Protein AF-A0A7X9NIE7-F1 (afdb_monomer_lite)

Sequence (439 aa):
MGVYKIKKGFFGMSLIKALENASLDDVFVLEENYCENIGKVTIRQDITIIGTPASIPGEEQQRLTNTLTGQIFVADGAKVTLQNLTLNHLQRVSGTQSNAINVKQSTLRFDHCILVSDVPASNYPLLYIENSDLEMLHSKFKSNGQGDIEFYIPNSNFEISNSILENIRIHSLNSNGIMMDTSMENDYNCVHAVDSTLEIYNSTLNGKTIVTEEGTAYPTVMLDHAELTSENSAYYQEVVSKNSLYAKNNSIFRSVNDSIKWIGLFDSKAYFNDTVIQGQLHMHRSYAYAQNLTFQDAVEDYYYLFAEDYSTVYGSRIHFSDHAYTLFKMCSYSSFVIDEVDLPQQYENVHRCDENSRVCEFVTESKTENQKEVVSSVSAYKKLQSLVGLTRIKDEVENIRKLVGFNESRKKEGKKYRNYPYIVYLWEILVLEKRWSQD

Structure (mmCIF, N/CA/C/O backbone):
data_AF-A0A7X9NIE7-F1
#
_entry.id   AF-A0A7X9NIE7-F1
#
loop_
_atom_site.group_PDB
_atom_site.id
_atom_site.type_symbol
_atom_site.label_atom_id
_atom_site.label_alt_id
_atom_site.label_comp_id
_atom_site.label_asym_id
_atom_site.label_entity_id
_atom_site.label_seq_id
_atom_site.pdbx_PDB_ins_code
_atom_site.Cartn_x
_atom_site.Cartn_y
_atom_site.Cartn_z
_atom_site.occupancy
_atom_site.B_iso_or_equiv
_atom_site.auth_seq_id
_atom_site.auth_comp_id
_atom_site.auth_asym_id
_atom_site.auth_atom_id
_atom_site.pdbx_PDB_model_num
ATOM 1 N N . MET A 1 1 ? -25.237 -11.604 23.326 1.00 83.19 1 MET A N 1
ATOM 2 C CA . MET A 1 1 ? -25.939 -10.639 22.463 1.00 83.19 1 MET A CA 1
ATOM 3 C C . MET A 1 1 ? -27.020 -9.876 23.225 1.00 83.19 1 MET A C 1
ATOM 5 O O . MET A 1 1 ? -28.220 -10.104 23.067 1.00 83.19 1 MET A O 1
ATOM 9 N N . GLY A 1 2 ? -26.581 -8.949 24.068 1.00 90.38 2 GLY A N 1
ATOM 10 C CA . GLY A 1 2 ? -27.359 -7.809 24.532 1.00 90.38 2 GLY A CA 1
ATOM 11 C C . GLY A 1 2 ? -27.089 -6.578 23.662 1.00 90.38 2 GLY A C 1
ATOM 12 O O . GLY A 1 2 ? -26.028 -6.454 23.052 1.00 90.38 2 GLY A O 1
ATOM 13 N N . VAL A 1 3 ? -28.054 -5.657 23.615 1.00 94.56 3 VAL A N 1
ATOM 14 C CA . VAL A 1 3 ? -27.880 -4.330 23.007 1.00 94.56 3 VAL A CA 1
ATOM 15 C C . VAL A 1 3 ? -27.954 -3.286 24.114 1.00 94.56 3 VAL A C 1
ATOM 17 O O . VAL A 1 3 ? -28.990 -3.125 24.764 1.00 94.56 3 VAL A O 1
ATOM 20 N N . TYR A 1 4 ? -26.857 -2.569 24.328 1.00 93.62 4 TYR A N 1
ATOM 21 C CA . TYR A 1 4 ? -26.684 -1.627 25.426 1.00 93.62 4 TYR A CA 1
ATOM 22 C C . TYR A 1 4 ? -26.688 -0.201 24.893 1.00 93.62 4 TYR A C 1
ATOM 24 O O . TYR A 1 4 ? -25.855 0.169 24.071 1.00 93.62 4 TYR A O 1
ATOM 32 N N . LYS A 1 5 ? -27.615 0.623 25.388 1.00 92.81 5 LYS A N 1
ATOM 33 C CA . LYS A 1 5 ? -27.611 2.064 25.115 1.00 92.81 5 LYS A CA 1
ATOM 34 C C . LYS A 1 5 ? -26.696 2.766 26.110 1.00 92.81 5 LYS A C 1
ATOM 36 O O . LYS A 1 5 ? -26.986 2.791 27.307 1.00 92.81 5 LYS A O 1
ATOM 41 N N . ILE A 1 6 ? -25.616 3.341 25.602 1.00 94.00 6 ILE A N 1
ATOM 42 C CA . ILE A 1 6 ? -24.594 4.037 26.375 1.00 94.00 6 ILE A CA 1
ATOM 43 C C . ILE A 1 6 ? -24.895 5.532 26.344 1.00 94.00 6 ILE A C 1
ATOM 45 O O . ILE A 1 6 ? -25.037 6.126 25.277 1.00 94.00 6 ILE A O 1
ATOM 49 N N . LYS A 1 7 ? -25.035 6.126 27.530 1.00 90.19 7 LYS A N 1
ATOM 50 C CA . LYS A 1 7 ? -25.437 7.525 27.706 1.00 90.19 7 LYS A CA 1
ATOM 51 C C . LYS A 1 7 ? -24.731 8.168 28.888 1.00 90.19 7 LYS A C 1
ATOM 53 O O . LYS A 1 7 ? -24.439 7.494 29.876 1.00 90.19 7 LYS A O 1
ATOM 58 N N . LYS A 1 8 ? -24.502 9.476 28.823 1.00 75.25 8 LYS A N 1
ATOM 59 C CA . LYS A 1 8 ? -24.046 10.297 29.945 1.00 75.25 8 LYS A CA 1
ATOM 60 C C . LYS A 1 8 ? -25.214 10.691 30.852 1.00 75.25 8 LYS A C 1
ATOM 62 O O . LYS A 1 8 ? -26.370 10.751 30.448 1.00 75.25 8 LYS A O 1
ATOM 67 N N . GLY A 1 9 ? -24.898 10.987 32.111 1.00 67.31 9 GLY A N 1
ATOM 68 C CA . GLY A 1 9 ? -25.846 11.515 33.098 1.00 67.31 9 GLY A CA 1
ATOM 69 C C . GLY A 1 9 ? -26.057 10.604 34.307 1.00 67.31 9 GLY A C 1
ATOM 70 O O . GLY A 1 9 ? -25.480 9.526 34.405 1.00 67.31 9 GLY A O 1
ATOM 71 N N . PHE A 1 10 ? -26.896 11.054 35.244 1.00 54.44 10 PHE A N 1
ATOM 72 C CA . PHE A 1 10 ? -27.064 10.455 36.580 1.00 54.44 10 PHE A CA 1
ATOM 73 C C . PHE A 1 10 ? -27.533 8.985 36.562 1.00 54.44 10 PHE A C 1
ATOM 75 O O . PHE A 1 10 ? -27.238 8.229 37.480 1.00 54.44 10 PHE A O 1
ATOM 82 N N . PHE A 1 11 ? -28.222 8.576 35.490 1.00 67.19 11 PHE A N 1
ATOM 83 C CA . PHE A 1 11 ? -28.670 7.198 35.236 1.00 67.19 11 PHE A CA 1
ATOM 84 C C . PHE A 1 11 ? -28.019 6.587 33.983 1.00 67.19 11 PHE A C 1
ATOM 86 O O . PHE A 1 11 ? -28.561 5.657 33.383 1.00 67.19 11 PHE A O 1
ATOM 93 N N . GLY A 1 12 ? -26.917 7.172 33.517 1.00 74.56 12 GLY A N 1
ATOM 94 C CA . GLY A 1 12 ? -26.167 6.698 32.364 1.00 74.56 12 GLY A CA 1
ATOM 95 C C . GLY A 1 12 ? -25.129 5.645 32.735 1.00 74.56 12 GLY A C 1
ATOM 96 O O . GLY A 1 12 ? -24.529 5.701 33.808 1.00 74.56 12 GLY A O 1
ATOM 97 N N . MET A 1 13 ? -24.928 4.672 31.849 1.00 84.06 13 MET A N 1
ATOM 98 C CA . MET A 1 13 ? -23.830 3.710 31.934 1.00 84.06 13 MET A CA 1
ATOM 99 C C . MET A 1 13 ? -22.698 4.210 31.040 1.00 84.06 13 MET A C 1
ATOM 101 O O . MET A 1 13 ? -22.955 4.562 29.890 1.00 84.06 13 MET A O 1
ATOM 105 N N . SER A 1 14 ? -21.472 4.249 31.567 1.00 90.94 14 SER A N 1
ATOM 106 C CA . SER A 1 14 ? -20.291 4.576 30.765 1.00 90.94 14 SER A CA 1
ATOM 107 C C . SER A 1 14 ? -19.849 3.366 29.941 1.00 90.94 14 SER A C 1
ATOM 109 O O . SER A 1 14 ? -20.091 2.226 30.349 1.00 90.94 14 SER A O 1
ATOM 111 N N . LEU A 1 15 ? -19.187 3.592 28.805 1.00 94.38 15 LEU A N 1
ATOM 112 C CA . LEU A 1 15 ? -18.753 2.516 27.916 1.00 94.38 15 LEU A CA 1
ATOM 113 C C . LEU A 1 15 ? -17.772 1.589 28.631 1.00 94.38 15 LEU A C 1
ATOM 115 O O . LEU A 1 15 ? -17.931 0.380 28.550 1.00 94.38 15 LEU A O 1
ATOM 119 N N . ILE A 1 16 ? -16.814 2.134 29.391 1.00 92.94 16 ILE A N 1
ATOM 120 C CA . ILE A 1 16 ? -15.827 1.322 30.127 1.00 92.94 16 ILE A CA 1
ATOM 121 C C . ILE A 1 16 ? -16.526 0.306 31.045 1.00 92.94 16 ILE A C 1
ATOM 123 O O . ILE A 1 16 ? -16.228 -0.882 30.987 1.00 92.94 16 ILE A O 1
ATOM 127 N N . LYS A 1 17 ? -17.501 0.755 31.846 1.00 90.94 17 LYS A N 1
ATOM 128 C CA . LYS A 1 17 ? -18.250 -0.123 32.764 1.00 90.94 17 LYS A CA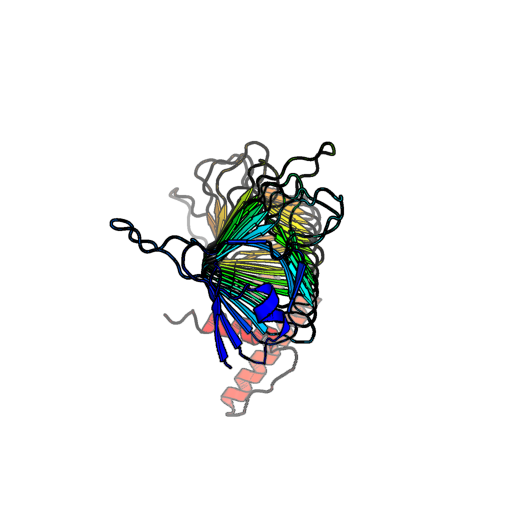 1
ATOM 129 C C . LYS A 1 17 ? -19.095 -1.158 32.027 1.00 90.94 17 LYS A C 1
ATOM 131 O O . LYS A 1 17 ? -19.296 -2.265 32.524 1.00 90.94 17 LYS A O 1
ATOM 136 N N . ALA A 1 18 ? -19.625 -0.784 30.864 1.00 93.00 18 ALA A N 1
ATOM 137 C CA . ALA A 1 18 ? -20.373 -1.699 30.016 1.00 93.00 18 ALA A CA 1
ATOM 138 C C . ALA A 1 18 ? -19.449 -2.794 29.454 1.00 93.00 18 ALA A C 1
ATOM 140 O O . ALA A 1 18 ? -19.788 -3.972 29.517 1.00 93.00 18 ALA A O 1
ATOM 141 N N . LEU A 1 19 ? -18.247 -2.413 29.005 1.00 94.12 19 LEU A N 1
ATOM 142 C CA . LEU A 1 19 ? -17.229 -3.322 28.477 1.00 94.12 19 LEU A CA 1
ATOM 143 C C . LEU A 1 19 ? -16.677 -4.293 29.532 1.00 94.12 19 LEU A C 1
ATOM 145 O O . LEU A 1 19 ? -16.394 -5.438 29.200 1.00 94.12 19 LEU A O 1
ATOM 149 N N . GLU A 1 20 ? -16.571 -3.882 30.802 1.00 91.25 20 GLU A N 1
ATOM 150 C CA . GLU A 1 20 ? -16.165 -4.765 31.915 1.00 91.25 20 GLU A CA 1
ATOM 151 C C . GLU A 1 20 ? -17.080 -5.989 32.086 1.00 91.25 20 GLU A C 1
ATOM 153 O O . GLU A 1 20 ? -16.648 -7.010 32.616 1.00 91.25 20 GLU A O 1
ATOM 158 N N . ASN A 1 21 ? -18.334 -5.888 31.638 1.00 90.12 21 ASN A N 1
ATOM 159 C CA . ASN A 1 21 ? -19.341 -6.943 31.738 1.00 90.12 21 ASN A CA 1
ATOM 160 C C . ASN A 1 21 ? -19.801 -7.441 30.358 1.00 90.12 21 ASN A C 1
ATOM 162 O O . ASN A 1 21 ? -20.852 -8.078 30.258 1.00 90.12 21 ASN A O 1
ATOM 166 N N . ALA A 1 22 ? -19.043 -7.130 29.301 1.00 93.19 22 ALA A N 1
ATOM 167 C CA . ALA A 1 22 ? -19.381 -7.528 27.943 1.00 93.19 22 ALA A CA 1
ATOM 168 C C . ALA A 1 22 ? -19.400 -9.053 27.806 1.00 93.19 22 ALA A C 1
ATOM 170 O O . ALA A 1 22 ? -18.493 -9.757 28.255 1.00 93.19 22 ALA A O 1
ATOM 171 N N . SER A 1 23 ? -20.437 -9.550 27.149 1.00 94.19 23 SER A N 1
ATOM 172 C CA . SER A 1 23 ? -20.570 -10.935 26.721 1.00 94.19 23 SER A CA 1
ATOM 173 C C . SER A 1 23 ? -20.356 -11.052 25.214 1.00 94.19 23 SER A C 1
ATOM 175 O O . SER A 1 23 ? -20.286 -10.058 24.494 1.00 94.19 23 SER A O 1
ATOM 177 N N . LEU A 1 24 ? -20.246 -12.294 24.741 1.00 95.56 24 LEU A N 1
ATOM 178 C CA . LEU A 1 24 ? -20.112 -12.594 23.319 1.00 95.56 24 LEU A CA 1
ATOM 179 C C . LEU A 1 24 ? -21.265 -11.976 22.504 1.00 95.56 24 LEU A C 1
ATOM 181 O O . LEU A 1 24 ? -22.445 -12.105 22.866 1.00 95.56 24 LEU A O 1
ATOM 185 N N . ASP A 1 25 ? -20.890 -11.346 21.396 1.00 96.62 25 ASP A N 1
ATOM 186 C CA . ASP A 1 25 ? -21.738 -10.680 20.408 1.00 96.62 25 ASP A CA 1
ATOM 187 C C . ASP A 1 25 ? -22.525 -9.480 20.952 1.00 96.62 25 ASP A C 1
ATOM 189 O O . ASP A 1 25 ? -23.585 -9.133 20.433 1.00 96.62 25 ASP A O 1
ATOM 193 N N . ASP A 1 26 ? -22.079 -8.851 22.037 1.00 97.94 26 ASP A N 1
ATOM 194 C CA . ASP A 1 26 ? -22.770 -7.679 22.573 1.00 97.94 26 ASP A CA 1
ATOM 195 C C . ASP A 1 26 ? -22.563 -6.427 21.705 1.00 97.94 26 ASP A C 1
ATOM 197 O O . ASP A 1 26 ? -21.499 -6.195 21.125 1.00 97.94 26 ASP A O 1
ATOM 201 N N . VAL A 1 27 ? -23.601 -5.588 21.639 1.00 98.25 27 VAL A N 1
ATOM 202 C CA . VAL A 1 27 ? -23.611 -4.350 20.848 1.00 98.25 27 VAL A CA 1
ATOM 203 C C . VAL A 1 27 ? -23.801 -3.145 21.763 1.00 98.25 27 VAL A C 1
ATOM 205 O O . VAL A 1 27 ? -24.801 -3.041 22.475 1.00 98.25 27 VAL A O 1
ATOM 208 N N . PHE A 1 28 ? -22.874 -2.194 21.709 1.00 97.81 28 PHE A N 1
ATOM 209 C CA . PHE A 1 28 ? -22.891 -0.955 22.483 1.00 97.81 28 PHE A CA 1
ATOM 210 C C . PHE A 1 28 ? -23.222 0.223 21.567 1.00 97.81 28 PHE A C 1
ATOM 212 O O . PHE A 1 28 ? -22.415 0.610 20.728 1.00 97.81 28 PHE A O 1
ATOM 219 N N . VAL A 1 29 ? -24.407 0.810 21.733 1.00 97.31 29 VAL A N 1
ATOM 220 C CA . VAL A 1 29 ? -24.874 1.959 20.947 1.00 97.31 29 VAL A CA 1
ATOM 221 C C . VAL A 1 29 ? -24.692 3.231 21.767 1.00 97.31 29 VAL A C 1
ATOM 223 O O . VAL A 1 29 ? -25.355 3.413 22.791 1.00 97.31 29 VAL A O 1
ATOM 226 N N . LEU A 1 30 ? -23.791 4.103 21.326 1.00 96.75 30 LEU A N 1
ATOM 227 C CA . LEU A 1 30 ? -23.488 5.380 21.961 1.00 96.75 30 LEU A CA 1
ATOM 228 C C . LEU A 1 30 ? -24.551 6.409 21.577 1.00 96.75 30 LEU A C 1
ATOM 230 O O . LEU A 1 30 ? -24.830 6.584 20.394 1.00 96.75 30 LEU A O 1
ATOM 234 N N . GLU A 1 31 ? -25.137 7.104 22.553 1.00 94.12 31 GLU A N 1
ATOM 235 C CA . GLU A 1 31 ? -26.064 8.206 22.269 1.00 94.12 31 GLU A CA 1
ATOM 236 C C . GLU A 1 31 ? -25.395 9.319 21.451 1.00 94.12 31 GLU A C 1
ATOM 238 O O . GLU A 1 31 ? -24.177 9.480 21.491 1.00 94.12 31 GLU A O 1
ATOM 243 N N . GLU A 1 32 ? -26.178 10.112 20.724 1.00 93.12 32 GLU A N 1
ATOM 244 C CA . GLU A 1 32 ? -25.651 11.253 19.969 1.00 93.12 32 GLU A CA 1
ATOM 245 C C . GLU A 1 32 ? -24.801 12.171 20.871 1.00 93.12 32 GLU A C 1
ATOM 247 O O . GLU A 1 32 ? -25.168 12.456 22.013 1.00 93.12 32 GLU A O 1
ATOM 252 N N . ASN A 1 33 ? -23.660 12.646 20.363 1.00 92.31 33 ASN A N 1
ATOM 253 C CA . ASN A 1 33 ? -22.697 13.488 21.090 1.00 92.31 33 ASN A CA 1
ATOM 254 C C . ASN A 1 33 ? -22.028 12.814 22.308 1.00 92.31 33 ASN A C 1
ATOM 256 O O . ASN A 1 33 ? -21.421 13.491 23.147 1.00 92.31 33 ASN A O 1
ATOM 260 N N . TYR A 1 34 ? -22.106 11.484 22.436 1.00 94.69 34 TYR A N 1
ATOM 261 C CA . TYR A 1 34 ? -21.392 10.771 23.491 1.00 94.69 34 TYR A CA 1
ATOM 262 C C . TYR A 1 34 ? -19.876 10.888 23.307 1.00 94.69 34 TYR A C 1
ATOM 264 O O . TYR A 1 34 ? -19.322 10.428 22.306 1.00 94.69 34 TYR A O 1
ATOM 272 N N . CYS A 1 35 ? -19.206 11.442 24.319 1.00 94.38 35 CYS A N 1
ATOM 273 C CA . CYS A 1 35 ? -17.751 11.572 24.354 1.00 94.38 35 CYS A CA 1
ATOM 274 C C . CYS A 1 35 ? -17.170 10.967 25.633 1.00 94.38 35 CYS A C 1
ATOM 276 O O . CYS A 1 35 ? -17.510 11.429 26.722 1.00 94.38 35 CYS A O 1
ATOM 278 N N . GLU A 1 36 ? -16.250 10.014 25.556 1.00 94.19 36 GLU A N 1
ATOM 279 C CA . GLU A 1 36 ? -15.620 9.424 26.746 1.00 94.19 36 GLU A CA 1
ATOM 280 C C . GLU A 1 36 ? -14.107 9.301 26.583 1.00 94.19 36 GLU A C 1
ATOM 282 O O . GLU A 1 36 ? -13.604 8.937 25.523 1.00 94.19 36 GLU A O 1
ATOM 287 N N . ASN A 1 37 ? -13.371 9.590 27.658 1.00 93.31 37 ASN A N 1
ATOM 288 C CA . ASN A 1 37 ? -11.971 9.206 27.752 1.00 93.31 37 ASN A CA 1
ATOM 289 C C . ASN A 1 37 ? -11.910 7.764 28.260 1.00 93.31 37 ASN A C 1
ATOM 291 O O . ASN A 1 37 ? -12.113 7.518 29.448 1.00 93.31 37 ASN A O 1
ATOM 295 N N . ILE A 1 38 ? -11.645 6.832 27.350 1.00 92.38 38 ILE A N 1
ATOM 296 C CA . ILE A 1 38 ? -11.583 5.397 27.641 1.00 92.38 38 ILE A CA 1
ATOM 297 C C . ILE A 1 38 ? -10.243 4.978 28.260 1.00 92.38 38 ILE A C 1
ATOM 299 O O . ILE A 1 38 ? -10.061 3.824 28.640 1.00 92.38 38 ILE A O 1
ATOM 303 N N . GLY A 1 39 ? -9.281 5.901 28.363 1.00 89.69 39 GLY A N 1
ATOM 304 C CA . GLY A 1 39 ? -7.949 5.611 28.869 1.00 89.69 39 GLY A CA 1
ATOM 305 C C . GLY A 1 39 ? -7.260 4.546 28.019 1.00 89.69 39 GLY A C 1
ATOM 306 O O . GLY A 1 39 ? -6.813 4.826 26.910 1.00 89.69 39 GLY A O 1
ATOM 307 N N . LYS A 1 40 ? -7.102 3.345 28.572 1.00 91.12 40 LYS A N 1
ATOM 308 C CA . LYS A 1 40 ? -6.677 2.149 27.839 1.00 91.12 40 LYS A CA 1
ATOM 309 C C . LYS A 1 40 ? -7.694 1.058 28.135 1.00 91.12 40 LYS A C 1
ATOM 311 O O . LYS A 1 40 ? -7.851 0.692 29.298 1.00 91.12 40 LYS A O 1
ATOM 316 N N . VAL A 1 41 ? -8.322 0.526 27.095 1.00 93.69 41 VAL A N 1
ATOM 317 C CA . VAL A 1 41 ? -9.285 -0.571 27.199 1.00 93.69 41 VAL A CA 1
ATOM 318 C C . VAL A 1 41 ? -8.735 -1.801 26.483 1.00 93.69 41 VAL A C 1
ATOM 320 O O . VAL A 1 41 ? -8.068 -1.681 25.457 1.00 93.69 41 VAL A O 1
ATOM 323 N N . THR A 1 42 ? -8.989 -2.987 27.035 1.00 95.69 42 THR A N 1
ATOM 324 C CA . THR A 1 42 ? -8.673 -4.263 26.381 1.00 95.69 42 THR A CA 1
ATOM 325 C C . THR A 1 42 ? -9.949 -5.067 26.217 1.00 95.69 42 THR A C 1
ATOM 327 O O . THR A 1 42 ? -10.586 -5.413 27.209 1.00 95.69 42 THR A O 1
ATOM 330 N N . ILE A 1 43 ? -10.297 -5.355 24.970 1.00 97.69 43 ILE A N 1
ATOM 331 C CA . ILE A 1 43 ? -11.481 -6.096 24.558 1.00 97.69 43 ILE A CA 1
ATOM 332 C C . ILE A 1 43 ? -11.048 -7.525 24.228 1.00 97.69 43 ILE A C 1
ATOM 334 O O . ILE A 1 43 ? -10.078 -7.728 23.498 1.00 97.69 43 ILE A O 1
ATOM 338 N N . ARG A 1 44 ? -11.752 -8.497 24.810 1.00 96.81 44 ARG A N 1
ATOM 339 C CA . ARG A 1 44 ? -11.466 -9.939 24.685 1.00 96.81 44 ARG A CA 1
ATOM 340 C C . ARG A 1 44 ? -12.631 -10.753 24.134 1.00 96.81 44 ARG A C 1
ATOM 342 O O . ARG A 1 44 ? -12.474 -11.932 23.854 1.00 96.81 44 ARG A O 1
ATOM 349 N N . GLN A 1 45 ? -13.792 -10.121 23.982 1.00 97.06 45 GLN A N 1
ATOM 350 C CA . GLN A 1 45 ? -14.999 -10.757 23.471 1.00 97.06 45 GLN A CA 1
ATOM 351 C C . GLN A 1 45 ? -15.373 -10.140 22.133 1.00 97.06 45 GLN A C 1
ATOM 353 O O . GLN A 1 45 ? -15.093 -8.960 21.900 1.00 97.06 45 GLN A O 1
ATOM 358 N N . ASP A 1 46 ? -16.057 -10.921 21.303 1.00 98.31 46 ASP A N 1
ATOM 359 C CA . ASP A 1 46 ? -16.634 -10.420 20.062 1.00 98.31 46 ASP A CA 1
ATOM 360 C C . ASP A 1 46 ? -17.709 -9.389 20.402 1.00 98.31 46 ASP A C 1
ATOM 362 O O . ASP A 1 46 ? -18.668 -9.710 21.107 1.00 98.31 46 ASP A O 1
ATOM 366 N N . ILE A 1 47 ? -17.529 -8.143 19.963 1.00 98.50 47 ILE A N 1
ATOM 367 C CA . ILE A 1 47 ? -18.448 -7.041 20.267 1.00 98.50 47 ILE A CA 1
ATOM 368 C C . ILE A 1 47 ? -18.505 -6.024 19.130 1.00 98.50 47 ILE A C 1
ATOM 370 O O . ILE A 1 47 ? -17.604 -5.915 18.297 1.00 98.50 47 ILE A O 1
ATOM 374 N N . THR A 1 48 ? -19.550 -5.202 19.153 1.00 98.69 48 THR A N 1
ATOM 375 C CA . THR A 1 48 ? -19.693 -4.046 18.263 1.00 98.69 48 THR A CA 1
ATOM 376 C C . THR A 1 48 ? -19.925 -2.770 19.069 1.00 98.69 48 THR A C 1
ATOM 378 O O . THR A 1 48 ? -20.733 -2.761 19.995 1.00 98.69 48 THR A O 1
ATOM 381 N N . ILE A 1 49 ? -19.252 -1.676 18.709 1.00 98.50 49 ILE A N 1
ATOM 382 C CA . ILE A 1 49 ? -19.468 -0.341 19.282 1.00 98.50 49 ILE A CA 1
ATOM 383 C C . ILE A 1 49 ? -19.901 0.603 18.160 1.00 98.50 49 ILE A C 1
ATOM 385 O O . ILE A 1 49 ? -19.167 0.794 17.194 1.00 98.50 49 ILE A O 1
ATOM 389 N N . ILE A 1 50 ? -21.086 1.198 18.300 1.00 98.12 50 ILE A N 1
ATOM 390 C CA . ILE A 1 50 ? -21.741 2.002 17.263 1.00 98.12 50 ILE A CA 1
ATOM 391 C C . ILE A 1 50 ? -22.004 3.407 17.798 1.00 98.12 50 ILE A C 1
ATOM 393 O O . ILE A 1 50 ? -22.706 3.570 18.796 1.00 98.12 50 ILE A O 1
ATOM 397 N N . GLY A 1 51 ? -21.476 4.428 17.128 1.00 97.19 51 GLY A N 1
ATOM 398 C CA . GLY A 1 51 ? -21.892 5.811 17.337 1.00 97.19 51 GLY A CA 1
ATOM 399 C C . GLY A 1 51 ? -23.245 6.116 16.690 1.00 97.19 51 GLY A C 1
ATOM 400 O O . GLY A 1 51 ? -23.594 5.560 15.650 1.00 97.19 51 GLY A O 1
ATOM 401 N N . THR A 1 52 ? -24.016 7.011 17.305 1.00 94.56 52 THR A N 1
ATOM 402 C CA . THR A 1 52 ? -25.238 7.574 16.726 1.00 94.56 52 THR A CA 1
ATOM 403 C C . THR A 1 52 ? -24.888 8.882 16.007 1.00 94.56 52 THR A C 1
ATOM 405 O O . THR A 1 52 ? -24.695 9.909 16.668 1.00 94.56 52 THR A O 1
ATOM 408 N N . PRO A 1 53 ? -24.788 8.881 14.667 1.00 88.25 53 PRO A N 1
ATOM 409 C CA . PRO A 1 53 ? -24.469 10.088 13.918 1.00 88.25 53 PRO A CA 1
ATOM 410 C C . PRO A 1 53 ? -25.630 11.092 13.969 1.00 88.25 53 PRO A C 1
ATOM 412 O O . PRO A 1 53 ? -26.795 10.714 14.102 1.00 88.25 53 PRO A O 1
ATOM 415 N N . ALA A 1 54 ? -25.316 12.382 13.844 1.00 86.12 54 ALA A N 1
ATOM 416 C CA . ALA A 1 54 ? -26.331 13.430 13.785 1.00 86.12 54 ALA A CA 1
ATOM 417 C C . ALA A 1 54 ? -26.742 13.711 12.336 1.00 86.12 54 ALA A C 1
ATOM 419 O O . ALA A 1 54 ? -25.899 13.845 11.446 1.00 86.12 54 ALA A O 1
ATOM 420 N N . SER A 1 55 ? -28.051 13.850 12.119 1.00 81.00 55 SER A N 1
ATOM 421 C CA . SER A 1 55 ? -28.601 14.389 10.873 1.00 81.00 55 SER A CA 1
ATOM 422 C C . SER A 1 55 ? -28.664 15.909 10.975 1.00 81.00 55 SER A C 1
ATOM 424 O O . SER A 1 55 ? -29.358 16.439 11.843 1.00 81.00 55 SER A O 1
ATOM 426 N N . ILE A 1 56 ? -27.953 16.613 10.097 1.00 74.62 56 ILE A N 1
ATOM 427 C CA . ILE A 1 56 ? -27.962 18.077 10.056 1.00 74.62 56 ILE A CA 1
ATOM 428 C C . ILE A 1 56 ? -28.912 18.518 8.934 1.00 74.62 56 ILE A C 1
ATOM 430 O O . ILE A 1 56 ? -28.712 18.129 7.783 1.00 74.62 56 ILE A O 1
ATOM 434 N N . PRO A 1 57 ? -29.963 19.310 9.225 1.00 76.75 57 PRO A N 1
ATOM 435 C CA . PRO A 1 57 ? -30.856 19.812 8.187 1.00 76.75 57 PRO A CA 1
ATOM 436 C C . PRO A 1 57 ? -30.084 20.603 7.123 1.00 76.75 57 PRO A C 1
ATOM 438 O O . PRO A 1 57 ? -29.475 21.624 7.431 1.00 7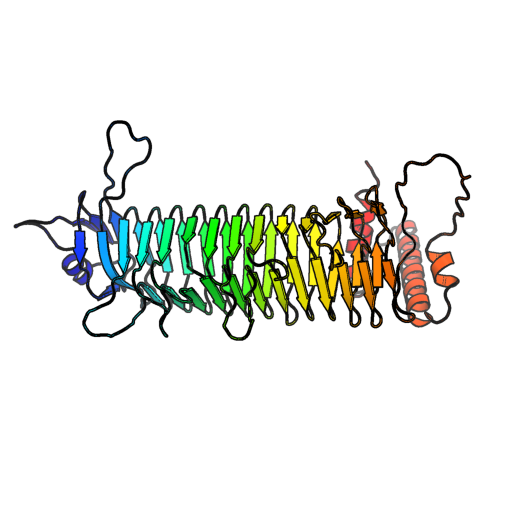6.75 57 PRO A O 1
ATOM 441 N N . GLY A 1 58 ? -30.147 20.144 5.872 1.00 75.12 58 GLY A N 1
ATOM 442 C CA . GLY A 1 58 ? -29.466 20.775 4.738 1.00 75.12 58 GLY A CA 1
ATOM 443 C C . GLY A 1 58 ? -28.101 20.176 4.382 1.00 75.12 58 GLY A C 1
ATOM 444 O O . GLY A 1 58 ? -27.531 20.595 3.379 1.00 75.12 58 GLY A O 1
ATOM 445 N N . GLU A 1 59 ? -27.601 19.193 5.136 1.00 75.75 59 GLU A N 1
ATOM 446 C CA . GLU A 1 59 ? -26.420 18.403 4.766 1.00 75.75 59 GLU A CA 1
ATOM 447 C C . GLU A 1 59 ? -26.852 17.008 4.286 1.00 75.75 59 GLU A C 1
ATOM 449 O O . GLU A 1 59 ? -27.674 16.350 4.925 1.00 75.75 59 GLU A O 1
ATOM 454 N N . GLU A 1 60 ? -26.313 16.548 3.152 1.00 69.44 60 GLU A N 1
ATOM 455 C CA . GLU A 1 60 ? -26.580 15.191 2.639 1.00 69.44 60 GLU A CA 1
ATOM 456 C C . GLU A 1 60 ? -25.818 14.110 3.422 1.00 69.44 60 GLU A C 1
ATOM 458 O O . GLU A 1 60 ? -26.258 12.963 3.486 1.00 69.44 60 GLU A O 1
ATOM 463 N N . GLN A 1 61 ? -24.692 14.471 4.047 1.00 71.50 61 GLN A N 1
ATOM 464 C CA . GLN A 1 61 ? -23.866 13.554 4.829 1.00 71.50 61 GLN A CA 1
ATOM 465 C C . GLN A 1 61 ? -24.165 13.678 6.323 1.00 71.50 61 GLN A C 1
ATOM 467 O O . GLN A 1 61 ? -24.298 14.772 6.869 1.00 71.50 61 GLN A O 1
ATOM 472 N N . GLN A 1 62 ? -24.250 12.535 7.002 1.00 78.88 62 GLN A N 1
ATOM 473 C CA . GLN A 1 62 ? -24.399 12.505 8.452 1.00 78.88 62 GLN A CA 1
ATOM 474 C C . GLN A 1 62 ? -23.073 12.859 9.132 1.00 78.88 62 GLN A C 1
ATOM 476 O O . GLN A 1 62 ? -22.002 12.434 8.696 1.00 78.88 62 GLN A O 1
ATOM 481 N N . ARG A 1 63 ? -23.137 13.597 10.244 1.00 85.25 63 ARG A N 1
ATOM 482 C CA . ARG A 1 63 ? -21.945 13.983 11.004 1.00 85.25 63 ARG A CA 1
ATOM 483 C C . ARG A 1 63 ? -21.674 12.990 12.128 1.00 85.25 63 ARG A C 1
ATOM 485 O O . ARG A 1 63 ? -22.545 12.743 12.964 1.00 85.25 63 ARG A O 1
ATOM 492 N N . LEU A 1 64 ? -20.440 12.488 12.212 1.00 91.06 64 LEU A N 1
ATOM 493 C CA . LEU A 1 64 ? -19.986 11.740 13.386 1.00 91.06 64 LEU A CA 1
ATOM 494 C C . LEU A 1 64 ? -19.936 12.678 14.599 1.00 91.06 64 LEU A C 1
ATOM 496 O O . LEU A 1 64 ? -19.220 13.681 14.593 1.00 91.06 64 LEU A O 1
ATOM 500 N N . THR A 1 65 ? -20.701 12.358 15.642 1.00 92.00 65 THR A N 1
ATOM 501 C CA . THR A 1 65 ? -20.762 13.155 16.882 1.00 92.00 65 THR A CA 1
ATOM 502 C C . THR A 1 65 ? -20.130 12.450 18.076 1.00 92.00 65 THR A C 1
ATOM 504 O O . THR A 1 65 ? -19.820 13.083 19.085 1.00 92.00 65 THR A O 1
ATOM 507 N N . ASN A 1 66 ? -19.904 11.141 17.968 1.00 96.00 66 ASN A N 1
ATOM 508 C CA . ASN A 1 66 ? -19.329 10.336 19.032 1.00 96.00 66 ASN A CA 1
ATOM 509 C C . ASN A 1 66 ? -17.809 10.370 19.007 1.00 96.00 66 ASN A C 1
ATOM 511 O O . ASN A 1 66 ? -17.199 10.208 17.952 1.00 96.00 66 ASN A O 1
ATOM 515 N N . THR A 1 67 ? -17.198 10.540 20.180 1.00 96.31 67 THR A N 1
ATOM 516 C CA . THR A 1 67 ? -15.737 10.579 20.320 1.00 96.31 67 THR A CA 1
ATOM 517 C C . THR A 1 67 ? -15.269 9.689 21.464 1.00 96.31 67 THR A C 1
ATOM 519 O O . THR A 1 67 ? -15.671 9.878 22.612 1.00 96.31 67 THR A O 1
ATOM 522 N N . LEU A 1 68 ? -14.360 8.760 21.184 1.00 96.19 68 LEU A N 1
ATOM 523 C CA . LEU A 1 68 ? -13.622 8.036 22.215 1.00 96.19 68 LEU A CA 1
ATOM 524 C C . LEU A 1 68 ? -12.170 8.508 22.207 1.00 96.19 68 LEU A C 1
ATOM 526 O O . LEU A 1 68 ? -11.495 8.459 21.183 1.00 96.19 68 LEU A O 1
ATOM 530 N N . THR A 1 69 ? -11.679 8.957 23.357 1.00 94.62 69 THR A N 1
ATOM 531 C CA . THR A 1 69 ? -10.281 9.371 23.516 1.00 94.62 69 THR A CA 1
ATOM 532 C C . THR A 1 69 ? -9.535 8.318 24.315 1.00 94.62 69 THR A C 1
ATOM 534 O O . THR A 1 69 ? -9.892 8.056 25.463 1.00 94.62 69 THR A O 1
ATOM 537 N N . GLY A 1 70 ? -8.490 7.723 23.746 1.00 91.56 70 GLY A N 1
ATOM 538 C CA . GLY A 1 70 ? -7.686 6.725 24.446 1.00 91.56 70 GLY A CA 1
ATOM 539 C C . GLY A 1 70 ? -7.117 5.655 23.526 1.00 91.56 70 GLY A C 1
ATOM 540 O O . GLY A 1 70 ? -6.774 5.934 22.382 1.00 91.56 70 GLY A O 1
ATOM 541 N N . GLN A 1 71 ? -6.972 4.447 24.068 1.00 92.56 71 GLN A N 1
ATOM 542 C CA . GLN A 1 71 ? -6.337 3.313 23.404 1.00 92.56 71 GLN A CA 1
ATOM 543 C C . GLN A 1 71 ? -7.226 2.075 23.457 1.00 92.56 71 GLN A C 1
ATOM 545 O O . GLN A 1 71 ? -7.803 1.775 24.508 1.00 92.56 71 GLN A O 1
ATOM 550 N N . ILE A 1 72 ? -7.283 1.337 22.349 1.00 96.00 72 ILE A N 1
ATOM 551 C CA . ILE A 1 72 ? -8.083 0.117 22.208 1.00 96.00 72 ILE A CA 1
ATOM 552 C C . ILE A 1 72 ? -7.161 -1.058 21.906 1.00 96.00 72 ILE A C 1
ATOM 554 O O . ILE A 1 72 ? -6.426 -1.062 20.925 1.00 96.00 72 ILE A O 1
ATOM 558 N N . PHE A 1 73 ? -7.183 -2.058 22.777 1.00 97.00 73 PHE A N 1
ATOM 559 C CA . PHE A 1 73 ? -6.428 -3.292 22.609 1.00 97.00 73 PHE A CA 1
ATOM 560 C C . PHE A 1 73 ? -7.427 -4.419 22.355 1.00 97.00 73 PHE A C 1
ATOM 562 O O . PHE A 1 73 ? -8.383 -4.554 23.115 1.00 97.00 73 PHE A O 1
ATOM 569 N N . VAL A 1 74 ? -7.208 -5.220 21.320 1.00 98.38 74 VAL A N 1
ATOM 570 C CA . VAL A 1 74 ? -8.035 -6.378 20.969 1.00 98.38 74 VAL A CA 1
ATOM 571 C C . VAL A 1 74 ? -7.173 -7.629 21.091 1.00 98.38 74 VAL A C 1
ATOM 573 O O . VAL A 1 74 ? -6.069 -7.682 20.543 1.00 98.38 74 VAL A O 1
ATOM 576 N N . ALA A 1 75 ? -7.640 -8.591 21.879 1.00 97.12 75 ALA A N 1
ATOM 577 C CA . ALA A 1 75 ? -6.869 -9.766 22.260 1.00 97.12 75 ALA A CA 1
ATOM 578 C C . ALA A 1 75 ? -7.753 -11.013 22.387 1.00 97.12 75 ALA A C 1
ATOM 580 O O . ALA A 1 75 ? -8.977 -10.930 22.329 1.00 97.12 75 ALA A O 1
ATOM 581 N N . ASP A 1 76 ? -7.107 -12.153 22.634 1.00 96.25 76 ASP A N 1
ATOM 582 C CA . ASP A 1 76 ? -7.740 -13.430 22.979 1.00 96.25 76 ASP A CA 1
ATOM 583 C C . ASP A 1 76 ? -8.719 -13.964 21.911 1.00 96.25 76 ASP A C 1
ATOM 585 O O . ASP A 1 76 ? -9.676 -14.663 22.234 1.00 96.25 76 ASP A O 1
ATOM 589 N N . GLY A 1 77 ? -8.463 -13.677 20.627 1.00 97.69 77 GLY A N 1
ATOM 590 C CA . GLY A 1 77 ? -9.300 -14.157 19.521 1.00 97.69 77 GLY A CA 1
ATOM 591 C C . GLY A 1 77 ? -10.509 -13.281 19.207 1.00 97.69 77 GLY A C 1
ATOM 592 O O . GLY A 1 77 ? -11.322 -13.674 18.374 1.00 97.69 77 GLY A O 1
ATOM 593 N N . ALA A 1 78 ? -10.645 -12.127 19.865 1.00 98.25 78 ALA A N 1
ATOM 594 C CA . ALA A 1 78 ? -11.834 -11.293 19.766 1.00 98.25 78 ALA A CA 1
ATOM 595 C C . ALA A 1 78 ? -12.042 -10.692 18.370 1.00 98.25 78 ALA A C 1
ATOM 597 O O . ALA A 1 78 ? -11.097 -10.274 17.697 1.00 98.25 78 ALA A O 1
ATOM 598 N N . LYS A 1 79 ? -13.308 -10.554 17.981 1.00 98.69 79 LYS A N 1
ATOM 599 C CA . LYS A 1 79 ? -13.747 -9.828 16.786 1.00 98.69 79 LYS A CA 1
ATOM 600 C C . LYS A 1 79 ? -14.439 -8.536 17.180 1.00 98.69 79 LYS A C 1
ATOM 602 O O . LYS A 1 79 ? -15.544 -8.542 17.716 1.00 98.69 79 LYS A O 1
ATOM 607 N N . VAL A 1 80 ? -13.793 -7.410 16.911 1.00 98.81 80 VAL A N 1
ATOM 608 C CA . VAL A 1 80 ? -14.293 -6.099 17.331 1.00 98.81 80 VAL A CA 1
ATOM 609 C C . VAL A 1 80 ? -14.669 -5.272 16.118 1.00 98.81 80 VAL A C 1
ATOM 611 O O . VAL A 1 80 ? -13.859 -5.089 15.216 1.00 98.81 80 VAL A O 1
ATOM 614 N N . THR A 1 81 ? -15.886 -4.733 16.120 1.00 98.88 81 THR A N 1
ATOM 615 C CA . THR A 1 81 ? -16.329 -3.751 15.122 1.00 98.88 81 THR A CA 1
ATOM 616 C C . THR A 1 81 ? -16.533 -2.391 15.774 1.00 98.88 81 THR A C 1
ATOM 618 O O . THR A 1 81 ? -17.226 -2.272 16.786 1.00 98.88 81 THR A O 1
ATOM 621 N N . LEU A 1 82 ? -15.944 -1.358 15.180 1.00 98.75 82 LEU A N 1
ATOM 622 C CA . LEU A 1 82 ? -16.137 0.041 15.538 1.00 98.75 82 LEU A CA 1
ATOM 623 C C . LEU A 1 82 ? -16.826 0.744 14.370 1.00 98.75 82 LEU A C 1
ATOM 625 O O . LEU A 1 82 ? -16.351 0.665 13.238 1.00 98.75 82 LEU A O 1
ATOM 629 N N . GLN A 1 83 ? -17.946 1.408 14.651 1.00 98.31 83 GLN A N 1
ATOM 630 C CA . GLN A 1 83 ? -18.784 2.012 13.622 1.00 98.31 83 GLN A CA 1
ATOM 631 C C . GLN A 1 83 ? -19.217 3.436 13.985 1.00 98.31 83 GLN A C 1
ATOM 633 O O . GLN A 1 83 ? -19.595 3.698 15.130 1.00 98.31 83 GLN A O 1
ATOM 638 N N . ASN A 1 84 ? -19.229 4.344 13.003 1.00 97.25 84 ASN A N 1
ATOM 639 C CA . ASN A 1 84 ? -19.793 5.700 13.110 1.00 97.25 84 ASN A CA 1
ATOM 640 C C . ASN A 1 84 ? -19.241 6.532 14.283 1.00 97.25 84 ASN A C 1
ATOM 642 O O . ASN A 1 84 ? -19.988 7.224 14.981 1.00 97.25 84 ASN A O 1
ATOM 646 N N . LEU A 1 85 ? -17.937 6.469 14.539 1.00 97.12 85 LEU A N 1
ATOM 647 C CA . LEU A 1 85 ? -17.330 7.176 15.668 1.00 97.12 85 LEU A CA 1
ATOM 648 C C . LEU A 1 85 ? -15.946 7.731 15.348 1.00 97.12 85 LEU A C 1
ATOM 650 O O . LEU A 1 85 ? -15.250 7.249 14.452 1.00 97.12 85 LEU A O 1
ATOM 654 N N . THR A 1 86 ? -15.550 8.735 16.126 1.00 97.69 86 THR A N 1
ATOM 655 C CA . THR A 1 86 ? -14.207 9.310 16.105 1.00 97.69 86 THR A CA 1
ATOM 656 C C . THR A 1 86 ? -13.362 8.720 17.233 1.00 97.69 86 THR A C 1
ATOM 658 O O . THR A 1 86 ? -13.786 8.699 18.391 1.00 97.69 86 THR A O 1
ATOM 661 N N . LEU A 1 87 ? -12.147 8.280 16.916 1.00 97.06 87 LEU A N 1
ATOM 662 C CA . LEU A 1 87 ? -11.111 7.891 17.864 1.00 97.06 87 LEU A CA 1
ATOM 663 C C . LEU A 1 87 ? -10.030 8.969 17.925 1.00 97.06 87 LEU A C 1
ATOM 665 O O . LEU A 1 87 ? -9.378 9.259 16.925 1.00 97.06 87 LEU A O 1
ATOM 669 N N . ASN A 1 88 ? -9.797 9.521 19.112 1.00 94.69 88 ASN A N 1
ATOM 670 C CA . ASN A 1 88 ? -8.718 10.477 19.344 1.00 94.69 88 ASN A CA 1
ATOM 671 C C . ASN A 1 88 ? -7.576 9.817 20.116 1.00 94.69 88 ASN A C 1
ATOM 673 O O . ASN A 1 88 ? -7.740 9.399 21.269 1.00 94.69 88 ASN A O 1
ATOM 677 N N . HIS A 1 89 ? -6.397 9.784 19.501 1.00 89.81 89 HIS A N 1
ATOM 678 C CA . HIS A 1 89 ? -5.163 9.334 20.129 1.00 89.81 89 HIS A CA 1
ATOM 679 C C . HIS A 1 89 ? -4.291 10.536 20.504 1.00 89.81 89 HIS A C 1
ATOM 681 O O . HIS A 1 89 ? -3.644 11.147 19.652 1.00 89.81 89 HIS A O 1
ATOM 687 N N . LEU A 1 90 ? -4.282 10.864 21.798 1.00 81.56 90 LEU A N 1
ATOM 688 C CA . LEU A 1 90 ? -3.569 12.014 22.354 1.00 81.56 90 LEU A CA 1
ATOM 689 C C . LEU A 1 90 ? -2.359 11.572 23.181 1.00 81.56 90 LEU A C 1
ATOM 691 O O . LEU A 1 90 ? -2.415 10.572 23.905 1.00 81.56 90 LEU A O 1
ATOM 695 N N . GLN A 1 91 ? -1.284 12.360 23.129 1.00 69.94 91 GLN A N 1
ATOM 696 C CA . GLN A 1 91 ? -0.085 12.117 23.926 1.00 69.94 91 GLN A CA 1
ATOM 697 C C . GLN A 1 91 ? -0.420 12.240 25.418 1.00 69.94 91 GLN A C 1
ATOM 699 O O . GLN A 1 91 ? -0.939 13.258 25.880 1.00 69.94 91 GLN A O 1
ATOM 704 N N . ARG A 1 92 ? -0.126 11.197 26.203 1.00 64.06 92 ARG A N 1
ATOM 705 C CA . ARG A 1 92 ? -0.289 11.268 27.659 1.00 64.06 92 ARG A CA 1
ATOM 706 C C . ARG A 1 92 ? 0.804 12.144 28.268 1.00 64.06 92 ARG A C 1
ATOM 708 O O . ARG A 1 92 ? 1.976 12.007 27.932 1.00 64.06 92 ARG A O 1
ATOM 715 N N . VAL A 1 93 ? 0.424 12.943 29.265 1.00 51.66 93 VAL A N 1
ATOM 716 C CA . VAL A 1 93 ? 1.333 13.779 30.077 1.00 51.66 93 VAL A CA 1
ATOM 717 C C . VAL A 1 93 ? 2.455 12.955 30.739 1.00 51.66 93 VAL A C 1
ATOM 719 O O . VAL A 1 93 ? 3.520 13.485 31.026 1.00 51.66 93 VAL A O 1
ATOM 722 N N . SER A 1 94 ? 2.257 11.646 30.948 1.00 53.62 94 SER A N 1
ATOM 723 C CA . SER A 1 94 ? 3.216 10.752 31.616 1.00 53.62 94 SER A CA 1
ATOM 724 C C . SER A 1 94 ? 4.259 10.091 30.699 1.00 53.62 94 SER A C 1
ATOM 726 O O . SER A 1 94 ? 4.933 9.165 31.141 1.00 53.62 94 SER A O 1
ATOM 728 N N . GLY A 1 95 ? 4.391 10.504 29.433 1.00 52.97 95 GLY A N 1
ATOM 729 C CA . GLY A 1 95 ? 5.517 10.108 28.566 1.00 52.97 95 GLY A CA 1
ATOM 730 C C . GLY A 1 95 ? 5.539 8.650 28.080 1.00 52.97 95 GLY A C 1
ATOM 731 O O . GLY A 1 95 ? 6.424 8.276 27.319 1.00 52.97 95 GLY A O 1
ATOM 732 N N . THR A 1 96 ? 4.572 7.813 28.461 1.00 54.19 96 THR A N 1
ATOM 733 C CA . THR A 1 96 ? 4.446 6.444 27.937 1.00 54.19 96 THR A CA 1
ATOM 734 C C . THR A 1 96 ? 3.845 6.474 26.529 1.00 54.19 96 THR A C 1
ATOM 736 O O . THR A 1 96 ? 2.623 6.569 26.382 1.00 54.19 96 THR A O 1
ATOM 739 N N . GLN A 1 97 ? 4.695 6.420 25.504 1.00 63.12 97 GLN A N 1
ATOM 740 C CA . GLN A 1 97 ? 4.279 6.200 24.115 1.00 63.12 97 GLN A CA 1
ATOM 741 C C . GLN A 1 97 ? 3.781 4.755 23.953 1.00 63.12 97 GLN A C 1
ATOM 743 O O . GLN A 1 97 ? 4.313 3.832 24.565 1.00 63.12 97 GLN A O 1
ATOM 748 N N . SER A 1 98 ? 2.694 4.575 23.213 1.00 73.62 98 SER A N 1
ATOM 749 C CA . SER A 1 98 ? 1.980 3.309 23.028 1.00 73.62 98 SER A CA 1
ATOM 750 C C . SER A 1 98 ? 1.085 3.464 21.803 1.00 73.62 98 SER A C 1
ATOM 752 O O . SER A 1 98 ? 0.690 4.584 21.484 1.00 73.62 98 SER A O 1
ATOM 754 N N . ASN A 1 99 ? 0.731 2.357 21.153 1.00 89.00 99 ASN A N 1
ATOM 755 C CA . ASN A 1 99 ? -0.180 2.372 20.009 1.00 89.00 99 ASN A CA 1
ATOM 756 C C . ASN A 1 99 ? -1.537 2.986 20.389 1.00 89.00 99 ASN A C 1
ATOM 758 O O . ASN A 1 99 ? -1.990 2.813 21.529 1.00 89.00 99 ASN A O 1
ATOM 762 N N . ALA A 1 100 ? -2.208 3.636 19.433 1.00 93.06 100 ALA A N 1
ATOM 763 C CA . ALA A 1 100 ? -3.628 3.959 19.579 1.00 93.06 100 ALA A CA 1
ATOM 764 C C . ALA A 1 100 ? -4.442 2.666 19.629 1.00 93.06 100 ALA A C 1
ATOM 766 O O . ALA A 1 100 ? -5.343 2.508 20.454 1.00 93.06 100 ALA A O 1
ATOM 767 N N . ILE A 1 101 ? -4.084 1.734 18.748 1.00 96.56 101 ILE A N 1
ATOM 768 C CA . ILE A 1 101 ? -4.759 0.459 18.585 1.00 96.56 101 ILE A CA 1
ATOM 769 C C . ILE A 1 101 ? -3.728 -0.666 18.528 1.00 96.56 101 ILE A C 1
ATOM 771 O O . ILE A 1 101 ? -2.727 -0.571 17.818 1.00 96.56 101 ILE A O 1
ATOM 775 N N . ASN A 1 102 ? -3.980 -1.738 19.274 1.00 97.25 102 ASN A N 1
ATOM 776 C CA . ASN A 1 102 ? -3.145 -2.935 19.281 1.00 97.25 102 ASN A CA 1
ATOM 777 C C . ASN A 1 102 ? -4.034 -4.173 19.130 1.00 97.25 102 ASN A C 1
ATOM 779 O O . ASN A 1 102 ? -4.897 -4.406 19.973 1.00 97.25 102 ASN A O 1
ATOM 783 N N . VAL A 1 103 ? -3.841 -4.943 18.066 1.00 98.50 103 VAL A N 1
ATOM 784 C CA . VAL A 1 103 ? -4.624 -6.137 17.735 1.00 98.50 103 VAL A CA 1
ATOM 785 C C . VAL A 1 103 ? -3.656 -7.303 17.618 1.00 98.50 103 VAL A C 1
ATOM 787 O O . VAL A 1 103 ? -2.702 -7.244 16.840 1.00 98.50 103 VAL A O 1
ATOM 790 N N . LYS A 1 104 ? -3.873 -8.345 18.422 1.00 97.81 104 LYS A N 1
ATOM 791 C CA . LYS A 1 104 ? -3.056 -9.563 18.405 1.00 97.81 104 LYS A CA 1
ATOM 792 C C . LYS A 1 104 ? -3.952 -10.784 18.328 1.00 97.81 104 LYS A C 1
ATOM 794 O O . LYS A 1 104 ? -4.828 -10.938 19.181 1.00 97.81 104 LYS A O 1
ATOM 799 N N . GLN A 1 105 ? -3.697 -11.664 17.360 1.00 98.12 105 GLN A N 1
ATOM 800 C CA . GLN A 1 105 ? -4.455 -12.909 17.177 1.00 98.12 105 GLN A CA 1
ATOM 801 C C . GLN A 1 105 ? -5.971 -12.678 17.186 1.00 98.12 105 GLN A C 1
ATOM 803 O O . GLN A 1 105 ? -6.693 -13.383 17.881 1.00 98.12 105 GLN A O 1
ATOM 808 N N . SER A 1 106 ? -6.434 -11.619 16.522 1.00 98.62 106 SER A N 1
ATOM 809 C CA . SER A 1 106 ? -7.803 -11.102 16.636 1.00 98.62 106 SER A CA 1
ATOM 810 C C . SER A 1 106 ? -8.253 -10.445 15.326 1.00 98.62 106 SER A C 1
ATOM 812 O O . SER A 1 106 ? -7.462 -10.302 14.396 1.00 98.62 106 SER A O 1
ATOM 814 N N . THR A 1 107 ? -9.510 -10.006 15.250 1.00 98.69 107 THR A N 1
ATOM 815 C CA . THR A 1 107 ? -10.040 -9.269 14.092 1.00 98.69 107 THR A CA 1
ATOM 816 C C . THR A 1 107 ? -10.541 -7.897 14.522 1.00 98.69 107 THR A C 1
ATOM 818 O O . THR A 1 107 ? -11.238 -7.768 15.533 1.00 98.69 107 THR A O 1
ATOM 821 N N . LEU A 1 108 ? -10.223 -6.871 13.737 1.00 98.81 108 LEU A N 1
ATOM 822 C CA . LEU A 1 108 ? -10.717 -5.515 13.943 1.00 98.81 108 LEU A CA 1
ATOM 823 C C . LEU A 1 108 ? -11.322 -4.957 12.658 1.00 98.81 108 LEU A C 1
ATOM 825 O O . LEU A 1 108 ? -10.660 -4.920 11.625 1.00 98.81 108 LEU A O 1
ATOM 829 N N . ARG A 1 109 ? -12.558 -4.466 12.757 1.00 98.81 109 ARG A N 1
ATOM 830 C CA . ARG A 1 109 ? -13.267 -3.781 11.678 1.00 98.81 109 ARG A CA 1
ATOM 831 C C . ARG A 1 109 ? -13.550 -2.325 12.041 1.00 98.81 109 ARG A C 1
ATOM 833 O O . ARG A 1 109 ? -14.126 -2.048 13.095 1.00 98.81 109 ARG A O 1
ATOM 840 N N . PHE A 1 110 ? -13.208 -1.416 11.137 1.00 98.81 110 PHE A N 1
ATOM 841 C CA . PHE A 1 110 ? -13.640 -0.021 11.127 1.00 98.81 110 PHE A CA 1
ATOM 842 C C . PHE A 1 110 ? -14.652 0.206 10.014 1.00 98.81 110 PHE A C 1
ATOM 844 O O . PHE A 1 110 ? -14.400 -0.157 8.868 1.00 98.81 110 PHE A O 1
ATOM 851 N N . ASP A 1 111 ? -15.770 0.845 10.339 1.00 98.00 111 ASP A N 1
ATOM 852 C CA . ASP A 1 111 ? -16.807 1.179 9.366 1.00 98.00 111 ASP A CA 1
ATOM 853 C C . ASP A 1 111 ? -17.315 2.605 9.610 1.00 98.00 111 ASP A C 1
ATOM 855 O O . ASP A 1 111 ? -17.916 2.896 10.646 1.00 98.00 111 ASP A O 1
ATOM 859 N N . HIS A 1 112 ? -17.038 3.519 8.679 1.00 97.06 112 HIS A N 1
ATOM 860 C CA . HIS A 1 112 ? -17.332 4.947 8.841 1.00 97.06 112 HIS A CA 1
ATOM 861 C C . HIS A 1 112 ? -16.721 5.535 10.125 1.00 97.06 112 HIS A C 1
ATOM 863 O O . HIS A 1 112 ? -17.385 6.206 10.922 1.00 97.06 112 HIS A O 1
ATOM 869 N N . CYS A 1 113 ? -15.435 5.266 10.352 1.00 98.12 113 CYS A N 1
ATOM 870 C CA . CYS A 1 113 ? -14.694 5.783 11.494 1.00 98.12 113 CYS A CA 1
ATOM 871 C C . CYS A 1 113 ? -13.722 6.889 11.095 1.00 98.12 113 CYS A C 1
ATOM 873 O O . CYS A 1 113 ? -13.127 6.878 10.017 1.00 98.12 113 CYS A O 1
ATOM 875 N N . ILE A 1 114 ? -13.508 7.820 12.022 1.00 97.94 114 ILE A N 1
ATOM 876 C CA . ILE A 1 114 ? -12.409 8.778 11.936 1.00 97.94 114 ILE A CA 1
ATOM 877 C C . ILE A 1 114 ? -11.406 8.452 13.033 1.00 97.94 114 ILE A C 1
ATOM 879 O O . ILE A 1 114 ? -11.796 8.300 14.186 1.00 97.94 114 ILE A O 1
ATOM 883 N N . LEU A 1 115 ? -10.119 8.386 12.710 1.00 97.56 115 LEU A N 1
ATOM 884 C CA . LEU A 1 115 ? -9.065 8.367 13.718 1.00 97.56 115 LEU A CA 1
ATOM 885 C C . LEU A 1 115 ? -8.172 9.586 13.542 1.00 97.56 115 LEU A C 1
ATOM 887 O O . LEU A 1 115 ? -7.631 9.813 12.462 1.00 97.56 115 LEU A O 1
ATOM 891 N N . VAL A 1 116 ? -7.990 10.348 14.618 1.00 95.06 116 VAL A N 1
ATOM 892 C CA . VAL A 1 116 ? -7.055 11.475 14.660 1.00 95.06 116 VAL A CA 1
ATOM 893 C C . VAL A 1 116 ? -5.999 11.202 15.717 1.00 95.06 116 VAL A C 1
ATOM 895 O O . VAL A 1 116 ? -6.323 10.942 16.880 1.00 95.06 116 VAL A O 1
ATOM 898 N N . SER A 1 117 ? -4.729 11.268 15.325 1.00 92.06 117 SER A N 1
ATOM 899 C CA . SER A 1 117 ? -3.615 11.203 16.265 1.00 92.06 117 SER A CA 1
ATOM 900 C C . SER A 1 117 ? -2.783 12.473 16.250 1.00 92.06 117 SER A C 1
ATOM 902 O O . SER A 1 117 ? -2.327 12.903 15.200 1.00 92.06 117 SER A O 1
ATOM 904 N N . ASP A 1 118 ? -2.527 13.020 17.435 1.00 87.62 118 ASP A N 1
ATOM 905 C CA . ASP A 1 118 ? -1.587 14.131 17.637 1.00 87.62 118 ASP A CA 1
ATOM 906 C C . ASP A 1 118 ? -0.252 13.641 18.228 1.00 87.62 118 ASP A C 1
ATOM 908 O O . ASP A 1 118 ? 0.559 14.425 18.719 1.00 87.62 118 ASP A O 1
ATOM 912 N N . VAL A 1 119 ? -0.036 12.321 18.250 1.00 85.44 119 VAL A N 1
ATOM 913 C CA . VAL A 1 119 ? 1.157 11.711 18.841 1.00 85.44 119 VAL A CA 1
ATOM 914 C C . VAL A 1 119 ? 2.267 11.682 17.789 1.00 85.44 119 VAL A C 1
ATOM 916 O O . VAL A 1 119 ? 2.044 11.127 16.715 1.00 85.44 119 VAL A O 1
ATOM 919 N N . PRO A 1 120 ? 3.453 12.261 18.065 1.00 85.00 120 PRO A N 1
ATOM 920 C CA . PRO A 1 120 ? 4.584 12.197 17.144 1.00 85.00 120 PRO A CA 1
ATOM 921 C C . PRO A 1 120 ? 5.111 10.767 17.012 1.00 85.00 120 PRO A C 1
ATOM 923 O O . PRO A 1 120 ? 4.844 9.910 17.862 1.00 85.00 120 PRO A O 1
ATOM 926 N N . ALA A 1 121 ? 5.902 10.532 15.968 1.00 81.81 121 ALA A N 1
ATOM 927 C CA . ALA A 1 121 ? 6.512 9.242 15.712 1.00 81.81 121 ALA A CA 1
ATOM 928 C C . ALA A 1 121 ? 7.335 8.777 16.913 1.00 81.81 121 ALA A C 1
ATOM 930 O O . ALA A 1 121 ? 7.955 9.555 17.646 1.00 81.81 121 ALA A O 1
ATOM 931 N N . SER A 1 122 ? 7.281 7.473 17.142 1.00 81.25 122 SER A N 1
ATOM 932 C CA . SER A 1 122 ? 7.908 6.815 18.275 1.00 81.25 122 SER A CA 1
ATOM 933 C C . SER A 1 122 ? 8.262 5.381 17.914 1.00 81.25 122 SER A C 1
ATOM 935 O O . SER A 1 122 ? 7.936 4.913 16.830 1.00 81.25 122 SER A O 1
ATOM 937 N N . ASN A 1 123 ? 8.835 4.643 18.864 1.00 80.88 123 ASN A N 1
ATOM 938 C CA . ASN A 1 123 ? 9.034 3.199 18.714 1.00 80.88 123 ASN A CA 1
ATOM 939 C C . ASN A 1 123 ? 7.714 2.398 18.653 1.00 80.88 123 ASN A C 1
ATOM 941 O O . ASN A 1 123 ? 7.755 1.180 18.505 1.00 80.88 123 ASN A O 1
ATOM 945 N N . TYR A 1 124 ? 6.557 3.047 18.824 1.00 87.50 124 TYR A N 1
ATOM 946 C CA . TYR A 1 124 ? 5.244 2.420 18.744 1.00 87.50 124 TYR A CA 1
ATOM 947 C C . TYR A 1 124 ? 4.469 2.959 17.534 1.00 87.50 124 TYR A C 1
ATOM 949 O O . TYR A 1 124 ? 4.268 4.174 17.449 1.00 87.50 124 TYR A O 1
ATOM 957 N N . PRO A 1 125 ? 3.980 2.080 16.642 1.00 93.06 125 PRO A N 1
ATOM 958 C CA . PRO A 1 125 ? 3.150 2.480 15.509 1.00 93.06 125 PRO A CA 1
ATOM 959 C C . PRO A 1 125 ? 1.771 2.971 15.966 1.00 93.06 125 PRO A C 1
ATOM 961 O O . PRO A 1 125 ? 1.348 2.719 17.098 1.00 93.06 125 PRO A O 1
ATOM 964 N N . LEU A 1 126 ? 1.033 3.651 15.092 1.00 94.75 126 LEU A N 1
ATOM 965 C CA . LEU A 1 126 ? -0.319 4.110 15.402 1.00 94.75 126 LEU A CA 1
ATOM 966 C C . LEU A 1 126 ? -1.269 2.919 15.583 1.00 94.75 126 LEU A C 1
ATOM 968 O O . LEU A 1 126 ? -1.955 2.818 16.606 1.00 94.75 126 LEU A O 1
ATOM 972 N N . LEU A 1 127 ? -1.233 1.999 14.615 1.00 97.19 127 LEU A N 1
ATOM 973 C CA . LEU A 1 127 ? -1.879 0.689 14.664 1.00 97.19 127 LEU A CA 1
ATOM 974 C C . LEU A 1 127 ? -0.804 -0.394 14.665 1.00 97.19 127 LEU A C 1
ATOM 976 O O . LEU A 1 127 ? 0.115 -0.365 13.851 1.00 97.19 127 LEU A O 1
ATOM 980 N N . TYR A 1 128 ? -0.953 -1.366 15.557 1.00 97.81 128 TYR A N 1
ATOM 981 C CA . TYR A 1 128 ? -0.160 -2.590 15.568 1.00 97.81 128 TYR A CA 1
ATOM 982 C C . TYR A 1 128 ? -1.089 -3.785 15.355 1.00 97.81 128 TYR A C 1
ATOM 984 O O . TYR A 1 128 ? -1.904 -4.061 16.236 1.00 97.81 128 TYR A O 1
ATOM 992 N N . ILE A 1 129 ? -0.988 -4.459 14.206 1.00 98.50 129 ILE A N 1
ATOM 993 C CA . ILE A 1 129 ? -1.889 -5.544 13.782 1.00 98.50 129 ILE A CA 1
ATOM 994 C C . ILE A 1 129 ? -1.072 -6.814 13.535 1.00 98.50 129 ILE A C 1
ATOM 996 O O . ILE A 1 129 ? -0.537 -7.023 12.450 1.00 98.50 129 ILE A O 1
ATOM 1000 N N . GLU A 1 130 ? -0.957 -7.667 14.547 1.00 98.38 130 GLU A N 1
ATOM 1001 C CA . GLU A 1 130 ? -0.076 -8.838 14.517 1.00 98.38 130 GLU A CA 1
ATOM 1002 C C . GLU A 1 130 ? -0.869 -10.147 14.524 1.00 98.38 130 GLU A C 1
ATOM 1004 O O . GLU A 1 130 ? -1.692 -10.370 15.419 1.00 98.38 130 GLU A O 1
ATOM 1009 N N . ASN A 1 131 ? -0.575 -11.050 13.583 1.00 98.56 131 ASN A N 1
ATOM 1010 C CA . ASN A 1 131 ? -1.270 -12.339 13.451 1.00 98.56 131 ASN A CA 1
ATOM 1011 C C . ASN A 1 131 ? -2.799 -12.169 13.419 1.00 98.56 131 ASN A C 1
ATOM 1013 O O . ASN A 1 131 ? -3.513 -12.888 14.114 1.00 98.56 131 ASN A O 1
ATOM 1017 N N . SER A 1 132 ? -3.285 -11.139 12.733 1.00 98.62 132 SER A N 1
ATOM 1018 C CA . SER A 1 132 ? -4.646 -10.619 12.874 1.00 98.62 132 SER A CA 1
ATOM 1019 C C . SER A 1 132 ? -5.244 -10.236 11.523 1.00 98.62 132 SER A C 1
ATOM 1021 O O . SER A 1 132 ? -4.533 -10.156 10.525 1.00 98.62 132 SER A O 1
ATOM 1023 N N . ASP A 1 133 ? -6.544 -9.949 11.514 1.00 98.50 133 ASP A N 1
ATOM 1024 C CA . ASP A 1 133 ? -7.232 -9.403 10.344 1.00 98.50 133 ASP A CA 1
ATOM 1025 C C . ASP A 1 133 ? -7.699 -7.967 10.627 1.00 98.50 133 ASP A C 1
ATOM 1027 O O . ASP A 1 133 ? -8.292 -7.687 11.677 1.00 98.50 133 ASP A O 1
ATOM 1031 N N . LEU A 1 134 ? -7.430 -7.057 9.691 1.00 98.81 134 LEU A N 1
ATOM 1032 C CA . LEU A 1 134 ? -7.912 -5.676 9.710 1.00 98.81 134 LEU A CA 1
ATOM 1033 C C . LEU A 1 134 ? -8.846 -5.433 8.525 1.00 98.81 134 LEU A C 1
ATOM 1035 O O . LEU A 1 134 ? -8.464 -5.644 7.383 1.00 98.81 134 LEU A O 1
ATOM 1039 N N . GLU A 1 135 ? -10.027 -4.894 8.789 1.00 98.81 135 GLU A N 1
ATOM 1040 C CA . GLU A 1 135 ? -10.920 -4.379 7.754 1.00 98.81 135 GLU A CA 1
ATOM 1041 C C . GLU A 1 135 ? -11.217 -2.904 8.038 1.00 98.81 135 GLU A C 1
ATOM 1043 O O . GLU A 1 135 ? -11.615 -2.541 9.147 1.00 98.81 135 GLU A O 1
ATOM 1048 N N . MET A 1 136 ? -11.011 -2.030 7.060 1.00 98.75 136 MET A N 1
ATOM 1049 C CA . MET A 1 136 ? -11.256 -0.597 7.182 1.00 98.75 136 MET A CA 1
ATOM 1050 C C . MET A 1 136 ? -12.083 -0.115 5.999 1.00 98.75 136 MET A C 1
ATOM 1052 O O . MET A 1 136 ? -11.642 -0.173 4.858 1.00 98.75 136 MET A O 1
ATOM 1056 N N . LEU A 1 137 ? -13.284 0.380 6.291 1.00 98.38 137 LEU A N 1
ATOM 1057 C CA . LEU A 1 137 ? -14.265 0.777 5.289 1.00 98.38 137 LEU A CA 1
ATOM 1058 C C . LEU A 1 137 ? -14.766 2.189 5.548 1.00 98.38 137 LEU A C 1
ATOM 1060 O O . LEU A 1 137 ? -15.090 2.536 6.690 1.00 98.38 137 LEU A O 1
ATOM 1064 N N . HIS A 1 138 ? -14.864 2.998 4.492 1.00 97.31 138 HIS A N 1
ATOM 1065 C CA . HIS A 1 138 ? -15.464 4.341 4.542 1.00 97.31 138 HIS A CA 1
ATOM 1066 C C . HIS A 1 138 ? -14.850 5.243 5.622 1.00 97.31 138 HIS A C 1
ATOM 1068 O O . HIS A 1 138 ? -15.518 6.083 6.223 1.00 97.31 138 HIS A O 1
ATOM 1074 N N . SER A 1 139 ? -13.581 5.010 5.942 1.00 98.31 139 SER A N 1
ATOM 1075 C CA . SER A 1 139 ? -12.946 5.548 7.141 1.00 98.31 139 SER A CA 1
ATOM 1076 C C . SER A 1 139 ? -11.816 6.507 6.789 1.00 98.31 139 SER A C 1
ATOM 1078 O O . SER A 1 139 ? -11.128 6.335 5.780 1.00 98.31 139 SER A O 1
ATOM 1080 N N . LYS A 1 140 ? -11.593 7.505 7.646 1.00 98.25 140 LYS A N 1
ATOM 1081 C CA . LYS A 1 140 ? -10.527 8.500 7.487 1.00 98.25 140 LYS A CA 1
ATOM 1082 C C . LYS A 1 140 ? -9.588 8.481 8.680 1.00 98.25 140 LYS A C 1
ATOM 1084 O O . LYS A 1 140 ? -9.999 8.775 9.799 1.00 98.25 140 LYS A O 1
ATOM 1089 N N . PHE A 1 141 ? -8.324 8.155 8.456 1.00 98.06 141 PHE A N 1
ATOM 1090 C CA . PHE A 1 141 ? -7.315 8.151 9.508 1.00 98.06 141 PHE A CA 1
ATOM 1091 C C . PHE A 1 141 ? -6.277 9.221 9.192 1.00 98.06 141 PHE A C 1
ATOM 1093 O O . PHE A 1 141 ? -5.818 9.345 8.058 1.00 98.06 141 PHE A O 1
ATOM 1100 N N . LYS A 1 142 ? -5.930 10.019 10.199 1.00 95.81 142 LYS A N 1
ATOM 1101 C CA . LYS A 1 142 ? -5.005 11.140 10.067 1.00 95.81 142 LYS A CA 1
ATOM 1102 C C . LYS A 1 142 ? -4.042 11.193 11.242 1.00 95.81 142 LYS A C 1
ATOM 1104 O O . LYS A 1 142 ? -4.471 11.144 12.399 1.00 95.81 142 LYS A O 1
ATOM 1109 N N . SER A 1 143 ? -2.764 11.404 10.946 1.00 92.44 143 SER A N 1
ATOM 1110 C CA . SER A 1 143 ? -1.782 11.817 11.945 1.00 92.44 143 SER A CA 1
ATOM 1111 C C . SER A 1 143 ? -1.375 13.279 11.768 1.00 92.44 143 SER A C 1
ATOM 1113 O O . SER A 1 143 ? -0.889 13.686 10.717 1.00 92.44 143 SER A O 1
ATOM 1115 N N . ASN A 1 144 ? -1.522 14.075 12.822 1.00 90.06 144 ASN A N 1
ATOM 1116 C CA . ASN A 1 144 ? -0.913 15.401 12.941 1.00 90.06 144 ASN A CA 1
ATOM 1117 C C . ASN A 1 144 ? 0.470 15.333 13.626 1.00 90.06 144 ASN A C 1
ATOM 1119 O O . ASN A 1 144 ? 1.096 16.368 13.857 1.00 90.06 144 ASN A O 1
ATOM 1123 N N . GLY A 1 145 ? 0.928 14.134 14.007 1.00 82.81 145 GLY A N 1
ATOM 1124 C CA . GLY A 1 145 ? 2.236 13.918 14.613 1.00 82.81 145 GLY A CA 1
ATOM 1125 C C . GLY A 1 145 ? 3.382 14.101 13.615 1.00 82.81 145 GLY A C 1
ATOM 1126 O O . GLY A 1 145 ? 3.249 13.779 12.439 1.00 82.81 145 GLY A O 1
ATOM 1127 N N . GLN A 1 146 ? 4.526 14.593 14.094 1.00 82.62 146 GLN A N 1
ATOM 1128 C CA . GLN A 1 146 ? 5.748 14.676 13.288 1.00 82.62 146 GLN A CA 1
ATOM 1129 C C . GLN A 1 146 ? 6.434 13.310 13.177 1.00 82.62 146 GLN A C 1
ATOM 1131 O O . GLN A 1 146 ? 6.533 12.597 14.176 1.00 82.62 146 GLN A O 1
ATOM 1136 N N . GLY A 1 147 ? 6.987 13.002 12.003 1.00 83.56 147 GLY A N 1
ATOM 1137 C CA . GLY A 1 147 ? 7.794 11.807 11.750 1.00 83.56 147 GLY A CA 1
ATOM 1138 C C . GLY A 1 147 ? 7.028 10.669 11.073 1.00 83.56 147 GLY A C 1
ATOM 1139 O O . GLY A 1 147 ? 5.903 10.841 10.617 1.00 83.56 147 GLY A O 1
ATOM 1140 N N . ASP A 1 148 ? 7.670 9.506 11.004 1.00 85.12 148 ASP A N 1
ATOM 1141 C CA . ASP A 1 148 ? 7.184 8.321 10.295 1.00 85.12 148 ASP A CA 1
ATOM 1142 C C . ASP A 1 148 ? 6.142 7.558 11.131 1.00 85.12 148 ASP A C 1
ATOM 1144 O O . ASP A 1 148 ? 6.465 6.719 11.976 1.00 85.12 148 ASP A O 1
ATOM 1148 N N . ILE A 1 149 ? 4.874 7.931 10.959 1.00 91.38 149 ILE A N 1
ATOM 1149 C CA . ILE A 1 149 ? 3.729 7.323 11.641 1.00 91.38 149 ILE A CA 1
ATOM 1150 C C . ILE A 1 149 ? 3.197 6.191 10.776 1.00 91.38 149 ILE A C 1
ATOM 1152 O O . ILE A 1 149 ? 2.916 6.393 9.597 1.00 91.38 149 ILE A O 1
ATOM 1156 N N . GLU A 1 150 ? 2.997 5.010 11.357 1.00 94.44 150 GLU A N 1
ATOM 1157 C CA . GLU A 1 150 ? 2.638 3.835 10.566 1.00 94.44 150 GLU A CA 1
ATOM 1158 C C . GLU A 1 150 ? 1.503 2.993 11.155 1.00 94.44 150 GLU A C 1
ATOM 1160 O O . GLU A 1 150 ? 1.258 2.965 12.366 1.00 94.44 150 GLU A O 1
ATOM 1165 N N . PHE A 1 151 ? 0.835 2.260 10.269 1.00 97.81 151 PHE A N 1
ATOM 1166 C CA . PHE A 1 151 ? 0.217 0.981 10.576 1.00 97.81 151 PHE A CA 1
ATOM 1167 C C . PHE A 1 151 ? 1.279 -0.094 10.380 1.00 97.81 151 PHE A C 1
ATOM 1169 O O . PHE A 1 151 ? 1.758 -0.297 9.266 1.00 97.81 151 PHE A O 1
ATOM 1176 N N . TYR A 1 152 ? 1.642 -0.779 11.457 1.00 98.12 152 TYR A N 1
ATOM 1177 C CA . TYR A 1 152 ? 2.569 -1.898 11.404 1.00 98.12 152 TYR A CA 1
ATOM 1178 C C . TYR A 1 152 ? 1.784 -3.207 11.424 1.00 98.12 152 TYR A C 1
ATOM 1180 O O . TYR A 1 152 ? 1.099 -3.511 12.408 1.00 98.12 152 TYR A O 1
ATOM 1188 N N . ILE A 1 153 ? 1.870 -3.959 10.329 1.00 98.75 153 ILE A N 1
ATOM 1189 C CA . ILE A 1 153 ? 1.007 -5.107 10.045 1.00 98.75 153 ILE A CA 1
ATOM 1190 C C . ILE A 1 153 ? 1.878 -6.346 9.765 1.00 98.75 153 ILE A C 1
ATOM 1192 O O . ILE A 1 153 ? 2.186 -6.629 8.606 1.00 98.75 153 ILE A O 1
ATOM 1196 N N . PRO A 1 154 ? 2.360 -7.054 10.807 1.00 98.69 154 PRO A N 1
ATOM 1197 C CA . PRO A 1 154 ? 3.114 -8.296 10.646 1.00 98.69 154 PRO A CA 1
ATOM 1198 C C . PRO A 1 154 ? 2.232 -9.558 10.681 1.00 98.69 154 PRO A C 1
ATOM 1200 O O . PRO A 1 154 ? 1.448 -9.748 11.613 1.00 98.69 154 PRO A O 1
ATOM 1203 N N . ASN A 1 155 ? 2.471 -10.492 9.756 1.00 98.75 155 ASN A N 1
ATOM 1204 C CA . ASN A 1 155 ? 1.831 -11.817 9.698 1.00 98.75 155 ASN A CA 1
ATOM 1205 C C . ASN A 1 155 ? 0.293 -11.773 9.660 1.00 98.75 155 ASN A C 1
ATOM 1207 O O . ASN A 1 155 ? -0.366 -12.574 10.320 1.00 98.75 155 ASN A O 1
ATOM 1211 N N . SER A 1 156 ? -0.280 -10.816 8.943 1.00 98.81 156 SER A N 1
ATOM 1212 C CA . SER A 1 156 ? -1.696 -10.457 9.038 1.00 98.81 156 SER A CA 1
ATOM 1213 C C . SER A 1 156 ? -2.333 -10.329 7.654 1.00 98.81 156 SER A C 1
ATOM 1215 O O . SER A 1 156 ? -1.633 -10.261 6.641 1.00 98.81 156 SER A O 1
ATOM 1217 N N . ASN A 1 157 ? -3.664 -10.266 7.608 1.00 98.81 157 ASN A N 1
ATOM 1218 C CA . ASN A 1 157 ? -4.379 -9.821 6.414 1.00 98.81 157 ASN A CA 1
ATOM 1219 C C . ASN A 1 157 ? -4.999 -8.447 6.661 1.00 98.81 157 ASN A C 1
ATOM 1221 O O . ASN A 1 157 ? -5.417 -8.138 7.782 1.00 98.81 157 ASN A O 1
ATOM 1225 N N . PHE A 1 158 ? -5.078 -7.617 5.625 1.00 98.81 158 PHE A N 1
ATOM 1226 C CA . PHE A 1 158 ? -5.796 -6.354 5.721 1.00 98.81 158 PHE A CA 1
ATOM 1227 C C . PHE A 1 158 ? -6.563 -5.999 4.451 1.00 98.81 158 PHE A C 1
ATOM 1229 O O . PHE A 1 158 ? -6.101 -6.239 3.340 1.00 98.81 158 PHE A O 1
ATOM 1236 N N . GLU A 1 159 ? -7.718 -5.371 4.638 1.00 98.88 159 GLU A N 1
ATOM 1237 C CA . GLU A 1 159 ? -8.510 -4.754 3.582 1.00 98.88 159 GLU A CA 1
ATOM 1238 C C . GLU A 1 159 ? -8.803 -3.299 3.956 1.00 98.88 159 GLU A C 1
ATOM 1240 O O . GLU A 1 159 ? -9.287 -3.014 5.055 1.00 98.88 159 GLU A O 1
ATOM 1245 N N . ILE A 1 160 ? -8.489 -2.371 3.053 1.00 98.88 160 ILE A N 1
ATOM 1246 C CA . ILE A 1 160 ? -8.763 -0.941 3.217 1.00 98.88 160 ILE A CA 1
ATOM 1247 C C . ILE A 1 160 ? -9.513 -0.466 1.979 1.00 98.88 160 ILE A C 1
ATOM 1249 O O . ILE A 1 160 ? -8.926 -0.373 0.902 1.00 98.88 160 ILE A O 1
ATOM 1253 N N . SER A 1 161 ? -10.796 -0.147 2.138 1.00 98.69 161 SER A N 1
ATOM 1254 C CA . SER A 1 161 ? -11.652 0.226 1.013 1.00 98.69 161 SER A CA 1
ATOM 1255 C C . SER A 1 161 ? -12.412 1.528 1.261 1.00 98.69 161 SER A C 1
ATOM 1257 O O . SER A 1 161 ? -12.943 1.761 2.349 1.00 98.69 161 SER A O 1
ATOM 1259 N N . ASN A 1 162 ? -12.518 2.370 0.228 1.00 98.50 162 ASN A N 1
ATOM 1260 C CA . ASN A 1 162 ? -13.236 3.652 0.282 1.00 98.50 162 ASN A CA 1
ATOM 1261 C C . ASN A 1 162 ? -12.725 4.563 1.410 1.00 98.50 162 ASN A C 1
ATOM 1263 O O . ASN A 1 162 ? -13.496 5.118 2.194 1.00 98.50 162 ASN A O 1
ATOM 1267 N N . SER A 1 163 ? -11.404 4.671 1.538 1.00 98.75 163 SER A N 1
ATOM 1268 C CA . SER A 1 163 ? -10.772 5.210 2.737 1.00 98.75 163 SER A CA 1
ATOM 1269 C C . SER A 1 163 ? -9.704 6.258 2.444 1.00 98.75 163 SER A C 1
ATOM 1271 O O . SER A 1 163 ? -9.170 6.356 1.342 1.00 98.75 163 SER A O 1
ATOM 1273 N N . ILE A 1 164 ? -9.403 7.078 3.452 1.00 98.69 164 ILE A N 1
ATOM 1274 C CA . ILE A 1 164 ? -8.399 8.142 3.355 1.00 98.69 164 ILE A CA 1
ATOM 1275 C C . ILE A 1 164 ? -7.383 7.975 4.483 1.00 98.69 164 ILE A C 1
ATOM 1277 O O . ILE A 1 164 ? -7.766 7.950 5.656 1.00 98.69 164 ILE A O 1
ATOM 1281 N N . LEU A 1 165 ? -6.099 7.904 4.132 1.00 98.31 165 LEU A N 1
ATOM 1282 C CA . LEU A 1 165 ? -4.978 7.882 5.071 1.00 98.31 165 LEU A CA 1
ATOM 1283 C C . LEU A 1 165 ? -4.100 9.121 4.858 1.00 98.31 165 LEU A C 1
ATOM 1285 O O . LEU A 1 165 ? -3.499 9.297 3.802 1.00 98.31 165 LEU A O 1
ATOM 1289 N N . GLU A 1 166 ? -4.021 9.981 5.869 1.00 96.69 166 GLU A N 1
ATOM 1290 C CA . GLU A 1 166 ? -3.235 11.219 5.839 1.00 96.69 166 GLU A CA 1
ATOM 1291 C C . GLU A 1 166 ? -2.076 11.143 6.837 1.00 96.69 166 GLU A C 1
ATOM 1293 O O . GLU A 1 166 ? -2.293 11.017 8.046 1.00 96.69 166 GLU A O 1
ATOM 1298 N N . ASN A 1 167 ? -0.852 11.276 6.325 1.00 94.38 167 ASN A N 1
ATOM 1299 C CA . ASN A 1 167 ? 0.405 11.198 7.065 1.00 94.38 167 ASN A CA 1
ATOM 1300 C C . ASN A 1 167 ? 0.545 9.882 7.854 1.00 94.38 167 ASN A C 1
ATOM 1302 O O . ASN A 1 167 ? 0.841 9.862 9.051 1.00 94.38 167 ASN A O 1
ATOM 1306 N N . ILE A 1 168 ? 0.219 8.773 7.186 1.00 95.00 168 ILE A N 1
ATOM 1307 C CA . ILE A 1 168 ? 0.287 7.415 7.727 1.00 95.00 168 ILE A CA 1
ATOM 1308 C C . ILE A 1 168 ? 0.887 6.504 6.656 1.00 95.00 168 ILE A C 1
ATOM 1310 O O . ILE A 1 168 ? 0.380 6.440 5.537 1.00 95.00 168 ILE A O 1
ATOM 1314 N N . ARG A 1 169 ? 1.932 5.757 7.017 1.00 95.75 169 ARG A N 1
ATOM 1315 C CA . ARG A 1 169 ? 2.479 4.660 6.214 1.00 95.75 169 ARG A CA 1
ATOM 1316 C C . ARG A 1 169 ? 1.767 3.347 6.527 1.00 95.75 169 ARG A C 1
ATOM 1318 O O . ARG A 1 169 ? 1.516 3.046 7.689 1.00 95.75 169 ARG A O 1
ATOM 1325 N N . ILE A 1 170 ? 1.546 2.506 5.525 1.00 98.31 170 ILE A N 1
ATOM 1326 C CA . ILE A 1 170 ? 1.290 1.075 5.723 1.00 98.31 170 ILE A CA 1
ATOM 1327 C C . ILE A 1 170 ? 2.622 0.333 5.640 1.00 98.31 170 ILE A C 1
ATOM 1329 O O . ILE A 1 170 ? 3.285 0.352 4.604 1.00 98.31 170 ILE A O 1
ATOM 1333 N N . HIS A 1 171 ? 3.014 -0.320 6.730 1.00 98.06 171 HIS A N 1
ATOM 1334 C CA . HIS A 1 171 ? 4.185 -1.183 6.797 1.00 98.06 171 HIS A CA 1
ATOM 1335 C C . HIS A 1 171 ? 3.726 -2.639 6.933 1.00 98.06 171 HIS A C 1
ATOM 1337 O O . HIS A 1 171 ? 3.377 -3.104 8.019 1.00 98.06 171 HIS A O 1
ATOM 1343 N N . SER A 1 172 ? 3.702 -3.336 5.799 1.00 98.62 172 SER A N 1
ATOM 1344 C CA . SER A 1 172 ? 3.271 -4.728 5.665 1.00 98.62 172 SER A CA 1
ATOM 1345 C C . SER A 1 172 ? 4.479 -5.657 5.742 1.00 98.62 172 SER A C 1
ATOM 1347 O O . SER A 1 172 ? 5.415 -5.508 4.956 1.00 98.62 172 SER A O 1
ATOM 1349 N N . LEU A 1 173 ? 4.456 -6.623 6.661 1.00 98.69 173 LEU A N 1
ATOM 1350 C CA . LEU A 1 173 ? 5.528 -7.605 6.838 1.00 98.69 173 LEU A CA 1
ATOM 1351 C C . LEU A 1 173 ? 4.946 -9.020 6.840 1.00 98.69 173 LEU A C 1
ATOM 1353 O O . LEU A 1 173 ? 4.115 -9.333 7.692 1.00 98.69 173 LEU A O 1
ATOM 1357 N N . ASN A 1 174 ? 5.383 -9.878 5.916 1.00 98.75 174 ASN A N 1
ATOM 1358 C CA . ASN A 1 174 ? 4.864 -11.243 5.761 1.00 98.75 174 ASN A CA 1
ATOM 1359 C C . ASN A 1 174 ? 3.322 -11.302 5.768 1.00 98.75 174 ASN A C 1
ATOM 1361 O O . ASN A 1 174 ? 2.720 -12.059 6.528 1.00 98.75 174 ASN A O 1
ATOM 1365 N N . SER A 1 175 ? 2.680 -10.405 5.019 1.00 98.75 175 SER A N 1
ATOM 1366 C CA . SER A 1 175 ? 1.239 -10.148 5.114 1.00 98.75 175 SER A CA 1
ATOM 1367 C C . SER A 1 175 ? 0.584 -10.071 3.738 1.00 98.75 175 SER A C 1
ATOM 1369 O O . SER A 1 175 ? 1.262 -9.865 2.728 1.00 98.75 175 SER A O 1
ATOM 1371 N N . ASN A 1 176 ? -0.740 -10.231 3.708 1.00 98.75 176 ASN A N 1
ATOM 1372 C CA . ASN A 1 176 ? -1.542 -10.054 2.498 1.00 98.75 176 ASN A CA 1
ATOM 1373 C C . ASN A 1 176 ? -2.446 -8.833 2.649 1.00 98.75 176 ASN A C 1
ATOM 1375 O O . ASN A 1 176 ? -3.082 -8.659 3.688 1.00 98.75 176 ASN A O 1
ATOM 1379 N N . GLY A 1 177 ? -2.510 -7.988 1.629 1.00 98.69 177 GLY A N 1
ATOM 1380 C CA . GLY A 1 177 ? -3.236 -6.726 1.710 1.00 98.69 177 GLY A CA 1
ATOM 1381 C C . GLY A 1 177 ? -4.013 -6.408 0.451 1.00 98.69 177 GLY A C 1
ATOM 1382 O O . GLY A 1 177 ? -3.502 -6.595 -0.649 1.00 98.69 177 GLY A O 1
ATOM 1383 N N . ILE A 1 178 ? -5.218 -5.873 0.617 1.00 98.88 178 ILE A N 1
ATOM 1384 C CA . ILE A 1 178 ? -6.023 -5.323 -0.473 1.00 98.88 178 ILE A CA 1
ATOM 1385 C C . ILE A 1 178 ? -6.360 -3.873 -0.138 1.00 98.88 178 ILE A C 1
ATOM 1387 O O . ILE A 1 178 ? -6.791 -3.557 0.974 1.00 98.88 178 ILE A O 1
ATOM 1391 N N . MET A 1 179 ? -6.161 -2.982 -1.103 1.00 98.88 179 MET A N 1
ATOM 1392 C CA . MET A 1 179 ? -6.577 -1.590 -1.020 1.00 98.88 179 MET A CA 1
ATOM 1393 C C . MET A 1 179 ? -7.436 -1.234 -2.226 1.00 98.88 179 MET A C 1
ATOM 1395 O O . MET A 1 179 ? -7.027 -1.459 -3.361 1.00 98.88 179 MET A O 1
ATOM 1399 N N . MET A 1 180 ? -8.608 -0.652 -1.993 1.00 98.81 180 MET A N 1
ATOM 1400 C CA . MET A 1 180 ? -9.538 -0.286 -3.061 1.00 98.81 180 MET A CA 1
ATOM 1401 C C . MET A 1 180 ? -10.122 1.103 -2.821 1.00 98.81 180 MET A C 1
ATOM 1403 O O . MET A 1 180 ? -10.446 1.456 -1.689 1.00 98.81 180 MET A O 1
ATOM 1407 N N . ASP A 1 181 ? -10.251 1.914 -3.870 1.00 98.62 181 ASP A N 1
ATOM 1408 C CA . ASP A 1 181 ? -10.850 3.256 -3.790 1.00 98.62 181 ASP A CA 1
ATOM 1409 C C . ASP A 1 181 ? -10.259 4.091 -2.631 1.00 98.62 181 ASP A C 1
ATOM 1411 O O . ASP A 1 181 ? -10.974 4.731 -1.854 1.00 98.62 181 ASP A O 1
ATOM 1415 N N . THR A 1 182 ? -8.940 3.997 -2.437 1.00 98.62 182 THR A N 1
ATOM 1416 C CA . THR A 1 182 ? -8.252 4.551 -1.269 1.00 98.62 182 THR A CA 1
ATOM 1417 C C . THR A 1 182 ? -7.307 5.672 -1.673 1.00 98.62 182 THR A C 1
ATOM 1419 O O . THR A 1 182 ? -6.548 5.567 -2.636 1.00 98.62 182 THR A O 1
ATOM 1422 N N . SER A 1 183 ? -7.333 6.762 -0.907 1.00 98.50 183 SER A N 1
ATOM 1423 C CA . SER A 1 183 ? -6.397 7.871 -1.065 1.00 98.50 183 SER A CA 1
ATOM 1424 C C . SER A 1 183 ? -5.398 7.875 0.081 1.00 98.50 183 SER A C 1
ATOM 1426 O O . SER A 1 183 ? -5.785 7.900 1.250 1.00 98.50 183 SER A O 1
ATOM 1428 N N . MET A 1 184 ? -4.113 7.913 -0.250 1.00 97.81 184 MET A N 1
ATOM 1429 C CA . MET A 1 184 ? -3.040 8.106 0.716 1.00 97.81 184 MET A CA 1
ATOM 1430 C C . MET A 1 184 ? -2.227 9.345 0.380 1.00 97.81 184 MET A C 1
ATOM 1432 O O . MET A 1 184 ? -1.856 9.566 -0.771 1.00 97.81 184 MET A O 1
ATOM 1436 N N . GLU A 1 185 ? -1.893 10.111 1.406 1.00 95.06 185 GLU A N 1
ATOM 1437 C CA . GLU A 1 185 ? -0.905 11.178 1.330 1.00 95.06 185 GLU A CA 1
ATOM 1438 C C . GLU A 1 185 ? 0.050 11.019 2.506 1.00 95.06 185 GLU A C 1
ATOM 1440 O O . GLU A 1 185 ? -0.407 10.944 3.647 1.00 95.06 185 GLU A O 1
ATOM 1445 N N . ASN A 1 186 ? 1.358 10.943 2.261 1.00 91.00 186 ASN A N 1
ATOM 1446 C CA . ASN A 1 186 ? 2.328 10.790 3.342 1.00 91.00 186 ASN A CA 1
ATOM 1447 C C . ASN A 1 186 ? 3.633 11.551 3.086 1.00 91.00 186 ASN A C 1
ATOM 1449 O O . ASN A 1 186 ? 4.145 11.571 1.967 1.00 91.00 186 ASN A O 1
ATOM 1453 N N . ASP A 1 187 ? 4.216 12.099 4.151 1.00 86.44 187 ASP A N 1
ATOM 1454 C CA . ASP A 1 187 ? 5.525 12.766 4.125 1.00 86.44 187 ASP A CA 1
ATOM 1455 C C . ASP A 1 187 ? 6.698 11.770 4.003 1.00 86.44 187 ASP A C 1
ATOM 1457 O O . ASP A 1 187 ? 7.847 12.178 3.838 1.00 86.44 187 ASP A O 1
ATOM 1461 N N . TYR A 1 188 ? 6.406 10.466 4.040 1.00 85.69 188 TYR A N 1
ATOM 1462 C CA . TYR A 1 188 ? 7.315 9.330 3.832 1.00 85.69 188 TYR A CA 1
ATOM 1463 C C . TYR A 1 188 ? 6.742 8.385 2.750 1.00 85.69 188 TYR A C 1
ATOM 1465 O O . TYR A 1 188 ? 5.992 8.820 1.874 1.00 85.69 188 TYR A O 1
ATOM 1473 N N . ASN A 1 189 ? 7.060 7.082 2.789 1.00 89.94 189 ASN A N 1
ATOM 1474 C CA . ASN A 1 189 ? 6.364 6.093 1.959 1.00 89.94 189 ASN A CA 1
ATOM 1475 C C . ASN A 1 189 ? 4.876 6.045 2.324 1.00 89.94 189 ASN A C 1
ATOM 1477 O O . ASN A 1 189 ? 4.537 5.962 3.502 1.00 89.94 189 ASN A O 1
ATOM 1481 N N . CYS A 1 190 ? 3.987 5.958 1.341 1.00 95.69 190 CYS A N 1
ATOM 1482 C CA . CYS A 1 190 ? 2.619 5.514 1.607 1.00 95.69 190 CYS A CA 1
ATOM 1483 C C . CYS A 1 190 ? 2.612 4.027 1.983 1.00 95.69 190 CYS A C 1
ATOM 1485 O O . CYS A 1 190 ? 1.986 3.642 2.966 1.00 95.69 190 CYS A O 1
ATOM 1487 N N . VAL A 1 191 ? 3.364 3.199 1.248 1.00 97.81 191 VAL A N 1
ATOM 1488 C CA . VAL A 1 191 ? 3.413 1.745 1.458 1.00 97.81 191 VAL A CA 1
ATOM 1489 C C . VAL A 1 191 ? 4.855 1.248 1.497 1.00 97.81 191 VAL A C 1
ATOM 1491 O O . VAL A 1 191 ? 5.668 1.580 0.633 1.00 97.81 191 VAL A O 1
ATOM 1494 N N . HIS A 1 192 ? 5.159 0.411 2.484 1.00 97.31 192 HIS A N 1
ATOM 1495 C CA . HIS A 1 192 ? 6.370 -0.396 2.552 1.00 97.31 192 HIS A CA 1
ATOM 1496 C C . HIS A 1 192 ? 5.986 -1.858 2.788 1.00 97.31 192 HIS A C 1
ATOM 1498 O O . HIS A 1 192 ? 5.425 -2.194 3.830 1.00 97.31 192 HIS A O 1
ATOM 1504 N N . ALA A 1 193 ? 6.268 -2.711 1.809 1.00 98.69 193 ALA A N 1
ATOM 1505 C CA . ALA A 1 193 ? 5.906 -4.119 1.818 1.00 98.69 193 ALA A CA 1
ATOM 1506 C C . ALA A 1 193 ? 7.162 -4.992 1.825 1.00 98.69 193 ALA A C 1
ATOM 1508 O O . ALA A 1 193 ? 8.015 -4.852 0.948 1.00 98.69 193 ALA A O 1
ATOM 1509 N N . VAL A 1 194 ? 7.246 -5.899 2.796 1.00 98.81 194 VAL A N 1
ATOM 1510 C CA . VAL A 1 194 ? 8.348 -6.851 2.957 1.00 98.81 194 VAL A CA 1
ATOM 1511 C C . VAL A 1 194 ? 7.778 -8.261 3.046 1.00 98.81 194 VAL A C 1
ATOM 1513 O O . VAL A 1 194 ? 6.863 -8.493 3.842 1.00 98.81 194 VAL A O 1
ATOM 1516 N N . ASP A 1 195 ? 8.272 -9.191 2.226 1.00 98.81 195 ASP A N 1
ATOM 1517 C CA . ASP A 1 195 ? 7.793 -10.586 2.182 1.00 98.81 195 ASP A CA 1
ATOM 1518 C C . ASP A 1 195 ? 6.257 -10.691 2.028 1.00 98.81 195 ASP A C 1
ATOM 1520 O O . ASP A 1 195 ? 5.619 -11.585 2.575 1.00 98.81 195 ASP A O 1
ATOM 1524 N N . SER A 1 196 ? 5.627 -9.723 1.356 1.00 98.81 196 SER A N 1
ATOM 1525 C CA . SER A 1 196 ? 4.168 -9.522 1.369 1.00 98.81 196 SER A CA 1
ATOM 1526 C C . SER A 1 196 ? 3.560 -9.596 -0.031 1.00 98.81 196 SER A C 1
ATOM 1528 O O . SER A 1 196 ? 4.249 -9.357 -1.021 1.00 98.81 196 SER A O 1
ATOM 1530 N N . THR A 1 197 ? 2.257 -9.871 -0.107 1.00 98.88 197 THR A N 1
ATOM 1531 C CA . THR A 1 197 ? 1.474 -9.797 -1.354 1.00 98.88 197 THR A CA 1
ATOM 1532 C C . THR A 1 197 ? 0.403 -8.726 -1.222 1.00 98.88 197 THR A C 1
ATOM 1534 O O . THR A 1 197 ? -0.398 -8.769 -0.292 1.00 98.88 197 THR A O 1
ATOM 1537 N N . LEU A 1 198 ? 0.389 -7.763 -2.139 1.00 98.81 198 LEU A N 1
ATOM 1538 C CA . LEU A 1 198 ? -0.534 -6.636 -2.123 1.00 98.81 198 LEU A CA 1
ATOM 1539 C C . LEU A 1 198 ? -1.319 -6.522 -3.430 1.00 98.81 198 LEU A C 1
ATOM 1541 O O . LEU A 1 198 ? -0.786 -6.754 -4.518 1.00 98.81 198 LEU A O 1
ATOM 1545 N N . GLU A 1 199 ? -2.561 -6.074 -3.309 1.00 98.88 199 GLU A N 1
ATOM 1546 C CA . GLU A 1 199 ? -3.424 -5.687 -4.420 1.00 98.88 199 GLU A CA 1
ATOM 1547 C C . GLU A 1 199 ? -3.936 -4.256 -4.197 1.00 98.88 199 GLU A C 1
ATOM 1549 O O . GLU A 1 199 ? -4.413 -3.932 -3.108 1.00 98.88 199 GLU A O 1
ATOM 1554 N N . ILE A 1 200 ? -3.800 -3.380 -5.197 1.00 98.88 200 ILE A N 1
ATOM 1555 C CA . ILE A 1 200 ? -4.205 -1.969 -5.115 1.00 98.88 200 ILE A CA 1
ATOM 1556 C C . ILE A 1 200 ? -5.070 -1.603 -6.326 1.00 98.88 200 ILE A C 1
ATOM 1558 O O . ILE A 1 200 ? -4.630 -1.700 -7.468 1.00 98.88 200 ILE A O 1
ATOM 1562 N N . TYR A 1 201 ? -6.289 -1.141 -6.064 1.00 98.88 201 TYR A N 1
ATOM 1563 C CA . TYR A 1 201 ? -7.301 -0.850 -7.076 1.00 98.88 201 TYR A CA 1
ATOM 1564 C C . TYR A 1 201 ? -7.843 0.566 -6.934 1.00 98.88 201 TYR A C 1
ATOM 1566 O O . TYR A 1 201 ? -8.155 1.001 -5.821 1.00 98.88 201 TYR A O 1
ATOM 1574 N N . ASN A 1 202 ? -8.009 1.274 -8.055 1.00 98.69 202 ASN A N 1
ATOM 1575 C CA . ASN A 1 202 ? -8.675 2.584 -8.119 1.00 98.69 202 ASN A CA 1
ATOM 1576 C C . ASN A 1 202 ? -8.166 3.585 -7.062 1.00 98.69 202 ASN A C 1
ATOM 1578 O O . ASN A 1 202 ? -8.939 4.344 -6.474 1.00 98.69 202 ASN A O 1
ATOM 1582 N N . SER A 1 203 ? -6.876 3.536 -6.738 1.00 98.81 203 SER A N 1
ATOM 1583 C CA . SER A 1 203 ? -6.327 4.224 -5.571 1.00 98.81 203 SER A CA 1
ATOM 1584 C C . SER A 1 203 ? -5.314 5.283 -5.975 1.00 98.81 203 SER A C 1
ATOM 1586 O O . SER A 1 203 ? -4.660 5.196 -7.011 1.00 98.81 203 SER A O 1
ATOM 1588 N N . THR A 1 204 ? -5.171 6.310 -5.144 1.00 98.56 204 THR A N 1
ATOM 1589 C CA . THR A 1 204 ? -4.182 7.374 -5.349 1.00 98.56 204 THR A CA 1
ATOM 1590 C C . THR A 1 204 ? -3.248 7.430 -4.157 1.00 98.56 204 THR A C 1
ATOM 1592 O O . THR A 1 204 ? -3.687 7.641 -3.030 1.00 98.56 204 THR A O 1
ATOM 1595 N N . LEU A 1 205 ? -1.954 7.241 -4.397 1.00 97.88 205 LEU A N 1
ATOM 1596 C CA . LEU A 1 205 ? -0.924 7.300 -3.366 1.00 97.88 205 LEU A CA 1
ATOM 1597 C C . LEU A 1 205 ? 0.024 8.450 -3.704 1.00 97.88 205 LEU A C 1
ATOM 1599 O O . LEU A 1 205 ? 0.685 8.437 -4.745 1.00 97.88 205 LEU A O 1
ATOM 1603 N N . ASN A 1 206 ? 0.096 9.439 -2.818 1.00 94.31 206 ASN A N 1
ATOM 1604 C CA . ASN A 1 206 ? 0.963 10.600 -2.957 1.00 94.31 206 ASN A CA 1
ATOM 1605 C C . ASN A 1 206 ? 2.041 10.605 -1.867 1.00 94.31 206 ASN A C 1
ATOM 1607 O O . ASN A 1 206 ? 1.778 10.894 -0.698 1.00 94.31 206 ASN A O 1
ATOM 1611 N N . GLY A 1 207 ? 3.268 10.274 -2.263 1.00 88.19 207 GLY A N 1
ATOM 1612 C CA . GLY A 1 207 ? 4.446 10.408 -1.417 1.00 88.19 207 GLY A CA 1
ATOM 1613 C C . GLY A 1 207 ? 5.028 11.807 -1.569 1.00 88.19 207 GLY A C 1
ATOM 1614 O O . GLY A 1 207 ? 5.380 12.213 -2.673 1.00 88.19 207 GLY A O 1
ATOM 1615 N N . LYS A 1 208 ? 5.167 12.540 -0.468 1.00 83.06 208 LYS A N 1
ATOM 1616 C CA . LYS A 1 208 ? 5.832 13.852 -0.470 1.00 83.06 208 LYS A CA 1
ATOM 1617 C C . LYS A 1 208 ? 7.313 13.755 -0.161 1.00 83.06 208 LYS A C 1
ATOM 1619 O O . LYS A 1 208 ? 8.088 14.568 -0.644 1.00 83.06 208 LYS A O 1
ATOM 1624 N N . THR A 1 209 ? 7.674 12.736 0.622 1.00 69.81 209 THR A N 1
ATOM 1625 C CA . THR A 1 209 ? 9.036 12.368 1.025 1.00 69.81 209 THR A CA 1
ATOM 1626 C C . THR A 1 209 ? 9.921 13.552 1.383 1.00 69.81 209 THR A C 1
ATOM 1628 O O . THR A 1 209 ? 10.582 14.161 0.544 1.00 69.81 209 THR A O 1
ATOM 1631 N N . ILE A 1 210 ? 10.041 13.799 2.681 1.00 68.06 210 ILE A N 1
ATOM 1632 C CA . ILE A 1 210 ? 11.066 14.697 3.201 1.00 68.06 210 ILE A CA 1
A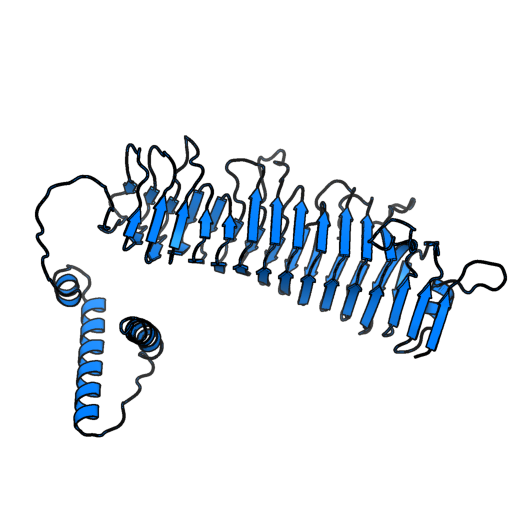TOM 1633 C C . ILE A 1 210 ? 12.436 14.090 2.870 1.00 68.06 210 ILE A C 1
ATOM 1635 O O . ILE A 1 210 ? 12.778 13.001 3.335 1.00 68.06 210 ILE A O 1
ATOM 1639 N N . VAL A 1 211 ? 13.227 14.790 2.055 1.00 64.75 211 VAL A N 1
ATOM 1640 C CA . VAL A 1 211 ? 14.631 14.434 1.820 1.00 64.75 211 VAL A CA 1
ATOM 1641 C C . VAL A 1 211 ? 15.353 14.541 3.160 1.00 64.75 211 VAL A C 1
ATOM 1643 O O . VAL A 1 211 ? 15.402 15.622 3.749 1.00 64.75 211 VAL A O 1
ATOM 1646 N N . THR A 1 212 ? 15.875 13.425 3.673 1.00 65.12 212 THR A N 1
ATOM 1647 C CA . THR A 1 212 ? 16.623 13.444 4.937 1.00 65.12 212 THR A CA 1
ATOM 1648 C C . THR A 1 212 ? 17.894 14.285 4.789 1.00 65.12 212 THR A C 1
ATOM 1650 O O . THR A 1 212 ? 18.361 14.530 3.678 1.00 65.12 212 THR A O 1
ATOM 1653 N N . GLU A 1 213 ? 18.506 14.700 5.902 1.00 58.50 213 GLU A N 1
ATOM 1654 C CA . GLU A 1 213 ? 19.800 15.410 5.876 1.00 58.50 213 GLU A CA 1
ATOM 1655 C C . GLU A 1 213 ? 20.900 14.613 5.142 1.00 58.50 213 GLU A C 1
ATOM 1657 O O . GLU A 1 213 ? 21.829 15.191 4.583 1.00 58.50 213 GLU A O 1
ATOM 1662 N N . GLU A 1 214 ? 20.756 13.286 5.081 1.00 59.38 214 GLU A N 1
ATOM 1663 C CA . GLU A 1 214 ? 21.640 12.360 4.362 1.00 59.38 214 GLU A CA 1
ATOM 1664 C C . GLU A 1 214 ? 21.290 12.212 2.865 1.00 59.38 214 GLU A C 1
ATOM 1666 O O . GLU A 1 214 ? 21.924 11.441 2.147 1.00 59.38 214 GLU A O 1
ATOM 1671 N N . GLY A 1 215 ? 20.284 12.938 2.370 1.00 60.38 215 GLY A N 1
ATOM 1672 C CA . GLY A 1 215 ? 19.842 12.899 0.973 1.00 60.38 215 GLY A CA 1
ATOM 1673 C C . GLY A 1 215 ? 18.973 11.687 0.615 1.00 60.38 215 GLY A C 1
ATOM 1674 O O . GLY A 1 215 ? 18.662 11.472 -0.565 1.00 60.38 215 GLY A O 1
ATOM 1675 N N . THR A 1 216 ? 18.568 10.892 1.609 1.00 64.69 216 THR A N 1
ATOM 1676 C CA . THR A 1 216 ? 17.706 9.727 1.404 1.00 64.69 216 THR A CA 1
ATOM 1677 C C . THR A 1 216 ? 16.276 10.200 1.193 1.00 64.69 216 THR A C 1
ATOM 1679 O O . THR A 1 216 ? 15.714 10.924 2.010 1.00 64.69 216 THR A O 1
ATOM 1682 N N . ALA A 1 217 ? 15.685 9.775 0.082 1.00 71.75 217 ALA A N 1
ATOM 1683 C CA . ALA A 1 217 ? 14.280 9.987 -0.216 1.00 71.75 217 ALA A CA 1
ATOM 1684 C C . ALA A 1 217 ? 13.659 8.622 -0.497 1.00 71.75 217 ALA A C 1
ATOM 1686 O O . ALA A 1 217 ? 14.096 7.899 -1.397 1.00 71.75 217 ALA A O 1
ATOM 1687 N N . TYR A 1 218 ? 12.685 8.265 0.325 1.00 84.50 218 TYR A N 1
ATOM 1688 C CA . TYR A 1 218 ? 11.920 7.044 0.202 1.00 84.50 218 TYR A CA 1
ATOM 1689 C C . TYR A 1 218 ? 10.923 7.125 -0.965 1.00 84.50 218 TYR A C 1
ATOM 1691 O O . TYR A 1 218 ? 10.401 8.195 -1.258 1.00 84.50 218 TYR A O 1
ATOM 1699 N N . PRO A 1 219 ? 10.650 6.019 -1.668 1.00 92.38 219 PRO A N 1
ATOM 1700 C CA . PRO A 1 219 ? 9.635 6.004 -2.711 1.00 92.38 219 PRO A CA 1
ATOM 1701 C C . PRO A 1 219 ? 8.221 6.090 -2.133 1.00 92.38 219 PRO A C 1
ATOM 1703 O O . PRO A 1 219 ? 8.007 5.840 -0.954 1.00 92.38 219 PRO A O 1
ATOM 1706 N N . THR A 1 220 ? 7.215 6.369 -2.951 1.00 94.88 220 THR A N 1
ATOM 1707 C CA . THR A 1 220 ? 5.814 6.313 -2.491 1.00 94.88 220 THR A CA 1
ATOM 1708 C C . THR A 1 220 ? 5.419 4.890 -2.096 1.00 94.88 220 THR A C 1
ATOM 1710 O O . THR A 1 220 ? 4.781 4.682 -1.063 1.00 94.88 220 THR A O 1
ATOM 1713 N N . VAL A 1 221 ? 5.877 3.912 -2.878 1.00 97.69 221 VAL A N 1
ATOM 1714 C CA . VAL A 1 221 ? 5.713 2.477 -2.654 1.00 97.69 221 VAL A CA 1
ATOM 1715 C C . VAL A 1 221 ? 7.085 1.802 -2.687 1.00 97.69 221 VAL A C 1
ATOM 1717 O O . VAL A 1 221 ? 7.821 1.918 -3.667 1.00 97.69 221 VAL A O 1
ATOM 1720 N N . MET A 1 222 ? 7.430 1.093 -1.613 1.00 97.12 222 MET A N 1
ATOM 1721 C CA . MET A 1 222 ? 8.641 0.276 -1.500 1.00 97.12 222 MET A CA 1
ATOM 1722 C C . MET A 1 222 ? 8.262 -1.204 -1.404 1.00 97.12 222 MET A C 1
ATOM 1724 O O . MET A 1 222 ? 7.522 -1.579 -0.496 1.00 97.12 222 MET A O 1
ATOM 1728 N N . LEU A 1 223 ? 8.807 -2.034 -2.293 1.00 98.75 223 LEU A N 1
ATOM 1729 C CA . LEU A 1 223 ? 8.644 -3.489 -2.297 1.00 98.75 223 LEU A CA 1
ATOM 1730 C C . LEU A 1 223 ? 9.998 -4.162 -2.042 1.00 98.75 223 LEU A C 1
ATOM 1732 O O . LEU A 1 223 ? 10.965 -3.914 -2.766 1.00 98.75 223 LEU A O 1
ATOM 1736 N N . ASP A 1 224 ? 10.066 -5.013 -1.024 1.00 98.69 224 ASP A N 1
ATOM 1737 C CA . ASP A 1 224 ? 11.242 -5.799 -0.651 1.00 98.69 224 ASP A CA 1
ATOM 1738 C C . ASP A 1 224 ? 10.857 -7.278 -0.572 1.00 98.69 224 ASP A C 1
ATOM 1740 O O . ASP A 1 224 ? 10.147 -7.688 0.344 1.00 98.69 224 ASP A O 1
ATOM 1744 N N . HIS A 1 225 ? 11.272 -8.069 -1.565 1.00 98.75 225 HIS A N 1
ATOM 1745 C CA . HIS A 1 225 ? 10.816 -9.453 -1.721 1.00 98.75 225 HIS A CA 1
ATOM 1746 C C . HIS A 1 225 ? 9.284 -9.578 -1.621 1.00 98.75 225 HIS A C 1
ATOM 1748 O O . HIS A 1 225 ? 8.745 -10.414 -0.903 1.00 98.75 225 HIS A O 1
ATOM 1754 N N . ALA A 1 226 ? 8.575 -8.697 -2.327 1.00 98.81 226 ALA A N 1
ATOM 1755 C CA . ALA A 1 226 ? 7.125 -8.579 -2.254 1.00 98.81 226 ALA A CA 1
ATOM 1756 C C . ALA A 1 226 ? 6.480 -8.602 -3.645 1.00 98.81 226 ALA A C 1
ATOM 1758 O O . ALA A 1 226 ? 7.108 -8.278 -4.658 1.00 98.81 226 ALA A O 1
ATOM 1759 N N . GLU A 1 227 ? 5.203 -8.963 -3.691 1.00 98.88 227 GLU A N 1
ATOM 1760 C CA . GLU A 1 227 ? 4.382 -8.901 -4.896 1.00 98.88 227 GLU A CA 1
ATOM 1761 C C . GLU A 1 227 ? 3.347 -7.782 -4.779 1.00 98.88 227 GLU A C 1
ATOM 1763 O O . GLU A 1 227 ? 2.682 -7.647 -3.755 1.00 98.88 227 GLU A O 1
ATOM 1768 N N . LEU A 1 228 ? 3.198 -6.990 -5.839 1.00 98.94 228 LEU A N 1
ATOM 1769 C CA . LEU A 1 228 ? 2.151 -5.983 -5.969 1.00 98.94 228 LEU A CA 1
ATOM 1770 C C . LEU A 1 228 ? 1.439 -6.156 -7.307 1.00 98.94 228 LEU A C 1
ATOM 1772 O O . LEU A 1 228 ? 2.077 -6.102 -8.362 1.00 98.94 228 LEU A O 1
ATOM 1776 N N . THR A 1 229 ? 0.119 -6.304 -7.255 1.00 98.94 229 THR A N 1
ATOM 1777 C CA . THR A 1 229 ? -0.767 -6.131 -8.408 1.00 98.94 229 THR A CA 1
ATOM 1778 C C . THR A 1 229 ? -1.522 -4.819 -8.251 1.00 98.94 229 THR A C 1
ATOM 1780 O O . THR A 1 229 ? -2.118 -4.567 -7.211 1.00 98.94 229 THR A O 1
ATOM 1783 N N . SER A 1 230 ? -1.468 -3.972 -9.270 1.00 98.88 230 SER A N 1
ATOM 1784 C CA . SER A 1 230 ? -2.084 -2.653 -9.285 1.00 98.88 230 SER A CA 1
ATOM 1785 C C . SER A 1 230 ? -2.949 -2.497 -10.523 1.00 98.88 230 SER A C 1
ATOM 1787 O O . SER A 1 230 ? -2.547 -2.914 -11.613 1.00 98.88 230 SER A O 1
ATOM 1789 N N . GLU A 1 231 ? -4.124 -1.903 -10.347 1.00 98.88 231 GLU A N 1
ATOM 1790 C CA . GLU A 1 231 ? -4.996 -1.546 -11.456 1.00 98.88 231 GLU A CA 1
ATOM 1791 C C . GLU A 1 231 ? -5.699 -0.198 -11.230 1.00 98.88 231 GLU A C 1
ATOM 1793 O O . GLU A 1 231 ? -6.152 0.115 -10.121 1.00 98.88 231 GLU A O 1
ATOM 1798 N N . ASN A 1 232 ? -5.811 0.594 -12.302 1.00 98.69 232 ASN A N 1
ATOM 1799 C CA . ASN A 1 232 ? -6.488 1.897 -12.336 1.00 98.69 232 ASN A CA 1
ATOM 1800 C C . ASN A 1 232 ? -6.017 2.866 -11.235 1.00 98.69 232 ASN A C 1
ATOM 1802 O O . ASN A 1 232 ? -6.808 3.651 -10.708 1.00 98.69 232 ASN A O 1
ATOM 1806 N N . SER A 1 233 ? -4.748 2.789 -10.840 1.00 98.81 233 SER A N 1
ATOM 1807 C CA . SER A 1 233 ? -4.207 3.524 -9.699 1.00 98.81 233 SER A CA 1
ATOM 1808 C C . SER A 1 233 ? -3.151 4.545 -10.115 1.00 98.81 233 SER A C 1
ATOM 1810 O O . SER A 1 233 ? -2.567 4.488 -11.198 1.00 98.81 233 SER A O 1
ATOM 1812 N N . ALA A 1 234 ? -2.904 5.519 -9.241 1.00 98.38 234 ALA A N 1
ATOM 1813 C CA . ALA A 1 234 ? -1.963 6.599 -9.496 1.00 98.38 234 ALA A CA 1
ATOM 1814 C C . ALA A 1 234 ? -0.943 6.748 -8.362 1.00 98.38 234 ALA A C 1
ATOM 1816 O O . ALA A 1 234 ? -1.312 6.919 -7.197 1.00 98.38 234 ALA A O 1
ATOM 1817 N N . TYR A 1 235 ? 0.348 6.706 -8.707 1.00 97.00 235 TYR A N 1
ATOM 1818 C CA . TYR A 1 235 ? 1.459 6.797 -7.757 1.00 97.00 235 TYR A CA 1
ATOM 1819 C C . TYR A 1 235 ? 2.315 8.028 -8.041 1.00 97.00 235 TYR A C 1
ATOM 1821 O O . TYR A 1 235 ? 3.075 8.076 -9.014 1.00 97.00 235 TYR A O 1
ATOM 1829 N N . TYR A 1 236 ? 2.232 9.004 -7.141 1.00 91.31 236 TYR A N 1
ATOM 1830 C CA . TYR A 1 236 ? 2.926 10.281 -7.253 1.00 91.31 236 TYR A CA 1
ATOM 1831 C C . TYR A 1 236 ? 4.035 10.406 -6.218 1.00 91.31 236 TYR A C 1
ATOM 1833 O O . TYR A 1 236 ? 3.906 9.920 -5.096 1.00 91.31 236 TYR A O 1
ATOM 1841 N N . GLN A 1 237 ? 5.126 11.061 -6.617 1.00 85.50 237 GLN A N 1
ATOM 1842 C CA . GLN A 1 237 ? 6.217 11.474 -5.739 1.00 85.50 237 GLN A CA 1
ATOM 1843 C C . GLN A 1 237 ? 6.525 12.956 -5.994 1.00 85.50 237 GLN A C 1
ATOM 1845 O O . GLN A 1 237 ? 6.817 13.339 -7.138 1.00 85.50 237 GLN A O 1
ATOM 1850 N N . GLU A 1 238 ? 6.427 13.792 -4.958 1.00 80.06 238 GLU A N 1
ATOM 1851 C CA . GLU A 1 238 ? 6.660 15.239 -5.087 1.00 80.06 238 GLU A CA 1
ATOM 1852 C C . GLU A 1 238 ? 8.122 15.538 -5.438 1.00 80.06 238 GLU A C 1
ATOM 1854 O O . GLU A 1 238 ? 8.390 16.367 -6.313 1.00 80.06 238 GLU A O 1
ATOM 1859 N N . VAL A 1 239 ? 9.071 14.812 -4.836 1.00 74.12 239 VAL A N 1
ATOM 1860 C CA . VAL A 1 239 ? 10.500 14.996 -5.116 1.00 74.12 239 VAL A CA 1
ATOM 1861 C C . VAL A 1 239 ? 10.847 14.483 -6.516 1.00 74.12 239 VAL A C 1
ATOM 1863 O O . VAL A 1 239 ? 10.868 13.282 -6.789 1.00 74.12 239 VAL A O 1
ATOM 1866 N N . VAL A 1 240 ? 11.163 15.417 -7.416 1.00 62.34 240 VAL A N 1
ATOM 1867 C CA . VAL A 1 240 ? 11.666 15.136 -8.770 1.00 62.34 240 VAL A CA 1
ATOM 1868 C C . VAL A 1 240 ? 12.944 14.291 -8.678 1.00 62.34 240 VAL A C 1
ATOM 1870 O O . VAL A 1 240 ? 13.774 14.550 -7.809 1.00 62.34 240 VAL A O 1
ATOM 1873 N N . SER A 1 241 ? 13.117 13.306 -9.574 1.00 60.91 241 SER A N 1
ATOM 1874 C CA . SER A 1 241 ? 14.217 12.310 -9.625 1.00 60.91 241 SER A CA 1
ATOM 1875 C C . SER A 1 241 ? 14.187 11.176 -8.591 1.00 60.91 241 SER A C 1
ATOM 1877 O O . SER A 1 241 ? 15.149 10.412 -8.476 1.00 60.91 241 SER A O 1
ATOM 1879 N N . LYS A 1 242 ? 13.096 11.031 -7.832 1.00 77.12 242 LYS A N 1
ATOM 1880 C CA . LYS A 1 242 ? 12.919 9.921 -6.890 1.00 77.12 242 LYS A CA 1
ATOM 1881 C C . LYS A 1 242 ? 11.792 9.008 -7.340 1.00 77.12 242 LYS A C 1
ATOM 1883 O O . LYS A 1 242 ? 10.787 9.453 -7.884 1.00 77.12 242 LYS A O 1
ATOM 1888 N N . ASN A 1 243 ? 11.991 7.716 -7.105 1.00 84.88 243 ASN A N 1
ATOM 1889 C CA . ASN A 1 243 ? 11.057 6.680 -7.517 1.00 84.88 243 ASN A CA 1
ATOM 1890 C C . ASN A 1 243 ? 9.715 6.853 -6.798 1.00 84.88 243 ASN A C 1
ATOM 1892 O O . ASN A 1 243 ? 9.683 6.997 -5.582 1.00 84.88 243 ASN A O 1
ATOM 1896 N N . SER A 1 244 ? 8.604 6.806 -7.524 1.00 92.94 244 SER A N 1
ATOM 1897 C CA . SER A 1 244 ? 7.286 6.607 -6.914 1.00 92.94 244 SER A CA 1
ATOM 1898 C C . SER A 1 244 ? 7.116 5.151 -6.506 1.00 92.94 244 SER A C 1
ATOM 1900 O O . SER A 1 244 ? 6.589 4.882 -5.434 1.00 92.94 244 SER A O 1
ATOM 1902 N N . LEU A 1 245 ? 7.637 4.219 -7.303 1.00 97.25 245 LEU A N 1
ATOM 1903 C CA . LEU A 1 245 ? 7.671 2.800 -6.976 1.00 97.25 245 LEU A CA 1
ATOM 1904 C C . LEU A 1 245 ? 9.106 2.280 -7.034 1.00 97.25 245 LEU A C 1
ATOM 1906 O O . LEU A 1 245 ? 9.797 2.452 -8.036 1.00 97.25 245 LEU A O 1
ATOM 1910 N N . TYR A 1 246 ? 9.557 1.626 -5.970 1.00 97.12 246 TYR A N 1
ATOM 1911 C CA . TYR A 1 246 ? 10.846 0.942 -5.941 1.00 97.12 246 TYR A CA 1
ATOM 1912 C C . TYR A 1 246 ? 10.656 -0.513 -5.541 1.00 97.12 246 TYR A C 1
ATOM 1914 O O . TYR A 1 246 ? 10.155 -0.796 -4.454 1.00 97.12 246 TYR A O 1
ATOM 1922 N N . ALA A 1 247 ? 11.077 -1.427 -6.406 1.00 98.56 247 ALA A N 1
ATOM 1923 C CA . ALA A 1 247 ? 10.994 -2.858 -6.179 1.00 98.56 247 ALA A CA 1
ATOM 1924 C C . ALA A 1 247 ? 12.398 -3.456 -6.119 1.00 98.56 247 ALA A C 1
ATOM 1926 O O . ALA A 1 247 ? 13.204 -3.247 -7.029 1.00 98.56 247 ALA A O 1
ATOM 1927 N N . LYS A 1 248 ? 12.688 -4.200 -5.048 1.00 98.31 248 LYS A N 1
ATOM 1928 C CA . LYS A 1 248 ? 13.978 -4.864 -4.847 1.00 98.31 248 LYS A CA 1
ATOM 1929 C C . LYS A 1 248 ? 13.839 -6.308 -4.365 1.00 98.31 248 LYS A C 1
ATOM 1931 O O . LYS A 1 248 ? 12.773 -6.721 -3.912 1.00 98.31 248 LYS A O 1
ATOM 1936 N N . ASN A 1 249 ? 14.941 -7.056 -4.416 1.00 98.00 249 ASN A N 1
ATOM 1937 C CA . ASN A 1 249 ? 15.067 -8.391 -3.822 1.00 98.00 249 ASN A CA 1
ATOM 1938 C C . ASN A 1 249 ? 14.027 -9.398 -4.343 1.00 98.00 249 ASN A C 1
ATOM 1940 O O . ASN A 1 249 ? 13.290 -9.995 -3.569 1.00 98.00 249 ASN A O 1
ATOM 1944 N N . ASN A 1 250 ? 13.978 -9.612 -5.660 1.00 97.69 250 ASN A N 1
ATOM 1945 C CA . ASN A 1 250 ? 13.050 -10.544 -6.312 1.00 97.69 250 ASN A CA 1
ATOM 1946 C C . ASN A 1 250 ? 11.573 -10.171 -6.108 1.00 97.69 250 ASN A C 1
ATOM 1948 O O . ASN A 1 250 ? 10.705 -11.040 -6.046 1.00 97.69 250 ASN A O 1
ATOM 1952 N N . SER A 1 251 ? 11.289 -8.870 -6.039 1.00 98.88 251 SER A N 1
ATOM 1953 C CA . SER A 1 251 ? 9.917 -8.370 -6.026 1.00 98.88 251 SER A CA 1
ATOM 1954 C C . SER A 1 251 ? 9.267 -8.497 -7.405 1.00 98.88 251 SER A C 1
ATOM 1956 O O . SER A 1 251 ? 9.947 -8.495 -8.441 1.00 98.88 251 SER A O 1
ATOM 1958 N N . ILE A 1 252 ? 7.937 -8.580 -7.422 1.00 98.88 252 ILE A N 1
ATOM 1959 C CA . ILE A 1 252 ? 7.140 -8.622 -8.649 1.00 98.88 252 ILE A CA 1
ATOM 1960 C C . ILE A 1 252 ? 6.113 -7.498 -8.634 1.00 98.88 252 ILE A C 1
ATOM 1962 O O . ILE A 1 252 ? 5.291 -7.414 -7.730 1.00 98.88 252 ILE A O 1
ATOM 1966 N N . PHE A 1 253 ? 6.127 -6.669 -9.672 1.00 98.88 253 PHE A N 1
ATOM 1967 C CA . PHE A 1 253 ? 5.138 -5.622 -9.880 1.00 98.88 253 PHE A CA 1
ATOM 1968 C C . PHE A 1 253 ? 4.294 -5.907 -11.127 1.00 98.88 253 PHE A C 1
ATOM 1970 O O . PHE A 1 253 ? 4.827 -6.198 -12.196 1.00 98.88 253 PHE A O 1
ATOM 1977 N N . ARG A 1 254 ? 2.971 -5.843 -11.010 1.00 98.88 254 ARG A N 1
ATOM 1978 C CA . ARG A 1 254 ? 2.028 -5.981 -12.124 1.00 98.88 254 ARG A CA 1
ATOM 1979 C C . ARG A 1 254 ? 1.147 -4.745 -12.149 1.00 98.88 254 ARG A C 1
ATOM 1981 O O . ARG A 1 254 ? 0.550 -4.422 -11.131 1.00 98.88 254 ARG A O 1
ATOM 1988 N N . SER A 1 255 ? 1.091 -4.075 -13.289 1.00 98.88 255 SER A N 1
ATOM 1989 C CA . SER A 1 255 ? 0.372 -2.821 -13.476 1.00 98.88 255 SER A CA 1
ATOM 1990 C C . SER A 1 255 ? -0.613 -2.939 -14.627 1.00 98.88 255 SER A C 1
ATOM 1992 O O . SER A 1 255 ? -0.248 -3.433 -15.699 1.00 98.88 255 SER A O 1
ATOM 1994 N N . VAL A 1 256 ? -1.840 -2.471 -14.401 1.00 98.75 256 VAL A N 1
ATOM 1995 C CA . VAL A 1 256 ? -2.903 -2.407 -15.405 1.00 98.75 256 VAL A CA 1
ATOM 1996 C C . VAL A 1 256 ? -3.543 -1.022 -15.384 1.00 98.75 256 VAL A C 1
ATOM 1998 O O . VAL A 1 256 ? -4.183 -0.655 -14.407 1.00 98.75 256 VAL A O 1
ATOM 2001 N N . ASN A 1 257 ? -3.403 -0.249 -16.461 1.00 98.50 257 ASN A N 1
ATOM 2002 C CA . ASN A 1 257 ? -3.999 1.089 -16.565 1.00 98.50 257 ASN A CA 1
ATOM 2003 C C . ASN A 1 257 ? -3.628 2.026 -15.388 1.00 98.50 257 ASN A C 1
ATOM 2005 O O . ASN A 1 257 ? -4.441 2.828 -14.930 1.00 98.50 257 ASN A O 1
ATOM 2009 N N . ASP A 1 258 ? -2.403 1.903 -14.864 1.00 98.75 258 ASP A N 1
ATOM 2010 C CA . ASP A 1 258 ? -1.900 2.791 -13.810 1.00 98.75 258 ASP A CA 1
ATOM 2011 C C . ASP A 1 258 ? -1.137 3.988 -14.390 1.00 98.75 258 ASP A C 1
ATOM 2013 O O . ASP A 1 258 ? -0.528 3.904 -15.459 1.00 98.75 258 ASP A O 1
ATOM 2017 N N . SER A 1 259 ? -1.075 5.076 -13.620 1.00 97.88 259 SER A N 1
ATOM 2018 C CA . SER A 1 259 ? -0.209 6.231 -13.877 1.00 97.88 259 SER A CA 1
ATOM 2019 C C . SER A 1 259 ? 0.838 6.373 -12.774 1.00 97.88 259 SER A C 1
ATOM 2021 O O . SER A 1 259 ? 0.515 6.663 -11.623 1.00 97.88 259 SER A O 1
ATOM 2023 N N . ILE A 1 260 ? 2.115 6.206 -13.108 1.00 96.81 260 ILE A N 1
ATOM 2024 C CA . ILE A 1 260 ? 3.206 6.114 -12.130 1.00 96.81 260 ILE A CA 1
ATOM 2025 C C . ILE A 1 260 ? 4.314 7.078 -12.525 1.00 96.81 260 ILE A C 1
ATOM 2027 O O . ILE A 1 260 ? 4.748 7.089 -13.667 1.00 96.81 260 ILE A O 1
ATOM 2031 N N . LYS A 1 261 ? 4.824 7.892 -11.601 1.00 91.00 261 LYS A N 1
ATOM 2032 C CA . LYS A 1 261 ? 5.808 8.910 -11.996 1.00 91.00 261 LYS A CA 1
ATOM 2033 C C . LYS A 1 261 ? 7.178 8.314 -12.352 1.00 91.00 261 LYS A C 1
ATOM 2035 O O . LYS A 1 261 ? 7.683 8.528 -13.444 1.00 91.00 261 LYS A O 1
ATOM 2040 N N . TRP A 1 262 ? 7.788 7.574 -11.426 1.00 92.00 262 TRP A N 1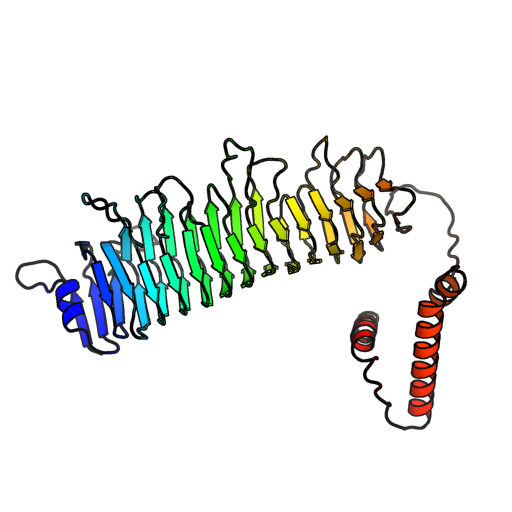
ATOM 2041 C CA . TRP A 1 262 ? 9.135 6.999 -11.579 1.00 92.00 262 TRP A CA 1
ATOM 2042 C C . TRP A 1 262 ? 9.177 5.589 -10.995 1.00 92.00 262 TRP A C 1
ATOM 2044 O O . TRP A 1 262 ? 8.619 5.357 -9.918 1.00 92.00 262 TRP A O 1
ATOM 2054 N N . ILE A 1 263 ? 9.857 4.667 -11.673 1.00 96.31 263 ILE A N 1
ATOM 2055 C CA . ILE A 1 263 ? 9.967 3.266 -11.262 1.00 96.31 263 ILE A CA 1
ATOM 2056 C C . ILE A 1 263 ? 11.433 2.842 -11.208 1.00 96.31 263 ILE A C 1
ATOM 2058 O O . ILE A 1 263 ? 12.155 2.965 -12.194 1.00 96.31 263 ILE A O 1
ATOM 2062 N N . GLY A 1 264 ? 11.847 2.266 -10.079 1.00 96.88 264 GLY A N 1
ATOM 2063 C CA . GLY A 1 264 ? 13.133 1.588 -9.926 1.00 96.88 264 GLY A CA 1
ATOM 2064 C C . GLY A 1 264 ? 12.948 0.091 -9.690 1.00 96.88 264 GLY A C 1
ATOM 2065 O O . GLY A 1 264 ? 12.275 -0.299 -8.739 1.00 96.88 264 GLY A O 1
ATOM 2066 N N . LEU A 1 265 ? 13.562 -0.747 -10.524 1.00 98.38 265 LEU A N 1
ATOM 2067 C CA . LEU A 1 265 ? 13.546 -2.207 -10.413 1.00 98.38 265 LEU A CA 1
ATOM 2068 C C . LEU A 1 265 ? 14.963 -2.735 -10.186 1.00 98.38 265 LEU A C 1
ATOM 2070 O O . LEU A 1 265 ? 15.845 -2.554 -11.025 1.00 98.38 265 LEU A O 1
ATOM 2074 N N . PHE A 1 266 ? 15.173 -3.414 -9.061 1.00 98.19 266 PHE A N 1
ATOM 2075 C CA . PHE A 1 266 ? 16.467 -3.954 -8.655 1.00 98.19 266 PHE A CA 1
ATOM 2076 C C . PHE A 1 266 ? 16.322 -5.438 -8.343 1.00 98.19 266 PHE A C 1
ATOM 2078 O O . PHE A 1 266 ? 15.601 -5.816 -7.424 1.00 98.19 266 PHE A O 1
ATOM 2085 N N . ASP A 1 267 ? 16.971 -6.304 -9.118 1.00 98.19 267 ASP A N 1
ATOM 2086 C CA . ASP A 1 267 ? 16.817 -7.756 -8.975 1.00 98.19 267 ASP A CA 1
ATOM 2087 C C . ASP A 1 267 ? 15.336 -8.191 -8.988 1.00 98.19 267 ASP A C 1
ATOM 2089 O O . ASP A 1 267 ? 14.931 -9.034 -8.196 1.00 98.19 267 ASP A O 1
ATOM 2093 N N . SER A 1 268 ? 14.496 -7.558 -9.815 1.00 98.69 268 SER A N 1
ATOM 2094 C CA . SER A 1 268 ? 13.029 -7.645 -9.725 1.00 98.69 268 SER A CA 1
ATOM 2095 C C . SER A 1 268 ? 12.357 -7.781 -11.096 1.00 98.69 268 SER A C 1
ATOM 2097 O O . SER A 1 268 ? 13.008 -7.740 -12.145 1.00 98.69 268 SER A O 1
ATOM 2099 N N . LYS A 1 269 ? 11.037 -7.994 -11.099 1.00 98.69 269 LYS A N 1
ATOM 2100 C CA . LYS A 1 269 ? 10.239 -8.182 -12.319 1.00 98.69 269 LYS A CA 1
ATOM 2101 C C . LYS A 1 269 ? 9.066 -7.213 -12.369 1.00 98.69 269 LYS A C 1
ATOM 2103 O O . LYS A 1 269 ? 8.412 -7.006 -11.352 1.00 98.69 269 LYS A O 1
ATOM 2108 N N . ALA A 1 270 ? 8.764 -6.689 -13.552 1.00 98.75 270 ALA A N 1
ATOM 2109 C CA . ALA A 1 270 ? 7.576 -5.883 -13.792 1.00 98.75 270 ALA A CA 1
ATOM 2110 C C . ALA A 1 270 ? 6.794 -6.339 -15.030 1.00 98.75 270 ALA A C 1
ATOM 2112 O O . ALA A 1 270 ? 7.377 -6.814 -16.007 1.00 98.75 270 ALA A O 1
ATOM 2113 N N . TYR A 1 271 ? 5.477 -6.169 -14.988 1.00 98.75 271 TYR A N 1
ATOM 2114 C CA . TYR A 1 271 ? 4.563 -6.405 -16.101 1.00 98.75 271 TYR A CA 1
ATOM 2115 C C . TYR A 1 271 ? 3.665 -5.180 -16.252 1.00 98.75 271 TYR A C 1
ATOM 2117 O O . TYR A 1 271 ? 2.983 -4.806 -15.300 1.00 98.75 271 TYR A O 1
ATOM 2125 N N . PHE A 1 272 ? 3.680 -4.571 -17.433 1.00 98.75 272 PHE A N 1
ATOM 2126 C CA . PHE A 1 272 ? 2.957 -3.341 -17.736 1.00 98.75 272 PHE A CA 1
ATOM 2127 C C . PHE A 1 272 ? 1.901 -3.599 -18.806 1.00 98.75 272 PHE A C 1
ATOM 2129 O O . PHE A 1 272 ? 2.225 -4.086 -19.895 1.00 98.75 272 PHE A O 1
ATOM 2136 N N . ASN A 1 273 ? 0.651 -3.264 -18.499 1.00 98.31 273 ASN A N 1
ATOM 2137 C CA . ASN A 1 273 ? -0.466 -3.323 -19.428 1.00 98.31 273 ASN A CA 1
ATOM 2138 C C . ASN A 1 273 ? -1.241 -2.006 -19.379 1.00 98.31 273 ASN A C 1
ATOM 2140 O O . ASN A 1 273 ? -1.834 -1.681 -18.359 1.00 98.31 273 ASN A O 1
ATOM 2144 N N . ASP A 1 274 ? -1.208 -1.240 -20.463 1.00 98.25 274 ASP A N 1
ATOM 2145 C CA . ASP A 1 274 ? -1.786 0.107 -20.534 1.00 98.25 274 ASP A CA 1
ATOM 2146 C C . ASP A 1 274 ? -1.250 1.062 -19.446 1.00 98.25 274 ASP A C 1
ATOM 2148 O O . ASP A 1 274 ? -1.926 1.990 -19.017 1.00 98.25 274 ASP A O 1
ATOM 2152 N N . THR A 1 275 ? -0.015 0.846 -18.984 1.00 98.50 275 THR A N 1
ATOM 2153 C CA . THR A 1 275 ? 0.609 1.663 -17.934 1.00 98.50 275 THR A CA 1
ATOM 2154 C C . THR A 1 275 ? 1.202 2.945 -18.517 1.00 98.50 275 THR A C 1
ATOM 2156 O O . THR A 1 275 ? 1.831 2.926 -19.579 1.00 98.50 275 THR A O 1
ATOM 2159 N N . VAL A 1 276 ? 1.089 4.050 -17.780 1.00 97.75 276 VAL A N 1
ATOM 2160 C CA . VAL A 1 276 ? 1.770 5.318 -18.062 1.00 97.75 276 VAL A CA 1
ATOM 2161 C C . VAL A 1 276 ? 2.875 5.559 -17.033 1.00 97.75 276 VAL A C 1
ATOM 2163 O O . VAL A 1 276 ? 2.621 5.553 -15.830 1.00 97.75 276 VAL A O 1
ATOM 2166 N N . ILE A 1 277 ? 4.099 5.811 -17.502 1.00 95.75 277 ILE A N 1
ATOM 2167 C CA . ILE A 1 277 ? 5.234 6.254 -16.690 1.00 95.75 277 ILE A CA 1
ATOM 2168 C C . ILE A 1 277 ? 5.557 7.718 -17.017 1.00 95.75 277 ILE A C 1
ATOM 2170 O O . ILE A 1 277 ? 6.026 8.017 -18.110 1.00 95.75 277 ILE A O 1
ATOM 2174 N N . GLN A 1 278 ? 5.351 8.640 -16.075 1.00 91.31 278 GLN A N 1
ATOM 2175 C CA . GLN A 1 278 ? 5.561 10.092 -16.270 1.00 91.31 278 GLN A CA 1
ATOM 2176 C C . GLN A 1 278 ? 7.028 10.531 -16.070 1.00 91.31 278 GLN A C 1
ATOM 2178 O O . GLN A 1 278 ? 7.321 11.627 -15.598 1.00 91.31 278 GLN A O 1
ATOM 2183 N N . GLY A 1 279 ? 7.976 9.632 -16.282 1.00 88.81 279 GLY A N 1
ATOM 2184 C CA . GLY A 1 279 ? 9.361 9.832 -15.888 1.00 88.81 279 GLY A CA 1
ATOM 2185 C C . GLY A 1 279 ? 10.198 8.647 -16.320 1.00 88.81 279 GLY A C 1
ATOM 2186 O O . GLY A 1 279 ? 10.079 8.181 -17.450 1.00 88.81 279 GLY A O 1
ATOM 2187 N N . GLN A 1 280 ? 11.047 8.135 -15.434 1.00 91.50 280 GLN A N 1
ATOM 2188 C CA . GLN A 1 280 ? 11.960 7.049 -15.781 1.00 91.50 280 GLN A CA 1
ATOM 2189 C C . GLN A 1 280 ? 11.511 5.688 -15.247 1.00 91.50 280 GLN A C 1
ATOM 2191 O O . GLN A 1 280 ? 11.068 5.560 -14.105 1.00 91.50 280 GLN A O 1
ATOM 2196 N N . LEU A 1 281 ? 11.756 4.658 -16.056 1.00 95.56 281 LEU A N 1
ATOM 2197 C CA . LEU A 1 281 ? 11.942 3.276 -15.634 1.00 95.56 281 LEU A CA 1
ATOM 2198 C C . LEU A 1 281 ? 13.448 2.975 -15.552 1.00 95.56 281 LEU A C 1
ATOM 2200 O O . LEU A 1 281 ? 14.133 2.894 -16.573 1.00 95.56 281 LEU A O 1
ATOM 2204 N N . HIS A 1 282 ? 13.973 2.814 -14.339 1.00 95.69 282 HIS A N 1
ATOM 2205 C CA . HIS A 1 282 ? 15.351 2.386 -14.088 1.00 95.69 282 HIS A CA 1
ATOM 2206 C C . HIS A 1 282 ? 15.372 0.915 -13.685 1.00 95.69 282 HIS A C 1
ATOM 2208 O O . HIS A 1 282 ? 14.635 0.490 -12.798 1.00 95.69 282 HIS A O 1
ATOM 2214 N N . MET A 1 283 ? 16.213 0.130 -14.349 1.00 97.88 283 MET A N 1
ATOM 2215 C CA . MET A 1 283 ? 16.297 -1.312 -14.177 1.00 97.88 283 MET A CA 1
ATOM 2216 C C . MET A 1 283 ? 17.735 -1.762 -13.984 1.00 97.88 283 MET A C 1
ATOM 2218 O O . MET A 1 283 ? 18.606 -1.439 -14.787 1.00 97.88 283 MET A O 1
ATOM 2222 N N . HIS A 1 284 ? 17.945 -2.591 -12.970 1.00 97.75 284 HIS A N 1
ATOM 2223 C CA . HIS A 1 284 ? 19.222 -3.215 -12.669 1.00 97.75 284 HIS A CA 1
ATOM 2224 C C . HIS A 1 284 ? 19.000 -4.689 -12.306 1.00 97.75 284 HIS A C 1
ATOM 2226 O O . HIS A 1 284 ? 18.221 -4.992 -11.394 1.00 97.75 284 HIS A O 1
ATOM 2232 N N . ARG A 1 285 ? 19.635 -5.619 -13.037 1.00 97.06 285 ARG A N 1
ATOM 2233 C CA . ARG A 1 285 ? 19.396 -7.078 -12.940 1.00 97.06 285 ARG A CA 1
ATOM 2234 C C . ARG A 1 285 ? 17.914 -7.467 -12.953 1.00 97.06 285 ARG A C 1
ATOM 2236 O O . ARG A 1 285 ? 17.483 -8.351 -12.217 1.00 97.06 285 ARG A O 1
ATOM 2243 N N . SER A 1 286 ? 17.120 -6.782 -13.773 1.00 98.38 286 SER A N 1
ATOM 2244 C CA . SER A 1 286 ? 15.656 -6.857 -13.717 1.00 98.38 286 SER A CA 1
ATOM 2245 C C . SER A 1 286 ? 15.012 -7.170 -15.065 1.00 98.38 286 SER A C 1
ATOM 2247 O O . SER A 1 286 ? 15.610 -6.988 -16.124 1.00 98.38 286 SER A O 1
ATOM 2249 N N . TYR A 1 287 ? 13.761 -7.627 -15.028 1.00 97.38 287 TYR A N 1
ATOM 2250 C CA . TYR A 1 287 ? 12.981 -7.959 -16.222 1.00 97.38 287 TYR A CA 1
ATOM 2251 C C . TYR A 1 287 ? 11.696 -7.141 -16.268 1.00 97.38 287 TYR A C 1
ATOM 2253 O O . TYR A 1 287 ? 10.986 -7.063 -15.270 1.00 97.38 287 TYR A O 1
ATOM 2261 N N . ALA A 1 288 ? 11.365 -6.581 -17.426 1.00 98.44 288 ALA A N 1
ATOM 2262 C CA . ALA A 1 288 ? 10.105 -5.890 -17.651 1.00 98.44 288 ALA A CA 1
ATOM 2263 C C . ALA A 1 288 ? 9.430 -6.429 -18.912 1.00 98.44 288 ALA A C 1
ATOM 2265 O O . ALA A 1 288 ? 10.051 -6.469 -19.976 1.00 98.44 288 ALA A O 1
ATOM 2266 N N . TYR A 1 289 ? 8.167 -6.830 -18.780 1.00 98.25 289 TYR A N 1
ATOM 2267 C CA . TYR A 1 289 ? 7.289 -7.104 -19.911 1.00 98.25 289 TYR A CA 1
ATOM 2268 C C . TYR A 1 289 ? 6.370 -5.905 -20.161 1.00 98.25 289 TYR A C 1
ATOM 2270 O O . TYR A 1 289 ? 5.693 -5.463 -19.233 1.00 98.25 289 TYR A O 1
ATOM 2278 N N . ALA A 1 290 ? 6.325 -5.398 -21.391 1.00 97.06 290 ALA A N 1
ATOM 2279 C CA . ALA A 1 290 ? 5.472 -4.280 -21.792 1.00 97.06 290 ALA A CA 1
ATOM 2280 C C . ALA A 1 290 ? 4.455 -4.726 -22.852 1.00 97.06 290 ALA A C 1
ATOM 2282 O O . ALA A 1 290 ? 4.797 -4.874 -24.024 1.00 97.06 290 ALA A O 1
ATOM 2283 N N . GLN A 1 291 ? 3.199 -4.936 -22.455 1.00 95.50 291 GLN A N 1
ATOM 2284 C CA . GLN A 1 291 ? 2.112 -5.168 -23.410 1.00 95.50 291 GLN A CA 1
ATOM 2285 C C . GLN A 1 291 ? 1.762 -3.867 -24.138 1.00 95.50 291 GLN A C 1
ATOM 2287 O O . GLN A 1 291 ? 1.723 -3.822 -25.364 1.00 95.50 291 GLN A O 1
ATOM 2292 N N . ASN A 1 292 ? 1.552 -2.809 -23.362 1.00 95.31 292 ASN A N 1
ATOM 2293 C CA . ASN A 1 292 ? 1.391 -1.447 -23.835 1.00 95.31 292 ASN A CA 1
ATOM 2294 C C . ASN A 1 292 ? 1.897 -0.521 -22.726 1.00 95.31 292 ASN A C 1
ATOM 2296 O O . ASN A 1 292 ? 1.351 -0.527 -21.622 1.00 95.31 292 ASN A O 1
ATOM 2300 N N . LEU A 1 293 ? 2.984 0.199 -22.984 1.00 97.56 293 LEU A N 1
ATOM 2301 C CA . LEU A 1 293 ? 3.626 1.074 -22.005 1.00 97.56 293 LEU A CA 1
ATOM 2302 C C . LEU A 1 293 ? 3.856 2.447 -22.622 1.00 97.56 293 LEU A C 1
ATOM 2304 O O . LEU A 1 293 ? 4.495 2.562 -23.664 1.00 97.56 293 LEU A O 1
ATOM 2308 N N . THR A 1 294 ? 3.374 3.488 -21.957 1.00 96.31 294 THR A N 1
ATOM 2309 C CA . THR A 1 294 ? 3.548 4.872 -22.393 1.00 96.31 294 THR A CA 1
ATOM 2310 C C . THR A 1 294 ? 4.491 5.607 -21.453 1.00 96.31 294 THR A C 1
ATOM 2312 O O . THR A 1 294 ? 4.314 5.556 -20.242 1.00 96.31 294 THR A O 1
ATOM 2315 N N . PHE A 1 295 ? 5.457 6.332 -22.000 1.00 94.12 295 PHE A N 1
ATOM 2316 C CA . PHE A 1 295 ? 6.306 7.265 -21.270 1.00 94.12 295 PHE A CA 1
ATOM 2317 C C . PHE A 1 295 ? 5.910 8.711 -21.577 1.00 94.12 295 PHE A C 1
ATOM 2319 O O . PHE A 1 295 ? 5.745 9.048 -22.750 1.00 94.12 295 PHE A O 1
ATOM 2326 N N . GLN A 1 296 ? 5.795 9.546 -20.540 1.00 89.94 296 GLN A N 1
ATOM 2327 C CA . GLN A 1 296 ? 5.427 10.969 -20.620 1.00 89.94 296 GLN A CA 1
ATOM 2328 C C . GLN A 1 296 ? 6.312 11.835 -19.719 1.00 89.94 296 GLN A C 1
ATOM 2330 O O . GLN A 1 296 ? 7.037 11.299 -18.886 1.00 89.94 296 GLN A O 1
ATOM 2335 N N . ASP A 1 297 ? 6.254 13.158 -19.886 1.00 80.38 297 ASP A N 1
ATOM 2336 C CA . ASP A 1 297 ? 6.914 14.147 -19.017 1.00 80.38 297 ASP A CA 1
ATOM 2337 C C . ASP A 1 297 ? 8.448 13.969 -18.931 1.00 80.38 297 ASP A C 1
ATOM 2339 O O . ASP A 1 297 ? 9.034 13.794 -17.859 1.00 80.38 297 ASP A O 1
ATOM 2343 N N . ALA A 1 298 ? 9.130 14.021 -20.084 1.00 66.38 298 ALA A N 1
ATOM 2344 C CA . ALA A 1 298 ? 10.592 13.949 -20.139 1.00 66.38 298 ALA A CA 1
ATOM 2345 C C . ALA A 1 298 ? 11.260 15.006 -19.243 1.00 66.38 298 ALA A C 1
ATOM 2347 O O . ALA A 1 298 ? 10.910 16.187 -19.267 1.00 66.38 298 ALA A O 1
ATOM 2348 N N . VAL A 1 299 ? 12.297 14.591 -18.512 1.00 67.62 299 VAL A N 1
ATOM 2349 C CA . VAL A 1 299 ? 13.155 15.494 -17.734 1.00 67.62 299 VAL A CA 1
ATOM 2350 C C . VAL A 1 299 ? 14.502 15.621 -18.436 1.00 67.62 299 VAL A C 1
ATOM 2352 O O . VAL A 1 299 ? 15.094 14.612 -18.809 1.00 67.62 299 VAL A O 1
ATOM 2355 N N . GLU A 1 300 ? 14.986 16.857 -18.584 1.00 63.19 300 GLU A N 1
ATOM 2356 C CA . GLU A 1 300 ? 16.077 17.279 -19.486 1.00 63.19 300 GLU A CA 1
ATOM 2357 C C . GLU A 1 300 ? 17.420 16.523 -19.314 1.00 63.19 300 GLU A C 1
ATOM 2359 O O . GLU A 1 300 ? 18.233 16.507 -20.233 1.00 63.19 300 GLU A O 1
ATOM 2364 N N . ASP A 1 301 ? 17.609 15.791 -18.210 1.00 71.38 301 ASP A N 1
ATOM 2365 C CA . ASP A 1 301 ? 18.829 15.033 -17.883 1.00 71.38 301 ASP A CA 1
ATOM 2366 C C . ASP A 1 301 ? 18.631 13.508 -17.736 1.00 71.38 301 ASP A C 1
ATOM 2368 O O . ASP A 1 301 ? 19.569 12.785 -17.380 1.00 71.38 301 ASP A O 1
ATOM 2372 N N . TYR A 1 302 ? 17.426 12.988 -17.990 1.00 77.81 302 TYR A N 1
ATOM 2373 C CA . TYR A 1 302 ? 17.089 11.582 -17.753 1.00 77.81 302 TYR A CA 1
ATOM 2374 C C . TYR A 1 302 ? 16.622 10.869 -19.023 1.00 77.81 302 TYR A C 1
ATOM 2376 O O . TYR A 1 302 ? 15.973 11.437 -19.894 1.00 77.81 302 TYR A O 1
ATOM 2384 N N . TYR A 1 303 ? 16.937 9.575 -19.099 1.00 86.44 303 TYR A N 1
ATOM 2385 C CA . TYR A 1 303 ? 16.334 8.662 -20.070 1.00 86.44 303 TYR A CA 1
ATOM 2386 C C . TYR A 1 303 ? 14.946 8.252 -19.575 1.00 86.44 303 TYR A C 1
ATOM 2388 O O . TYR A 1 303 ? 14.784 8.030 -18.376 1.00 86.44 303 TYR A O 1
ATOM 2396 N N . TYR A 1 304 ? 13.986 8.040 -20.470 1.00 90.81 304 TYR A N 1
ATOM 2397 C CA . TYR A 1 304 ? 12.725 7.387 -20.107 1.00 90.81 304 TYR A CA 1
ATOM 2398 C C . TYR A 1 304 ? 12.953 5.955 -19.624 1.00 90.81 304 TYR A C 1
ATOM 2400 O O . TYR A 1 304 ? 12.336 5.501 -18.667 1.00 90.81 304 TYR A O 1
ATOM 2408 N N . LEU A 1 305 ? 13.895 5.249 -20.247 1.00 94.06 305 LEU A N 1
ATOM 2409 C CA . LEU A 1 305 ? 14.276 3.900 -19.849 1.00 94.06 305 LEU A CA 1
ATOM 2410 C C . LEU A 1 305 ? 15.791 3.797 -19.708 1.00 94.06 305 LEU A C 1
ATOM 2412 O O . LEU A 1 305 ? 16.536 4.040 -20.658 1.00 94.06 305 LEU A O 1
ATOM 2416 N N . PHE A 1 306 ? 16.248 3.376 -18.534 1.00 94.88 306 PHE A N 1
ATOM 2417 C CA . PHE A 1 306 ? 17.637 3.012 -18.305 1.00 94.88 306 PHE A CA 1
ATOM 2418 C C . PHE A 1 306 ? 17.711 1.582 -17.778 1.00 94.88 306 PHE A C 1
ATOM 2420 O O . PHE A 1 306 ? 17.254 1.304 -16.675 1.00 94.88 306 PHE A O 1
ATOM 2427 N N . ALA A 1 307 ? 18.292 0.681 -18.568 1.00 96.88 307 ALA A N 1
ATOM 2428 C CA . ALA A 1 307 ? 18.494 -0.708 -18.186 1.00 96.88 307 ALA A CA 1
ATOM 2429 C C . ALA A 1 307 ? 19.986 -1.049 -18.149 1.00 96.88 307 ALA A C 1
ATOM 2431 O O . ALA A 1 307 ? 20.725 -0.828 -19.115 1.00 96.88 307 ALA A O 1
ATOM 2432 N N . GLU A 1 308 ? 20.414 -1.600 -17.019 1.00 96.25 308 GLU A N 1
ATOM 2433 C CA . GLU A 1 308 ? 21.785 -2.023 -16.772 1.00 96.25 308 GLU A CA 1
ATOM 2434 C C . GLU A 1 308 ? 21.861 -3.399 -16.100 1.00 96.25 308 GLU A C 1
ATOM 2436 O O . GLU A 1 308 ? 20.873 -3.942 -15.602 1.00 96.25 308 GLU A O 1
ATOM 2441 N N . ASP A 1 309 ? 23.060 -3.967 -16.114 1.00 94.81 309 ASP A N 1
ATOM 2442 C CA . ASP A 1 309 ? 23.439 -5.245 -15.517 1.00 94.81 309 ASP A CA 1
ATOM 2443 C C . ASP A 1 309 ? 22.470 -6.386 -15.835 1.00 94.81 309 ASP A C 1
ATOM 2445 O O . ASP A 1 309 ? 21.706 -6.829 -14.985 1.00 94.81 309 ASP A O 1
ATOM 2449 N N . TYR A 1 310 ? 22.528 -6.909 -17.061 1.00 94.69 310 TYR A N 1
ATOM 2450 C CA . TYR A 1 310 ? 21.717 -8.042 -17.522 1.00 94.69 310 TYR A CA 1
ATOM 2451 C C . TYR A 1 310 ? 20.201 -7.798 -17.443 1.00 94.69 310 TYR A C 1
ATOM 2453 O O . TYR A 1 310 ? 19.419 -8.748 -17.354 1.00 94.69 310 TYR A O 1
ATOM 2461 N N . SER A 1 311 ? 19.770 -6.536 -17.481 1.00 96.94 311 SER A N 1
ATOM 2462 C CA . SER A 1 311 ? 18.349 -6.200 -17.480 1.00 96.94 311 SER A CA 1
ATOM 2463 C C . SER A 1 311 ? 17.723 -6.425 -18.852 1.00 96.94 311 SER A C 1
ATOM 2465 O O . SER A 1 311 ? 18.358 -6.224 -19.885 1.00 96.94 311 SER A O 1
ATOM 2467 N N . THR A 1 312 ? 16.460 -6.844 -18.886 1.00 96.50 312 THR A N 1
ATOM 2468 C CA . THR A 1 312 ? 15.743 -7.094 -20.143 1.00 96.50 312 THR A CA 1
ATOM 2469 C C . THR A 1 312 ? 14.381 -6.423 -20.148 1.00 96.50 312 THR A C 1
ATOM 2471 O O . THR A 1 312 ? 13.562 -6.677 -19.267 1.00 96.50 312 THR A O 1
ATOM 2474 N N . VAL A 1 313 ? 14.120 -5.632 -21.185 1.00 96.81 313 VAL A N 1
ATOM 2475 C CA . VAL A 1 313 ? 12.793 -5.105 -21.514 1.00 96.81 313 VAL A CA 1
ATOM 2476 C C . VAL A 1 313 ? 12.308 -5.793 -22.777 1.00 96.81 313 VAL A C 1
ATOM 2478 O O . VAL A 1 313 ? 13.025 -5.808 -23.779 1.00 96.81 313 VAL A O 1
ATOM 2481 N N . TYR A 1 314 ? 11.119 -6.386 -22.732 1.00 96.06 314 TYR A N 1
ATOM 2482 C CA . TYR A 1 314 ? 10.541 -7.080 -23.877 1.00 96.06 314 TYR A CA 1
ATOM 2483 C C . TYR A 1 314 ? 9.017 -6.969 -23.922 1.00 96.06 314 TYR A C 1
ATOM 2485 O O . TYR A 1 314 ? 8.396 -6.695 -22.902 1.00 96.06 314 TYR A O 1
ATOM 2493 N N . GLY A 1 315 ? 8.404 -7.174 -25.086 1.00 93.75 315 GLY A N 1
ATOM 2494 C CA . GLY A 1 315 ? 6.952 -7.083 -25.233 1.00 93.75 315 GLY A CA 1
ATOM 2495 C C . GLY A 1 315 ? 6.499 -6.500 -26.565 1.00 93.75 315 GLY A C 1
ATOM 2496 O O . GLY A 1 315 ? 7.234 -6.538 -27.548 1.00 93.75 315 GLY A O 1
ATOM 2497 N N . SER A 1 316 ? 5.272 -5.989 -26.587 1.00 93.88 316 SER A N 1
ATOM 2498 C CA . SER A 1 316 ? 4.574 -5.621 -27.818 1.00 93.88 316 SER A CA 1
ATOM 2499 C C . SER A 1 316 ? 4.794 -4.159 -28.197 1.00 93.88 316 SER A C 1
ATOM 2501 O O . SER A 1 316 ? 5.387 -3.902 -29.239 1.00 93.88 316 SER A O 1
ATOM 2503 N N . ARG A 1 317 ? 4.361 -3.197 -27.370 1.00 94.06 317 ARG A N 1
ATOM 2504 C CA . ARG A 1 317 ? 4.387 -1.773 -27.738 1.00 94.06 317 ARG A CA 1
ATOM 2505 C C . ARG A 1 317 ? 4.919 -0.879 -26.625 1.00 94.06 317 ARG A C 1
ATOM 2507 O O . ARG A 1 317 ? 4.511 -1.007 -25.469 1.00 94.06 317 ARG A O 1
ATOM 2514 N N . ILE A 1 318 ? 5.785 0.065 -26.996 1.00 95.19 318 ILE A N 1
ATOM 2515 C CA . ILE A 1 318 ? 6.161 1.204 -26.150 1.00 95.19 318 ILE A CA 1
ATOM 2516 C C . ILE A 1 318 ? 5.902 2.513 -26.899 1.00 95.19 318 ILE A C 1
ATOM 2518 O O . ILE A 1 318 ? 6.327 2.668 -28.042 1.00 95.19 318 ILE A O 1
ATOM 2522 N N . HIS A 1 319 ? 5.255 3.465 -26.231 1.00 93.81 319 HIS A N 1
ATOM 2523 C CA . HIS A 1 319 ? 5.016 4.814 -26.729 1.00 93.81 319 HIS A CA 1
ATOM 2524 C C . HIS A 1 319 ? 5.820 5.847 -25.942 1.00 93.81 319 HIS A C 1
ATOM 2526 O O . HIS A 1 319 ? 5.793 5.846 -24.714 1.00 93.81 319 HIS A O 1
ATOM 2532 N N . PHE A 1 320 ? 6.494 6.765 -26.631 1.00 91.38 320 PHE A N 1
ATOM 2533 C CA . PHE A 1 320 ? 7.172 7.912 -26.023 1.00 91.38 320 PHE A CA 1
ATOM 2534 C C . PHE A 1 320 ? 6.480 9.203 -26.481 1.00 91.38 320 PHE A C 1
ATOM 2536 O O . PHE A 1 320 ? 6.547 9.541 -27.664 1.00 91.38 320 PHE A O 1
ATOM 2543 N N . SER A 1 321 ? 5.801 9.916 -25.574 1.00 83.25 321 SER A N 1
ATOM 2544 C CA . SER A 1 321 ? 4.948 11.055 -25.956 1.00 83.25 321 SER A CA 1
ATOM 2545 C C . SER A 1 321 ? 5.708 12.360 -26.178 1.00 83.25 321 SER A C 1
ATOM 2547 O O . SER A 1 321 ? 5.389 13.096 -27.114 1.00 83.25 321 SER A O 1
ATOM 2549 N N . ASP A 1 322 ? 6.701 12.661 -25.338 1.00 76.56 322 ASP A N 1
ATOM 2550 C CA . ASP A 1 322 ? 7.317 13.988 -25.279 1.00 76.56 322 ASP A CA 1
ATOM 2551 C C . ASP A 1 322 ? 8.771 14.001 -25.756 1.00 76.56 322 ASP A C 1
ATOM 2553 O O . ASP A 1 322 ? 9.422 12.974 -25.965 1.00 76.56 322 ASP A O 1
ATOM 2557 N N . HIS A 1 323 ? 9.278 15.215 -25.976 1.00 68.94 323 HIS A N 1
ATOM 2558 C CA . HIS A 1 323 ? 10.645 15.438 -26.423 1.00 68.94 323 HIS A CA 1
ATOM 2559 C C . HIS A 1 323 ? 11.657 14.970 -25.375 1.00 68.94 323 HIS A C 1
ATOM 2561 O O . HIS A 1 323 ? 11.654 15.454 -24.248 1.00 68.94 323 HIS A O 1
ATOM 2567 N N . ALA A 1 324 ? 12.592 14.114 -25.780 1.00 64.81 324 ALA A N 1
ATOM 2568 C CA . ALA A 1 324 ? 13.776 13.789 -24.995 1.00 64.81 324 ALA A CA 1
ATOM 2569 C C . ALA A 1 324 ? 15.024 13.745 -25.888 1.00 64.81 324 ALA A C 1
ATOM 2571 O O . ALA A 1 324 ? 14.973 13.328 -27.050 1.00 64.81 324 ALA A O 1
ATOM 2572 N N . TYR A 1 325 ? 16.171 14.144 -25.329 1.00 68.06 325 TYR A N 1
ATOM 2573 C CA . TYR A 1 325 ? 17.467 14.096 -26.017 1.00 68.06 325 TYR A CA 1
ATOM 2574 C C . TYR A 1 325 ? 17.858 12.660 -26.389 1.00 68.06 325 TYR A C 1
ATOM 2576 O O . TYR A 1 325 ? 18.316 12.381 -27.498 1.00 68.06 325 TYR A O 1
ATOM 2584 N N . THR A 1 326 ? 17.693 11.720 -25.458 1.00 76.88 326 THR A N 1
ATOM 2585 C CA . THR A 1 326 ? 17.861 10.285 -25.705 1.00 76.88 326 THR A CA 1
ATOM 2586 C C . THR A 1 326 ? 16.764 9.516 -24.990 1.00 76.88 326 THR A C 1
ATOM 2588 O O . THR A 1 326 ? 16.649 9.632 -23.773 1.00 76.88 326 THR A O 1
ATOM 2591 N N . LEU A 1 327 ? 15.988 8.710 -25.722 1.00 84.69 327 LEU A N 1
ATOM 2592 C CA . LEU A 1 327 ? 14.819 8.042 -25.138 1.00 84.69 327 LEU A CA 1
ATOM 2593 C C . LEU A 1 327 ? 15.230 6.936 -24.162 1.00 84.69 327 LEU A C 1
ATOM 2595 O O . LEU A 1 327 ? 14.744 6.902 -23.033 1.00 84.69 327 LEU A O 1
ATOM 2599 N N . PHE A 1 328 ? 16.154 6.054 -24.558 1.00 89.94 328 PHE A N 1
ATOM 2600 C CA . PHE A 1 328 ? 16.573 4.952 -23.690 1.00 89.94 328 PHE A CA 1
ATOM 2601 C C . PHE A 1 328 ? 18.061 4.599 -23.746 1.00 89.94 328 PHE A C 1
ATOM 2603 O O . PHE A 1 328 ? 18.767 4.858 -24.723 1.00 89.94 328 PHE A O 1
ATOM 2610 N N . LYS A 1 329 ? 18.546 3.979 -22.669 1.00 93.56 329 LYS A N 1
ATOM 2611 C CA . LYS A 1 329 ? 19.931 3.533 -22.506 1.00 93.56 329 LYS A CA 1
ATOM 2612 C C . LYS A 1 329 ? 19.991 2.062 -22.091 1.00 93.56 329 LYS A C 1
ATOM 2614 O O . LYS A 1 329 ? 19.331 1.667 -21.134 1.00 93.56 329 LYS A O 1
ATOM 2619 N N . MET A 1 330 ? 20.825 1.289 -22.786 1.00 94.94 330 MET A N 1
ATOM 2620 C CA . MET A 1 330 ? 21.098 -0.130 -22.530 1.00 94.94 330 MET A CA 1
ATOM 2621 C C . MET A 1 330 ? 22.588 -0.334 -22.246 1.00 94.94 330 MET A C 1
ATOM 2623 O O . MET A 1 330 ? 23.430 0.006 -23.084 1.00 94.94 330 MET A O 1
ATOM 2627 N N . CYS A 1 331 ? 22.924 -0.875 -21.076 1.00 94.25 331 CYS A N 1
ATOM 2628 C CA . CYS A 1 331 ? 24.310 -1.154 -20.688 1.00 94.25 331 CYS A CA 1
ATOM 2629 C C . CYS A 1 331 ? 24.477 -2.505 -19.984 1.00 94.25 331 CYS A C 1
ATOM 2631 O O . CYS A 1 331 ? 23.516 -3.090 -19.488 1.00 94.25 331 CYS A O 1
ATOM 2633 N N . SER A 1 332 ? 25.718 -2.985 -19.914 1.00 92.62 332 SER A N 1
ATOM 2634 C CA . SER A 1 332 ? 26.139 -4.170 -19.163 1.00 92.62 332 SER A CA 1
ATOM 2635 C C . SER A 1 332 ? 25.320 -5.419 -19.504 1.00 92.62 332 SER A C 1
ATOM 2637 O O . SER A 1 332 ? 24.693 -6.016 -18.632 1.00 92.62 332 SER A O 1
ATOM 2639 N N . TYR A 1 333 ? 25.345 -5.841 -20.772 1.00 93.88 333 TYR A N 1
ATOM 2640 C CA . TYR A 1 333 ? 24.651 -7.046 -21.261 1.00 93.88 333 TYR A CA 1
ATOM 2641 C C . TYR A 1 333 ? 23.117 -6.974 -21.182 1.00 93.88 333 TYR A C 1
ATOM 2643 O O . TYR A 1 333 ? 22.445 -8.007 -21.122 1.00 93.88 333 TYR A O 1
ATOM 2651 N N . SER A 1 334 ? 22.553 -5.765 -21.196 1.00 94.38 334 SER A N 1
ATOM 2652 C CA . SER A 1 334 ? 21.101 -5.570 -21.169 1.00 94.38 334 SER A CA 1
ATOM 2653 C C . SER A 1 334 ? 20.475 -5.720 -22.556 1.00 94.38 334 SER A C 1
ATOM 2655 O O . SER A 1 334 ? 21.155 -5.624 -23.580 1.00 94.38 334 SER A O 1
ATOM 2657 N N . SER A 1 335 ? 19.174 -5.999 -22.603 1.00 93.00 335 SER A N 1
ATOM 2658 C CA . SER A 1 335 ? 18.446 -6.260 -23.847 1.00 93.00 335 SER A CA 1
ATOM 2659 C C . SER A 1 335 ? 17.134 -5.485 -23.933 1.00 93.00 335 SER A C 1
ATOM 2661 O O . SER A 1 335 ? 16.365 -5.439 -22.977 1.00 93.00 335 SER A O 1
ATOM 2663 N N . PHE A 1 336 ? 16.858 -4.937 -25.114 1.00 94.75 336 PHE A N 1
ATOM 2664 C CA . PHE A 1 336 ? 15.599 -4.293 -25.474 1.00 94.75 336 PHE A CA 1
ATOM 2665 C C . PHE A 1 336 ? 14.986 -5.006 -26.683 1.00 94.75 336 PHE A C 1
ATOM 2667 O O . PHE A 1 336 ? 15.592 -5.027 -27.758 1.00 94.75 336 PHE A O 1
ATOM 2674 N N . VAL A 1 337 ? 13.818 -5.625 -26.493 1.00 94.25 337 VAL A N 1
ATOM 2675 C CA . VAL A 1 337 ? 13.139 -6.469 -27.490 1.00 94.25 337 VAL A CA 1
ATOM 2676 C C . VAL A 1 337 ? 11.645 -6.132 -27.559 1.00 94.25 337 VAL A C 1
ATOM 2678 O O . VAL A 1 337 ? 10.827 -6.805 -26.940 1.00 94.25 337 VAL A O 1
ATOM 2681 N N . ILE A 1 338 ? 11.295 -5.082 -28.300 1.00 93.69 338 ILE A N 1
ATOM 2682 C CA . ILE A 1 338 ? 9.919 -4.589 -28.451 1.00 93.69 338 ILE A CA 1
ATOM 2683 C C . ILE A 1 338 ? 9.494 -4.677 -29.919 1.00 93.69 338 ILE A C 1
ATOM 2685 O O . ILE A 1 338 ? 10.283 -4.324 -30.796 1.00 93.69 338 ILE A O 1
ATOM 2689 N N . ASP A 1 339 ? 8.269 -5.135 -30.184 1.00 89.25 339 ASP A N 1
ATOM 2690 C CA . ASP A 1 339 ? 7.758 -5.278 -31.555 1.00 89.25 339 ASP A CA 1
ATOM 2691 C C . ASP A 1 339 ? 7.510 -3.911 -32.233 1.00 89.25 339 ASP A C 1
ATOM 2693 O O . ASP A 1 339 ? 7.938 -3.686 -33.371 1.00 89.25 339 ASP A O 1
ATOM 2697 N N . GLU A 1 340 ? 6.858 -2.983 -31.526 1.00 92.56 340 GLU A N 1
ATOM 2698 C CA . GLU A 1 340 ? 6.449 -1.659 -32.012 1.00 92.56 340 GLU A CA 1
ATOM 2699 C C . GLU A 1 340 ? 6.903 -0.542 -31.058 1.00 92.56 340 GLU A C 1
ATOM 2701 O O . GLU A 1 340 ? 6.667 -0.595 -29.847 1.00 92.56 340 GLU A O 1
ATOM 2706 N N . VAL A 1 341 ? 7.546 0.496 -31.600 1.00 92.38 341 VAL A N 1
ATOM 2707 C CA . VAL A 1 341 ? 7.948 1.673 -30.819 1.00 92.38 341 VAL A CA 1
ATOM 2708 C C . VAL A 1 341 ? 7.444 2.939 -31.492 1.00 92.38 341 VAL A C 1
ATOM 2710 O O . VAL A 1 341 ? 7.883 3.289 -32.593 1.00 92.38 341 VAL A O 1
ATOM 2713 N N . ASP A 1 342 ? 6.588 3.669 -30.785 1.00 90.75 342 ASP A N 1
ATOM 2714 C CA . ASP A 1 342 ? 6.151 4.991 -31.215 1.00 90.75 342 ASP A CA 1
ATOM 2715 C C . ASP A 1 342 ? 7.126 6.042 -30.702 1.00 90.75 342 ASP A C 1
ATOM 2717 O O . ASP A 1 342 ? 7.352 6.183 -29.496 1.00 90.75 342 ASP A O 1
ATOM 2721 N N . LEU A 1 343 ? 7.703 6.792 -31.633 1.00 88.75 343 LEU A N 1
ATOM 2722 C CA . LEU A 1 343 ? 8.664 7.842 -31.330 1.00 88.75 343 LEU A CA 1
ATOM 2723 C C . LEU A 1 343 ? 7.961 9.205 -31.243 1.00 88.75 343 LEU A C 1
ATOM 2725 O O . LEU A 1 343 ? 7.020 9.458 -32.004 1.00 88.75 343 LEU A O 1
ATOM 2729 N N . PRO A 1 344 ? 8.450 10.119 -30.388 1.00 84.69 344 PRO A N 1
ATOM 2730 C CA . PRO A 1 344 ? 7.933 11.475 -30.339 1.00 84.69 344 PRO A CA 1
ATOM 2731 C C . PRO A 1 344 ? 8.329 12.228 -31.617 1.00 84.69 344 PRO A C 1
ATOM 2733 O O . PRO A 1 344 ? 9.243 11.837 -32.346 1.00 84.69 344 PRO A O 1
ATOM 2736 N N . GLN A 1 345 ? 7.682 13.366 -31.880 1.00 76.88 345 GLN A N 1
ATOM 2737 C CA . GLN A 1 345 ? 7.979 14.171 -33.076 1.00 76.88 345 GLN A CA 1
ATOM 2738 C C . GLN A 1 345 ? 9.411 14.726 -33.106 1.00 76.88 345 GLN A C 1
ATOM 2740 O O . GLN A 1 345 ? 9.928 15.029 -34.181 1.00 76.88 345 GLN A O 1
ATOM 2745 N N . GLN A 1 346 ? 10.035 14.908 -31.941 1.00 74.75 346 GLN A N 1
ATOM 2746 C CA . GLN A 1 346 ? 11.364 15.499 -31.806 1.00 74.75 346 GLN A CA 1
ATOM 2747 C C . GLN A 1 346 ? 12.207 14.674 -30.833 1.00 74.75 346 GLN A C 1
ATOM 2749 O O . GLN A 1 346 ? 11.860 14.555 -29.661 1.00 74.75 346 GLN A O 1
ATOM 2754 N N . TYR A 1 347 ? 13.341 14.162 -31.304 1.00 76.81 347 TYR A N 1
ATOM 2755 C CA . TYR A 1 347 ? 14.371 13.492 -30.506 1.00 76.81 347 TYR A CA 1
ATOM 2756 C C . TYR A 1 347 ? 15.734 13.678 -31.192 1.00 76.81 347 TYR A C 1
ATOM 2758 O O . TYR A 1 347 ? 15.791 13.783 -32.418 1.00 76.81 347 TYR A O 1
ATOM 2766 N N . GLU A 1 348 ? 16.835 13.715 -30.432 1.00 76.94 348 GLU A N 1
ATOM 2767 C CA . GLU A 1 348 ? 18.181 13.733 -31.036 1.00 76.94 348 GLU A CA 1
ATOM 2768 C C . GLU A 1 348 ? 18.688 12.319 -31.315 1.00 76.94 348 GLU A C 1
ATOM 2770 O O . GLU A 1 348 ? 19.186 12.025 -32.399 1.00 76.94 348 GLU A O 1
ATOM 2775 N N . ASN A 1 349 ? 18.551 11.430 -30.329 1.00 81.25 349 ASN A N 1
ATOM 2776 C CA . ASN A 1 349 ? 18.930 10.028 -30.433 1.00 81.25 349 ASN A CA 1
ATOM 2777 C C . ASN A 1 349 ? 17.804 9.153 -29.889 1.00 81.25 349 ASN A C 1
ATOM 2779 O O . ASN A 1 349 ? 17.248 9.423 -28.829 1.00 81.25 349 ASN A O 1
ATOM 2783 N N . VAL A 1 350 ? 17.496 8.054 -30.574 1.00 82.56 350 VAL A N 1
ATOM 2784 C CA . VAL A 1 350 ? 16.516 7.095 -30.046 1.00 82.56 350 VAL A CA 1
ATOM 2785 C C . VAL A 1 350 ? 17.102 6.363 -28.839 1.00 82.56 350 VAL A C 1
ATOM 2787 O O . VAL A 1 350 ? 16.449 6.242 -27.808 1.00 82.56 350 VAL A O 1
ATOM 2790 N N . HIS A 1 351 ? 18.357 5.915 -28.934 1.00 86.81 351 HIS A N 1
ATOM 2791 C CA . HIS A 1 351 ? 18.973 5.128 -27.875 1.00 86.81 351 HIS A CA 1
ATOM 2792 C C . HIS A 1 351 ? 20.486 5.294 -27.761 1.00 86.81 351 HIS A C 1
ATOM 2794 O O . HIS A 1 351 ? 21.165 5.711 -28.699 1.00 86.81 351 HIS A O 1
ATOM 2800 N N . ARG A 1 352 ? 21.017 4.888 -26.604 1.00 89.50 352 ARG A N 1
ATOM 2801 C CA . ARG A 1 352 ? 22.440 4.606 -26.374 1.00 89.50 352 ARG A CA 1
ATOM 2802 C C . ARG A 1 352 ? 22.599 3.154 -25.939 1.00 89.50 352 ARG A C 1
ATOM 2804 O O . ARG A 1 352 ? 21.969 2.731 -24.976 1.00 89.50 352 ARG A O 1
ATOM 2811 N N . CYS A 1 353 ? 23.445 2.403 -26.630 1.00 91.50 353 CYS A N 1
ATOM 2812 C CA . CYS A 1 353 ? 23.705 0.997 -26.338 1.00 91.50 353 CYS A CA 1
ATOM 2813 C C . CYS A 1 353 ? 25.216 0.758 -26.314 1.00 91.50 353 CYS A C 1
ATOM 2815 O O . CYS A 1 353 ? 25.918 1.235 -27.206 1.00 91.50 353 CYS A O 1
ATOM 2817 N N . ASP A 1 354 ? 25.716 0.055 -25.296 1.00 90.12 354 ASP A N 1
ATOM 2818 C CA . ASP A 1 354 ? 27.107 -0.406 -25.299 1.00 90.12 354 ASP A CA 1
ATOM 2819 C C . ASP A 1 354 ? 27.311 -1.616 -26.228 1.00 90.12 354 ASP A C 1
ATOM 2821 O O . ASP A 1 354 ? 26.359 -2.169 -26.780 1.00 90.12 354 ASP A O 1
ATOM 2825 N N . GLU A 1 355 ? 28.567 -2.024 -26.412 1.00 91.44 355 GLU A N 1
ATOM 2826 C CA . GLU A 1 355 ? 28.955 -3.111 -27.324 1.00 91.44 355 GLU A CA 1
ATOM 2827 C C . GLU A 1 355 ? 28.455 -4.506 -26.905 1.00 91.44 355 GLU A C 1
ATOM 2829 O O . GLU A 1 355 ? 28.415 -5.420 -27.730 1.00 91.44 355 GLU A O 1
ATOM 2834 N N . ASN A 1 356 ? 28.084 -4.681 -25.633 1.00 89.94 356 ASN A N 1
ATOM 2835 C CA . ASN A 1 356 ? 27.697 -5.969 -25.054 1.00 89.94 356 ASN A CA 1
ATOM 2836 C C . ASN A 1 356 ? 26.177 -6.122 -24.914 1.00 89.94 356 ASN A C 1
ATOM 2838 O O . ASN A 1 356 ? 25.673 -7.234 -24.731 1.00 89.94 356 ASN A O 1
ATOM 2842 N N . SER A 1 357 ? 25.456 -5.010 -24.993 1.00 91.81 357 SER A N 1
ATOM 2843 C CA . SER A 1 357 ? 24.006 -4.925 -24.889 1.00 91.81 357 SER A CA 1
ATOM 2844 C C . SER A 1 357 ? 23.350 -5.012 -26.266 1.00 91.81 357 SER A C 1
ATOM 2846 O O . SER A 1 357 ? 24.007 -4.946 -27.307 1.00 91.81 357 SER A O 1
ATOM 2848 N N . ARG A 1 358 ? 22.036 -5.243 -26.287 1.00 88.81 358 ARG A N 1
ATOM 2849 C CA . ARG A 1 358 ? 21.292 -5.501 -27.524 1.00 88.81 358 ARG A CA 1
ATOM 2850 C C . ARG A 1 358 ? 20.013 -4.690 -27.587 1.00 88.81 358 ARG A C 1
ATOM 2852 O O . ARG A 1 358 ? 19.247 -4.651 -26.632 1.00 88.81 358 ARG A O 1
ATOM 2859 N N . VAL A 1 359 ? 19.753 -4.124 -28.755 1.00 89.62 359 VAL A N 1
ATOM 2860 C CA . VAL A 1 359 ? 18.487 -3.481 -29.106 1.00 89.62 359 VAL A CA 1
ATOM 2861 C C . VAL A 1 359 ? 17.999 -4.149 -30.385 1.00 89.62 359 VAL A C 1
ATOM 2863 O O . VAL A 1 359 ? 18.771 -4.286 -31.336 1.00 89.62 359 VAL A O 1
ATOM 2866 N N . CYS A 1 360 ? 16.764 -4.650 -30.392 1.00 83.75 360 CYS A N 1
ATOM 2867 C CA . CYS A 1 360 ? 16.174 -5.211 -31.602 1.00 83.75 360 CYS A CA 1
ATOM 2868 C C . CYS A 1 360 ? 15.874 -4.112 -32.629 1.00 83.75 360 CYS A C 1
ATOM 2870 O O . CYS A 1 360 ? 15.682 -2.948 -32.282 1.00 83.75 360 CYS A O 1
ATOM 2872 N N . GLU A 1 361 ? 15.796 -4.492 -33.903 1.00 78.44 361 GLU A N 1
ATOM 2873 C CA . GLU A 1 361 ? 15.105 -3.658 -34.884 1.00 78.44 361 GLU A CA 1
ATOM 2874 C C . GLU A 1 361 ? 13.608 -3.690 -34.557 1.00 78.44 361 GLU A C 1
ATOM 2876 O O . GLU A 1 361 ? 13.048 -4.768 -34.351 1.00 78.44 361 GLU A O 1
ATOM 2881 N N . PHE A 1 362 ? 12.980 -2.521 -34.500 1.00 77.56 362 PHE A N 1
ATOM 2882 C CA . PHE A 1 362 ? 11.548 -2.357 -34.259 1.00 77.56 362 PHE A CA 1
ATOM 2883 C C . PHE A 1 362 ? 10.927 -1.519 -35.373 1.00 77.56 362 PHE A C 1
ATOM 2885 O O . PHE A 1 362 ? 11.613 -0.745 -36.049 1.00 77.56 362 PHE A O 1
ATOM 2892 N N . VAL A 1 363 ? 9.623 -1.695 -35.584 1.00 70.50 363 VAL A N 1
ATOM 2893 C CA . VAL A 1 363 ? 8.879 -0.901 -36.564 1.00 70.50 363 VAL A CA 1
ATOM 2894 C C . VAL A 1 363 ? 8.640 0.487 -35.977 1.00 70.50 363 VAL A C 1
ATOM 2896 O O . VAL A 1 363 ? 8.101 0.612 -34.882 1.00 70.50 363 VAL A O 1
ATOM 2899 N N . THR A 1 364 ? 9.053 1.527 -36.703 1.00 60.72 364 THR A N 1
ATOM 2900 C CA . THR A 1 364 ? 8.765 2.924 -36.357 1.00 60.72 364 THR A CA 1
ATOM 2901 C C . THR A 1 364 ? 7.606 3.430 -37.209 1.00 60.72 364 THR A C 1
ATOM 2903 O O . THR A 1 364 ? 7.743 3.506 -38.434 1.00 60.72 364 THR A O 1
ATOM 2906 N N . GLU A 1 365 ? 6.496 3.846 -36.598 1.00 55.75 365 GLU A N 1
ATOM 2907 C CA . GLU A 1 365 ? 5.427 4.584 -37.288 1.00 55.75 365 GLU A CA 1
ATOM 2908 C C . GLU A 1 365 ? 5.848 6.041 -37.573 1.00 55.75 365 GLU A C 1
ATOM 2910 O O . GLU A 1 365 ? 5.235 7.013 -37.136 1.00 55.75 365 GLU A O 1
ATOM 2915 N N . SER A 1 366 ? 6.932 6.244 -38.321 1.00 43.62 366 SER A N 1
ATOM 2916 C CA . SER A 1 366 ? 7.268 7.572 -38.831 1.00 43.62 366 SER A CA 1
ATOM 2917 C C . SER A 1 366 ? 6.371 7.893 -40.029 1.00 43.62 366 SER A C 1
ATOM 2919 O O . SER A 1 366 ? 6.522 7.302 -41.101 1.00 43.62 366 SER A O 1
ATOM 2921 N N . LYS A 1 367 ? 5.453 8.859 -39.875 1.00 44.25 367 LYS A N 1
ATOM 2922 C CA . LYS A 1 367 ? 4.801 9.536 -41.007 1.00 44.25 367 LYS A CA 1
ATOM 2923 C C . LYS A 1 367 ? 5.846 10.293 -41.832 1.00 44.25 367 LYS A C 1
ATOM 2925 O O . LYS A 1 367 ? 6.039 11.491 -41.647 1.00 44.25 367 LYS A O 1
ATOM 2930 N N . THR A 1 368 ? 6.445 9.608 -42.795 1.00 31.83 368 THR A N 1
ATOM 2931 C CA . THR A 1 368 ? 7.046 10.223 -43.980 1.00 31.83 368 THR A CA 1
ATOM 2932 C C . THR A 1 368 ? 7.018 9.225 -45.130 1.00 31.83 368 THR A C 1
ATOM 2934 O O . THR A 1 368 ? 7.566 8.129 -45.055 1.00 31.83 368 THR A O 1
ATOM 2937 N N . GLU A 1 369 ? 6.315 9.610 -46.195 1.00 39.44 369 GLU A N 1
ATOM 2938 C CA . GLU A 1 369 ? 6.196 8.865 -47.442 1.00 39.44 369 GLU A CA 1
ATOM 2939 C C . GLU A 1 369 ? 7.565 8.524 -48.054 1.00 39.44 369 GLU A C 1
ATOM 2941 O O . GLU A 1 369 ? 8.503 9.320 -48.024 1.00 39.44 369 GLU A O 1
ATOM 2946 N N . ASN A 1 370 ? 7.584 7.374 -48.734 1.00 35.34 370 ASN A N 1
ATOM 2947 C CA . ASN A 1 370 ? 8.630 6.828 -49.600 1.00 35.34 370 ASN A CA 1
ATOM 2948 C C . ASN A 1 370 ? 9.830 6.166 -48.906 1.00 35.34 370 ASN A C 1
ATOM 2950 O O . ASN A 1 370 ? 10.880 6.780 -48.743 1.00 35.34 370 ASN A O 1
ATOM 2954 N N . GLN A 1 371 ? 9.762 4.837 -48.765 1.00 30.00 371 GLN A N 1
ATOM 2955 C CA . GLN A 1 371 ? 10.641 3.945 -49.533 1.00 30.00 371 GLN A CA 1
ATOM 2956 C C . GLN A 1 371 ? 10.134 2.493 -49.542 1.00 30.00 371 GLN A C 1
ATOM 2958 O O . GLN A 1 371 ? 9.601 1.979 -48.569 1.00 30.00 371 GLN A O 1
ATOM 2963 N N . LYS A 1 372 ? 10.266 1.891 -50.726 1.00 30.00 372 LYS A N 1
ATOM 2964 C CA . LYS A 1 372 ? 9.794 0.578 -51.183 1.00 30.00 372 LYS A CA 1
ATOM 2965 C C . LYS A 1 372 ? 9.820 -0.541 -50.138 1.00 30.00 372 LYS A C 1
ATOM 2967 O O . LYS A 1 372 ? 10.863 -0.836 -49.562 1.00 30.00 372 LYS A O 1
ATOM 2972 N N . GLU A 1 373 ? 8.698 -1.259 -50.074 1.00 33.53 373 GLU A N 1
ATOM 2973 C CA . GLU A 1 373 ? 8.610 -2.636 -49.592 1.00 33.53 373 GLU A CA 1
ATOM 2974 C C . GLU A 1 373 ? 9.786 -3.481 -50.100 1.00 33.53 373 GLU A C 1
ATOM 2976 O O . GLU A 1 373 ? 9.941 -3.721 -51.301 1.00 33.53 373 GLU A O 1
ATOM 2981 N N . VAL A 1 374 ? 10.561 -4.019 -49.163 1.00 31.02 374 VAL A N 1
ATOM 2982 C CA . VAL A 1 374 ? 11.187 -5.329 -49.330 1.00 31.02 374 VAL A CA 1
ATOM 2983 C C . VAL A 1 374 ? 10.793 -6.155 -48.114 1.00 31.02 374 VAL A C 1
ATOM 2985 O O . VAL A 1 374 ? 11.530 -6.285 -47.140 1.00 31.02 374 VAL A O 1
ATOM 2988 N N . VAL A 1 375 ? 9.589 -6.724 -48.173 1.00 33.44 375 VAL A N 1
ATOM 2989 C CA . VAL A 1 375 ? 9.175 -7.797 -47.269 1.00 33.44 375 VAL A CA 1
ATOM 2990 C C . VAL A 1 375 ? 10.033 -9.020 -47.600 1.00 33.44 375 VAL A C 1
ATOM 2992 O O . VAL A 1 375 ? 9.742 -9.767 -48.533 1.00 33.44 375 VAL A O 1
ATOM 2995 N N . SER A 1 376 ? 11.125 -9.235 -46.859 1.00 34.38 376 SER A N 1
ATOM 2996 C CA . SER A 1 376 ? 11.833 -10.517 -46.908 1.00 34.38 376 SER A CA 1
ATOM 2997 C C . SER A 1 376 ? 11.159 -11.499 -45.942 1.00 34.38 376 SER A C 1
ATOM 2999 O O . SER A 1 376 ? 11.291 -11.436 -44.721 1.00 34.38 376 SER A O 1
ATOM 3001 N N . SER A 1 377 ? 10.376 -12.414 -46.511 1.00 41.12 377 SER A N 1
ATOM 3002 C CA . SER A 1 377 ? 9.608 -13.454 -45.818 1.00 41.12 377 SER A CA 1
ATOM 3003 C C . SER A 1 377 ? 10.495 -14.609 -45.329 1.00 41.12 377 SER A C 1
ATOM 3005 O O . SER A 1 377 ? 10.322 -15.778 -45.685 1.00 41.12 377 SER A O 1
ATOM 3007 N N . VAL A 1 378 ? 11.481 -14.309 -44.483 1.00 42.06 378 VAL A N 1
ATOM 3008 C CA . VAL A 1 378 ? 12.286 -15.346 -43.828 1.00 42.06 378 VAL A CA 1
ATOM 3009 C C . VAL A 1 378 ? 11.621 -15.722 -42.504 1.00 42.06 378 VAL A C 1
ATOM 3011 O O . VAL A 1 378 ? 11.713 -14.988 -41.525 1.00 42.06 378 VAL A O 1
ATOM 3014 N N . SER A 1 379 ? 10.949 -16.881 -42.475 1.00 60.66 379 SER A N 1
ATOM 3015 C CA . SER A 1 379 ? 10.317 -17.452 -41.270 1.00 60.66 379 SER A CA 1
ATOM 3016 C C . SER A 1 379 ? 11.254 -17.394 -40.055 1.00 60.66 379 SER A C 1
ATOM 3018 O O . SER A 1 379 ? 12.431 -17.733 -40.207 1.00 60.66 379 SER A O 1
ATOM 3020 N N . ALA A 1 380 ? 10.742 -17.073 -38.862 1.00 59.81 380 ALA A N 1
ATOM 3021 C CA . ALA A 1 380 ? 11.520 -16.946 -37.619 1.00 59.81 380 ALA A CA 1
ATOM 3022 C C . ALA A 1 380 ? 12.485 -18.124 -37.358 1.00 59.81 380 ALA A C 1
ATOM 3024 O O . ALA A 1 380 ? 13.624 -17.925 -36.944 1.00 59.81 380 ALA A O 1
ATOM 3025 N N . TYR A 1 381 ? 12.090 -19.349 -37.723 1.00 65.81 381 TYR A N 1
ATOM 3026 C CA . TYR A 1 381 ? 12.956 -20.532 -37.655 1.00 65.81 381 TYR A CA 1
ATOM 3027 C C . TYR A 1 381 ? 14.219 -20.422 -38.532 1.00 65.81 381 TYR A C 1
ATOM 3029 O O . TYR A 1 381 ? 15.311 -20.777 -38.099 1.00 65.81 381 TYR A O 1
ATOM 3037 N N . LYS A 1 382 ? 14.105 -19.903 -39.760 1.00 62.22 382 LYS A N 1
ATOM 3038 C CA . LYS A 1 382 ? 15.258 -19.690 -40.651 1.00 62.22 382 LYS A CA 1
ATOM 3039 C C . LYS A 1 382 ? 16.191 -18.602 -40.111 1.00 62.22 382 LYS A C 1
ATOM 3041 O O . LYS A 1 382 ? 17.403 -18.786 -40.187 1.00 62.22 382 LYS A O 1
ATOM 3046 N N . LYS A 1 383 ? 15.642 -17.535 -39.510 1.00 69.44 383 LYS A N 1
ATOM 3047 C CA . LYS A 1 383 ? 16.432 -16.503 -38.814 1.00 69.44 383 LYS A CA 1
ATOM 3048 C C . LYS A 1 383 ? 17.198 -17.102 -37.628 1.00 69.44 383 LYS A C 1
ATOM 3050 O O . LYS A 1 383 ? 18.407 -16.911 -37.533 1.00 69.44 383 LYS A O 1
ATOM 3055 N N . LEU A 1 384 ? 16.545 -17.923 -36.800 1.00 71.56 384 LEU A N 1
ATOM 3056 C CA . LEU A 1 384 ? 17.198 -18.637 -35.695 1.00 71.56 384 LEU A CA 1
ATOM 3057 C C . LEU A 1 384 ? 18.347 -19.529 -36.190 1.00 71.56 384 LEU A C 1
ATOM 3059 O O . LEU A 1 384 ? 19.434 -19.514 -35.617 1.00 71.56 384 LEU A O 1
ATOM 3063 N N . GLN A 1 385 ? 18.139 -20.278 -37.277 1.00 71.69 385 GLN A N 1
ATOM 3064 C CA . GLN A 1 385 ? 19.170 -21.163 -37.824 1.00 71.69 385 GLN A CA 1
ATOM 3065 C C . GLN A 1 385 ? 20.383 -20.408 -38.387 1.00 71.69 385 GLN A C 1
ATOM 3067 O O . GLN A 1 385 ? 21.495 -20.933 -38.299 1.00 71.69 385 GLN A O 1
ATOM 3072 N N . SER A 1 386 ? 20.216 -19.176 -38.880 1.00 69.88 386 SER A N 1
ATOM 3073 C CA . SER A 1 386 ? 21.334 -18.349 -39.364 1.00 69.88 386 SER A CA 1
ATOM 3074 C C . SER A 1 386 ? 22.221 -17.741 -38.266 1.00 69.88 386 SER A C 1
ATOM 3076 O O . SER A 1 386 ? 23.322 -17.295 -38.570 1.00 69.88 386 SER A O 1
ATOM 3078 N N . LEU A 1 387 ? 21.798 -17.744 -36.996 1.00 71.69 387 LEU A N 1
ATOM 3079 C CA . LEU A 1 387 ? 22.562 -17.135 -35.895 1.00 71.69 387 LEU A CA 1
ATOM 3080 C C . LEU A 1 387 ? 23.735 -18.018 -35.436 1.00 71.69 387 LEU A C 1
ATOM 3082 O O . LEU A 1 387 ? 23.568 -19.218 -35.229 1.00 71.69 387 LEU A O 1
ATOM 3086 N N . VAL A 1 388 ? 24.923 -17.453 -35.224 1.00 63.75 388 VAL A N 1
ATOM 3087 C CA . VAL A 1 388 ? 26.106 -18.196 -34.740 1.00 63.75 388 VAL A CA 1
ATOM 3088 C C . VAL A 1 388 ? 26.106 -18.263 -33.203 1.00 63.75 388 VAL A C 1
ATOM 3090 O O . VAL A 1 388 ? 25.767 -17.287 -32.545 1.00 63.75 388 VAL A O 1
ATOM 3093 N N . GLY A 1 389 ? 26.474 -19.413 -32.619 1.00 52.28 389 GLY A N 1
ATOM 3094 C CA . GLY A 1 389 ? 26.701 -19.566 -31.168 1.00 52.28 389 GLY A CA 1
ATOM 3095 C C . GLY A 1 389 ? 25.518 -20.067 -30.322 1.00 52.28 389 GLY A C 1
ATOM 3096 O O . GLY A 1 389 ? 25.697 -20.358 -29.146 1.00 52.28 389 GLY A O 1
ATOM 3097 N N . LEU A 1 390 ? 24.326 -20.243 -30.903 1.00 75.69 390 LEU A N 1
ATOM 3098 C CA . LEU A 1 390 ? 23.112 -20.674 -30.185 1.00 75.69 390 LEU A CA 1
ATOM 3099 C C . LEU A 1 390 ? 22.827 -22.184 -30.279 1.00 75.69 390 LEU A C 1
ATOM 3101 O O . LEU A 1 390 ? 21.670 -22.589 -30.360 1.00 75.69 390 LEU A O 1
ATOM 3105 N N . THR A 1 391 ? 23.858 -23.033 -30.302 1.00 69.00 391 THR A N 1
ATOM 3106 C CA . THR A 1 391 ? 23.720 -24.478 -30.582 1.00 69.00 391 THR A CA 1
ATOM 3107 C C . THR A 1 391 ? 22.680 -25.156 -29.685 1.00 69.00 391 THR A C 1
ATOM 3109 O O . THR A 1 391 ? 21.774 -25.810 -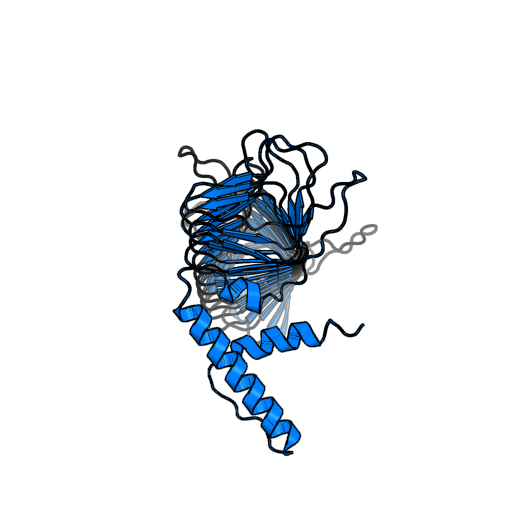30.186 1.00 69.00 391 THR A O 1
ATOM 3112 N N . ARG A 1 392 ? 22.724 -24.898 -28.372 1.00 57.97 392 ARG A N 1
ATOM 3113 C CA . ARG A 1 392 ? 21.807 -25.514 -27.399 1.00 57.97 392 ARG A CA 1
ATOM 3114 C C . ARG A 1 392 ? 20.341 -25.112 -27.613 1.00 57.97 392 ARG A C 1
ATOM 3116 O O . ARG A 1 392 ? 19.466 -25.965 -27.548 1.00 57.97 392 ARG A O 1
ATOM 3123 N N . ILE A 1 393 ? 20.083 -23.841 -27.934 1.00 63.28 393 ILE A N 1
ATOM 3124 C CA . ILE A 1 393 ? 18.729 -23.331 -28.220 1.00 63.28 393 ILE A CA 1
ATOM 3125 C C . ILE A 1 393 ? 18.222 -23.878 -29.562 1.00 63.28 393 ILE A C 1
ATOM 3127 O O . ILE A 1 393 ? 17.061 -24.264 -29.679 1.00 63.28 393 ILE A O 1
ATOM 3131 N N . LYS A 1 394 ? 19.090 -23.967 -30.578 1.00 76.75 394 LYS A N 1
ATOM 3132 C CA . LYS A 1 394 ? 18.741 -24.568 -31.875 1.00 76.75 394 LYS A CA 1
ATOM 3133 C C . LYS A 1 394 ? 18.352 -26.039 -31.737 1.00 76.75 394 LYS A C 1
ATOM 3135 O O . LYS A 1 394 ? 17.367 -26.452 -32.348 1.00 76.75 394 LYS A O 1
ATOM 3140 N N . ASP A 1 395 ? 19.088 -26.796 -30.926 1.00 73.12 395 ASP A N 1
ATOM 3141 C CA . ASP A 1 395 ? 18.809 -28.208 -30.654 1.00 73.12 395 ASP A CA 1
ATOM 3142 C C . ASP A 1 395 ? 17.467 -28.389 -29.929 1.00 73.12 395 ASP A C 1
ATOM 3144 O O . ASP A 1 395 ? 16.687 -29.289 -30.247 1.00 73.12 395 ASP A O 1
ATOM 3148 N N . GLU A 1 396 ? 17.162 -27.501 -28.984 1.00 66.88 396 GLU A N 1
ATOM 3149 C CA . GLU A 1 396 ? 15.916 -27.522 -28.219 1.00 66.88 396 GLU A CA 1
ATOM 3150 C C . GLU A 1 396 ? 14.698 -27.174 -29.091 1.00 66.88 396 GLU A C 1
ATOM 3152 O O . GLU A 1 396 ? 13.697 -27.895 -29.079 1.00 66.88 396 GLU A O 1
ATOM 3157 N N . VAL A 1 397 ? 14.815 -26.161 -29.955 1.00 70.75 397 VAL A N 1
ATOM 3158 C CA . VAL A 1 397 ? 13.778 -25.814 -30.942 1.00 70.75 397 VAL A CA 1
ATOM 3159 C C . VAL A 1 397 ? 13.563 -26.939 -31.963 1.00 70.75 397 VAL A C 1
ATOM 3161 O O . VAL A 1 397 ? 12.421 -27.232 -32.330 1.00 70.75 397 VAL A O 1
ATOM 3164 N N . GLU A 1 398 ? 14.624 -27.622 -32.402 1.00 74.19 398 GLU A N 1
ATOM 3165 C CA . GLU A 1 398 ? 14.512 -28.815 -33.254 1.00 74.19 398 GLU A CA 1
ATOM 3166 C C . GLU A 1 398 ? 13.770 -29.962 -32.556 1.00 74.19 398 GLU A C 1
ATOM 3168 O O . GLU A 1 398 ? 12.888 -30.593 -33.148 1.00 74.19 398 GLU A O 1
ATOM 3173 N N . ASN A 1 399 ? 14.071 -30.211 -31.281 1.00 73.38 399 ASN A N 1
ATOM 3174 C CA . ASN A 1 399 ? 13.377 -31.228 -30.494 1.00 73.38 399 ASN A CA 1
ATOM 3175 C C . ASN A 1 399 ? 11.886 -30.909 -30.345 1.00 73.38 399 ASN A C 1
ATOM 3177 O O . ASN A 1 399 ? 11.048 -31.794 -30.539 1.00 73.38 399 ASN A O 1
ATOM 3181 N N . ILE A 1 400 ? 11.535 -29.645 -30.099 1.00 70.44 400 ILE A N 1
ATOM 3182 C CA . ILE A 1 400 ? 10.139 -29.200 -30.041 1.00 70.44 400 ILE A CA 1
ATOM 3183 C C . ILE A 1 400 ? 9.445 -29.417 -31.393 1.00 70.44 40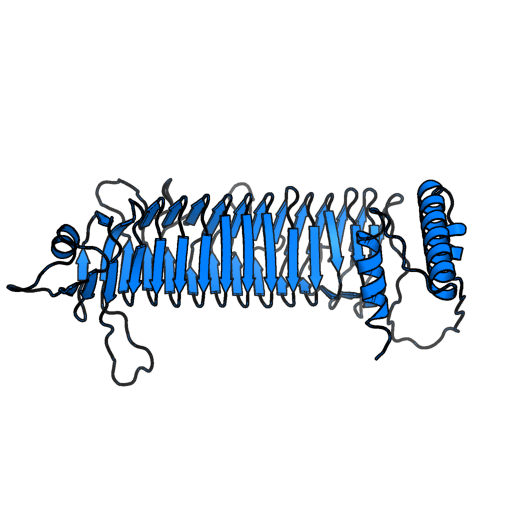0 ILE A C 1
ATOM 3185 O O . ILE A 1 400 ? 8.354 -29.990 -31.429 1.00 70.44 400 ILE A O 1
ATOM 3189 N N . ARG A 1 401 ? 10.072 -29.063 -32.527 1.00 71.50 401 ARG A N 1
ATOM 3190 C CA . ARG A 1 401 ? 9.486 -29.306 -33.862 1.00 71.50 401 ARG A CA 1
ATOM 3191 C C . ARG A 1 401 ? 9.252 -30.788 -34.140 1.00 71.50 401 ARG A C 1
ATOM 3193 O O . ARG A 1 401 ? 8.202 -31.139 -34.679 1.00 71.50 401 ARG A O 1
ATOM 3200 N N . LYS A 1 402 ? 10.185 -31.663 -33.756 1.00 73.50 402 LYS A N 1
ATOM 3201 C CA . LYS A 1 402 ? 10.021 -33.121 -33.885 1.00 73.50 402 LYS A CA 1
ATOM 3202 C C . LYS A 1 402 ? 8.851 -33.631 -33.048 1.00 73.50 402 LYS A C 1
ATOM 3204 O O . LYS A 1 402 ? 8.075 -34.452 -33.532 1.00 73.50 402 LYS A O 1
ATOM 3209 N N . LEU A 1 403 ? 8.679 -33.117 -31.830 1.00 70.62 403 LEU A N 1
ATOM 3210 C CA . LEU A 1 403 ? 7.573 -33.488 -30.943 1.00 70.62 403 LEU A CA 1
ATOM 3211 C C . LEU A 1 403 ? 6.217 -32.986 -31.462 1.00 70.62 403 LEU A C 1
ATOM 3213 O O . LEU A 1 403 ? 5.242 -33.739 -31.443 1.00 70.62 403 LEU A O 1
ATOM 3217 N N . VAL A 1 404 ? 6.158 -31.765 -32.001 1.00 70.00 404 VAL A N 1
ATOM 3218 C CA . VAL A 1 404 ? 4.961 -31.229 -32.675 1.00 70.00 404 VAL A CA 1
ATOM 3219 C C . VAL A 1 404 ? 4.622 -32.062 -33.913 1.00 70.00 404 VAL A C 1
ATOM 3221 O O . VAL A 1 404 ? 3.481 -32.494 -34.063 1.00 70.00 404 VAL A O 1
ATOM 3224 N N . GLY A 1 405 ? 5.609 -32.374 -34.760 1.00 68.56 405 GLY A N 1
ATOM 3225 C CA . GLY A 1 405 ? 5.420 -33.231 -35.935 1.00 68.56 405 GLY A CA 1
ATOM 3226 C C . GLY A 1 405 ? 4.945 -34.644 -35.577 1.00 68.56 405 GLY A C 1
ATOM 3227 O O . GLY A 1 405 ? 4.038 -35.179 -36.214 1.00 68.56 405 GLY A O 1
ATOM 3228 N N . PHE A 1 406 ? 5.493 -35.227 -34.509 1.00 72.94 406 PHE A N 1
ATOM 3229 C CA . PHE A 1 406 ? 5.057 -36.517 -33.976 1.00 72.94 406 PHE A CA 1
ATOM 3230 C C . PHE A 1 406 ? 3.596 -36.478 -33.501 1.00 72.94 406 PHE A C 1
ATOM 3232 O O . PHE A 1 406 ? 2.814 -37.376 -33.817 1.00 72.94 406 PHE A O 1
ATOM 3239 N N . ASN A 1 407 ? 3.199 -35.423 -32.790 1.00 69.56 407 ASN A N 1
ATOM 3240 C CA . ASN A 1 407 ? 1.831 -35.241 -32.308 1.00 69.56 407 ASN A CA 1
ATOM 3241 C C . ASN A 1 407 ? 0.823 -34.986 -33.444 1.00 69.56 407 ASN A C 1
ATOM 3243 O O . ASN A 1 407 ? -0.276 -35.542 -33.415 1.00 69.56 407 ASN A O 1
ATOM 3247 N N . GLU A 1 408 ? 1.199 -34.237 -34.482 1.00 71.81 408 GLU A N 1
ATOM 3248 C CA . GLU A 1 408 ? 0.381 -34.071 -35.692 1.00 71.81 408 GLU A CA 1
ATOM 3249 C C . GLU A 1 408 ? 0.215 -35.390 -36.468 1.00 71.81 408 GLU A C 1
ATOM 3251 O O . GLU A 1 408 ? -0.878 -35.695 -36.948 1.00 71.81 408 GLU A O 1
ATOM 3256 N N . SER A 1 409 ? 1.253 -36.234 -36.534 1.00 73.19 409 SER A N 1
ATOM 3257 C CA . SER A 1 409 ? 1.135 -37.583 -37.115 1.00 73.19 409 SER A CA 1
ATOM 3258 C C . SER A 1 409 ? 0.168 -38.460 -36.315 1.00 73.19 409 SER A C 1
ATOM 3260 O O . SER A 1 409 ? -0.699 -39.117 -36.887 1.00 73.19 409 SER A O 1
ATOM 3262 N N . ARG A 1 410 ? 0.242 -38.421 -34.978 1.00 73.94 410 ARG A N 1
ATOM 3263 C CA . ARG A 1 410 ? -0.682 -39.164 -34.102 1.00 73.94 410 ARG A CA 1
ATOM 3264 C C . ARG A 1 410 ? -2.130 -38.713 -34.263 1.00 73.94 410 ARG A C 1
ATOM 3266 O O . ARG A 1 410 ? -3.018 -39.562 -34.270 1.00 73.94 410 ARG A O 1
ATOM 3273 N N . LYS A 1 411 ? -2.357 -37.407 -34.440 1.00 71.19 411 LYS A N 1
ATOM 3274 C CA . LYS A 1 411 ? -3.679 -36.841 -34.730 1.00 71.19 411 LYS A CA 1
ATOM 3275 C C . LYS A 1 411 ? -4.246 -37.398 -36.037 1.00 71.19 411 LYS A C 1
ATOM 3277 O O . LYS A 1 411 ? -5.397 -37.824 -36.060 1.00 71.19 411 LYS A O 1
ATOM 3282 N N . LYS A 1 412 ? -3.435 -37.453 -37.100 1.00 76.31 412 LYS A N 1
ATOM 3283 C CA . LYS A 1 412 ? -3.829 -38.048 -38.393 1.00 76.31 412 LYS A CA 1
ATOM 3284 C C . LYS A 1 412 ? -4.146 -39.543 -38.285 1.00 76.31 412 LYS A C 1
ATOM 3286 O O . LYS A 1 412 ? -4.987 -40.040 -39.022 1.00 76.31 412 LYS A O 1
ATOM 3291 N N . GLU A 1 413 ? -3.527 -40.238 -37.335 1.00 78.69 413 GLU A N 1
ATOM 3292 C CA . GLU A 1 413 ? -3.796 -41.645 -37.011 1.00 78.69 413 GLU A CA 1
ATOM 3293 C C . GLU A 1 413 ? -4.946 -41.848 -35.998 1.00 78.69 413 GLU A C 1
ATOM 3295 O O . GLU A 1 413 ? -5.154 -42.967 -35.528 1.00 78.69 413 GLU A O 1
ATOM 3300 N N . GLY A 1 414 ? -5.674 -40.791 -35.609 1.00 69.81 414 GLY A N 1
ATOM 3301 C CA . GLY A 1 414 ? -6.779 -40.867 -34.641 1.00 69.81 414 GLY A CA 1
ATOM 3302 C C . GLY A 1 414 ? -6.348 -41.182 -33.200 1.00 69.81 414 GLY A C 1
ATOM 3303 O O . GLY A 1 414 ? -7.172 -41.558 -32.366 1.00 69.81 414 GLY A O 1
ATOM 3304 N N . LYS A 1 415 ? -5.055 -41.050 -32.883 1.00 70.38 415 LYS A N 1
ATOM 3305 C CA . LYS A 1 415 ? -4.480 -41.349 -31.564 1.00 70.38 415 LYS A CA 1
ATOM 3306 C C . LYS A 1 415 ? -4.383 -40.082 -30.713 1.00 70.38 415 LYS A C 1
ATOM 3308 O O . LYS A 1 415 ? -4.064 -39.005 -31.208 1.00 70.38 415 LYS A O 1
ATOM 3313 N N . LYS A 1 416 ? -4.573 -40.227 -29.395 1.00 66.69 416 LYS A N 1
ATOM 3314 C CA . LYS A 1 416 ? -4.400 -39.124 -28.433 1.00 66.69 416 LYS A CA 1
ATOM 3315 C C . LYS A 1 416 ? -2.955 -38.604 -28.417 1.00 66.69 416 LYS A C 1
ATOM 3317 O O . LYS A 1 416 ? -2.002 -39.382 -28.586 1.00 66.69 416 LYS A O 1
ATOM 3322 N N . TYR A 1 417 ? -2.824 -37.302 -28.163 1.00 65.12 417 TYR A N 1
ATOM 3323 C CA . TYR A 1 417 ? -1.559 -36.615 -27.907 1.00 65.12 417 TYR A CA 1
ATOM 3324 C C . TYR A 1 417 ? -0.790 -37.270 -26.760 1.00 65.12 417 TYR A C 1
ATOM 3326 O O . TYR A 1 417 ? -1.386 -37.823 -25.833 1.00 65.12 417 TYR A O 1
ATOM 3334 N N . ARG A 1 418 ? 0.541 -37.219 -26.826 1.00 57.44 418 ARG A N 1
ATOM 3335 C CA . ARG A 1 418 ? 1.397 -37.668 -25.729 1.00 57.44 418 ARG A CA 1
ATOM 3336 C C . ARG A 1 418 ? 1.942 -36.434 -25.014 1.00 57.44 418 ARG A C 1
ATOM 3338 O O . ARG A 1 418 ? 2.659 -35.648 -25.629 1.00 57.44 418 ARG A O 1
ATOM 3345 N N . ASN A 1 419 ? 1.577 -36.270 -23.744 1.00 52.53 419 ASN A N 1
ATOM 3346 C CA . ASN A 1 419 ? 2.089 -35.186 -22.912 1.00 52.53 419 ASN A CA 1
ATOM 3347 C C . ASN A 1 419 ? 3.512 -35.509 -22.461 1.00 52.53 419 ASN A C 1
ATOM 3349 O O . ASN A 1 419 ? 3.768 -36.583 -21.916 1.00 52.53 419 ASN A O 1
ATOM 3353 N N . TYR A 1 420 ? 4.415 -34.559 -22.683 1.00 54.00 420 TYR A N 1
ATOM 3354 C CA . TYR A 1 420 ? 5.762 -34.565 -22.128 1.00 54.00 420 TYR A CA 1
ATOM 3355 C C . TYR A 1 420 ? 5.844 -33.432 -21.089 1.00 54.00 420 TYR A C 1
ATOM 3357 O O . TYR A 1 420 ? 5.408 -32.323 -21.403 1.00 54.00 420 TYR A O 1
ATOM 3365 N N . PRO A 1 421 ? 6.372 -33.676 -19.872 1.00 41.88 421 PRO A N 1
ATOM 3366 C CA . PRO A 1 421 ? 6.293 -32.733 -18.748 1.00 41.88 421 PRO A CA 1
ATOM 3367 C C . PRO A 1 421 ? 6.885 -31.340 -19.025 1.00 41.88 421 PRO A C 1
ATOM 3369 O O . PRO A 1 421 ? 6.455 -30.365 -18.427 1.00 41.88 421 PRO A O 1
ATOM 3372 N N . TYR A 1 422 ? 7.821 -31.230 -19.970 1.00 43.88 422 TYR A N 1
ATOM 3373 C CA . TYR A 1 422 ? 8.492 -29.974 -20.327 1.00 43.88 422 TYR A CA 1
ATOM 3374 C C . TYR A 1 422 ? 7.705 -29.072 -21.300 1.00 43.88 422 TYR A C 1
ATOM 3376 O O . TYR A 1 422 ? 8.152 -27.973 -21.599 1.00 43.88 422 TYR A O 1
ATOM 3384 N N . ILE A 1 423 ? 6.544 -29.508 -21.809 1.00 46.56 423 ILE A N 1
ATOM 3385 C CA . ILE A 1 423 ? 5.781 -28.779 -22.846 1.00 46.56 423 ILE A CA 1
ATOM 3386 C C . ILE A 1 423 ? 4.618 -27.951 -22.274 1.00 46.56 423 ILE A C 1
ATOM 3388 O O . ILE A 1 423 ? 4.116 -27.071 -22.967 1.00 46.56 423 ILE A O 1
ATOM 3392 N N . VAL A 1 424 ? 4.212 -28.159 -21.016 1.00 39.50 424 VAL A N 1
ATOM 3393 C CA . VAL A 1 424 ? 3.046 -27.458 -20.434 1.00 39.50 424 VAL A CA 1
ATOM 3394 C C . VAL A 1 424 ? 3.251 -25.934 -20.410 1.00 39.50 424 VAL A C 1
ATOM 3396 O O . VAL A 1 424 ? 2.353 -25.206 -20.812 1.00 39.50 424 VAL A O 1
ATOM 3399 N N . TYR A 1 425 ? 4.464 -25.460 -20.105 1.00 38.34 425 TYR A N 1
ATOM 3400 C CA . TYR A 1 425 ? 4.770 -24.023 -20.028 1.00 38.34 425 TYR A CA 1
ATOM 3401 C C . TYR A 1 425 ? 4.789 -23.287 -21.379 1.00 38.34 425 TYR A C 1
ATOM 3403 O O . TYR A 1 425 ? 4.491 -22.101 -21.434 1.00 38.34 425 TYR A O 1
ATOM 3411 N N . LEU A 1 426 ? 5.123 -23.965 -22.482 1.00 42.03 426 LEU A N 1
ATOM 3412 C CA . LEU A 1 426 ? 5.188 -23.340 -23.815 1.00 42.03 426 LEU A CA 1
ATOM 3413 C C . LEU A 1 426 ? 3.915 -23.568 -24.637 1.00 42.03 426 LEU A C 1
ATOM 3415 O O . LEU A 1 426 ? 3.621 -22.801 -25.553 1.00 42.03 426 LEU A O 1
ATOM 3419 N N . TRP A 1 427 ? 3.144 -24.612 -24.321 1.00 37.56 427 TRP A N 1
ATOM 3420 C CA . TRP A 1 427 ? 1.869 -24.867 -24.985 1.00 37.56 427 TRP A CA 1
ATOM 3421 C C . TRP A 1 427 ? 0.781 -23.894 -24.518 1.00 37.56 427 TRP A C 1
ATOM 3423 O O . TRP A 1 427 ? -0.043 -23.513 -25.338 1.00 37.56 427 TRP A O 1
ATOM 3433 N N . GLU A 1 428 ? 0.817 -23.414 -23.270 1.00 37.28 428 GLU A N 1
ATOM 3434 C CA . GLU A 1 428 ? -0.060 -22.318 -22.822 1.00 37.28 428 GLU A CA 1
ATOM 3435 C C . GLU A 1 428 ? 0.240 -21.006 -23.563 1.00 37.28 428 GLU A C 1
ATOM 3437 O O . GLU A 1 428 ? -0.689 -20.346 -24.021 1.00 37.28 428 GLU A O 1
ATOM 3442 N N . ILE A 1 429 ? 1.516 -20.699 -23.822 1.00 40.94 429 ILE A N 1
ATOM 3443 C CA . ILE A 1 429 ? 1.930 -19.512 -24.591 1.00 40.94 429 ILE A CA 1
ATOM 3444 C C . ILE A 1 429 ? 1.482 -19.612 -26.066 1.00 40.94 429 ILE A C 1
ATOM 3446 O O . ILE A 1 429 ? 0.902 -18.676 -26.608 1.00 40.94 429 ILE A O 1
ATOM 3450 N N . LEU A 1 430 ? 1.647 -20.774 -26.710 1.00 36.97 430 LEU A N 1
ATOM 3451 C CA . LEU A 1 430 ? 1.236 -20.979 -28.112 1.00 36.97 430 LEU A CA 1
ATOM 3452 C C . LEU A 1 430 ? -0.285 -21.159 -28.307 1.00 36.97 430 LEU A C 1
ATOM 3454 O O . LEU A 1 430 ? -0.804 -20.922 -29.401 1.00 36.97 430 LEU A O 1
ATOM 3458 N N . VAL A 1 431 ? -1.019 -21.611 -27.284 1.00 38.94 431 VAL A N 1
ATOM 3459 C CA . VAL A 1 431 ? -2.492 -21.707 -27.321 1.00 38.94 431 VAL A CA 1
ATOM 3460 C C . VAL A 1 431 ? -3.144 -20.336 -27.110 1.00 38.94 431 VAL A C 1
ATOM 3462 O O . VAL A 1 431 ? -4.216 -20.104 -27.673 1.00 38.94 431 VAL A O 1
ATOM 3465 N N . LEU A 1 432 ? -2.484 -19.414 -26.400 1.00 36.19 432 LEU A N 1
ATOM 3466 C CA . LEU A 1 432 ? -2.906 -18.014 -26.305 1.00 36.19 432 LEU A CA 1
ATOM 3467 C C . LEU A 1 432 ? -2.761 -17.282 -27.655 1.00 36.19 432 LEU A C 1
ATOM 3469 O O . LEU A 1 432 ? -3.728 -16.668 -28.098 1.00 36.19 432 LEU A O 1
ATOM 3473 N N . GLU A 1 433 ? -1.664 -17.477 -28.400 1.00 36.12 433 GLU A N 1
ATOM 3474 C CA . GLU A 1 433 ? -1.503 -16.902 -29.756 1.00 36.12 433 GLU A CA 1
ATOM 3475 C C . GLU A 1 433 ? -2.538 -17.418 -30.781 1.00 36.12 433 GLU A C 1
ATOM 3477 O O . GLU A 1 433 ? -2.980 -16.693 -31.677 1.00 36.12 433 GLU A O 1
ATOM 3482 N N . LYS A 1 434 ? -2.965 -18.685 -30.676 1.00 34.19 434 LYS A N 1
ATOM 3483 C CA . LYS A 1 434 ? -3.929 -19.272 -31.627 1.00 34.19 434 LYS A CA 1
ATOM 3484 C C . LYS A 1 434 ? -5.391 -18.944 -31.346 1.00 34.19 434 LYS A C 1
ATOM 3486 O O . LYS A 1 434 ? -6.209 -19.119 -32.245 1.00 34.19 434 LYS A O 1
ATOM 3491 N N . ARG A 1 435 ? -5.739 -18.499 -30.136 1.00 32.59 435 ARG A N 1
ATOM 3492 C CA . ARG A 1 435 ? -7.109 -18.054 -29.826 1.00 32.59 435 ARG A CA 1
ATOM 3493 C C . ARG A 1 435 ? -7.386 -16.613 -30.250 1.00 32.59 435 ARG A C 1
ATOM 3495 O O . ARG A 1 435 ? -8.545 -16.238 -30.263 1.00 32.59 435 ARG A O 1
ATOM 3502 N N . TRP A 1 436 ? -6.355 -15.845 -30.598 1.00 38.53 436 TRP A N 1
ATOM 3503 C CA . TRP A 1 436 ? -6.466 -14.413 -30.902 1.00 38.53 436 TRP A CA 1
ATOM 3504 C C . TRP A 1 436 ? -6.187 -14.078 -32.379 1.00 38.53 436 TRP A C 1
ATOM 3506 O O . TRP A 1 436 ? -6.234 -12.923 -32.771 1.00 38.53 436 TRP A O 1
ATOM 3516 N N . SER A 1 437 ? -5.931 -15.088 -33.221 1.00 33.31 437 SER A N 1
ATOM 3517 C CA . SER A 1 437 ? -5.769 -14.944 -34.683 1.00 33.31 437 SER A CA 1
ATOM 3518 C C . SER A 1 437 ? -6.986 -15.431 -35.488 1.00 33.31 437 SER A C 1
ATOM 3520 O O . SER A 1 437 ? -6.895 -15.659 -36.696 1.00 33.31 437 SER A O 1
ATOM 3522 N N . GLN A 1 438 ? -8.130 -15.599 -34.823 1.00 33.06 438 GLN A N 1
ATOM 3523 C CA . GLN A 1 438 ? -9.441 -15.725 -35.456 1.00 33.06 438 GLN A CA 1
ATOM 3524 C C . GLN A 1 438 ? -10.422 -14.794 -34.747 1.00 33.06 438 GLN A C 1
ATOM 3526 O O . GLN A 1 438 ? -11.223 -15.262 -33.949 1.00 33.06 438 GLN A O 1
ATOM 3531 N N . ASP A 1 439 ? -10.280 -13.499 -35.014 1.00 33.88 439 ASP A N 1
ATOM 3532 C CA . ASP A 1 439 ? -11.370 -12.545 -35.243 1.00 33.88 439 ASP A CA 1
ATOM 3533 C C . ASP A 1 439 ? -10.822 -11.358 -36.050 1.00 33.88 439 ASP A C 1
ATOM 3535 O O . ASP A 1 439 ? -9.698 -10.897 -35.735 1.00 33.88 439 ASP A O 1
#

Secondary structure (DSSP, 8-state):
--EEEE--STTPPPHHHHHTT--TTEEEEEPTT-EEEEEEEEE-S-EEEEE-PBPPTT-SSPBP--EEEEEEEE-TT-EEEEES-EEEE---TT-----SEEEESSEEEEES-EEEE-PPP-SS-SEEEESSEEEEES-EEEE-SSS--EEEEES-EEEEES-EEES-EEEEES-EEEEES-EEEESS-SEEEES-EEEEES-EEEE--PPPTT-----SEEEES-EEEEES-EEEESSTTS-SEEEESS-EEEEES-EES-EEEES-EEEEEEEEESS-EEEES-EEEEEEEEE-S--TT--SEEEESS-EEEEEEEEE-S-EEEEEEE-SS-EEEEEEEEPPS-EEEEEEE-TT-EE---EE---------------HHHHHHH-SS-HHHHHHHHHHHHHHHHHHHHHHTTPPP---GGGHHHHHHHHHHHHSS--

InterPro domains:
  IPR011050 Pectin lyase fold/virulence factor [SSF51126] (14-252)

Radius of gyration: 28.33 Å; chains: 1; bounding box: 60×62×88 Å

Organism: NCBI:txid1323

Foldseek 3Di:
DAEAEADDDPPGDHPLNVQVPDDAAYEYEYEFLAEDANAADEHQHAYEYEYDWDDDVPDPDTHQRYEYEYAYEYDNAYAYEYYSHEYEYEDDPVRDDEASYEYENYEYEYYLYEYEYAAADDPYANAEAECYEYEYYCYEYEYPHHDAHEHAHANYEYEHENYEYYQYAYEAHCYEYEYENYEYEHLAANYEHAVYEYEYYLYEFEHAFDQPPVRDGHANYEAHNYEYEYENYEFYYNDPPDFNYEHEHAYEYEYYCYEGAHYHEYCYEYEDHVYEHAEAYEEAVYEYECQEYEYHNYDAPDANYEYEAQYEYEYEEYEYADEYQENYEEYNQYEYYYAAYEDYPYYNYPYHYDPNYYYDDYDYPDPDDDDDDDPPPDPPLNVVVPDPPCVVVNVVVVVVVVLVVVQVVCVVVVHDRDDDPVCPVVVVVVVVVVVPVPD

pLDDT: mean 84.88, std 17.94, range [30.0, 98.94]